Protein AF-A0A939YFJ4-F1 (afdb_monomer)

Mean predicted aligned error: 5.73 Å

Structure (mmCIF, N/CA/C/O backbone):
data_AF-A0A939YFJ4-F1
#
_entry.id   AF-A0A939YFJ4-F1
#
loop_
_atom_site.group_PDB
_atom_site.id
_atom_site.type_symbol
_atom_site.label_atom_id
_atom_site.label_alt_id
_atom_site.label_comp_id
_atom_site.label_asym_id
_atom_site.label_entity_id
_atom_site.label_seq_id
_atom_site.pdbx_PDB_ins_code
_atom_site.Cartn_x
_atom_site.Cartn_y
_atom_site.Cartn_z
_atom_site.occupancy
_atom_site.B_iso_or_equiv
_atom_site.auth_seq_id
_atom_site.auth_comp_id
_atom_site.auth_asym_id
_atom_site.auth_atom_id
_atom_site.pdbx_PDB_model_num
ATOM 1 N N . LEU A 1 1 ? 12.192 -9.936 49.118 1.00 34.69 1 LEU A N 1
ATOM 2 C CA . LEU A 1 1 ? 13.083 -9.265 48.147 1.00 34.69 1 LEU A CA 1
ATOM 3 C C . LEU A 1 1 ? 13.309 -7.845 48.646 1.00 34.69 1 LEU A C 1
ATOM 5 O O . LEU A 1 1 ? 12.352 -7.086 48.687 1.00 34.69 1 LEU A O 1
ATOM 9 N N . LYS A 1 2 ? 14.501 -7.525 49.166 1.00 36.03 2 LYS A N 1
ATOM 10 C CA . LYS A 1 2 ? 14.842 -6.138 49.521 1.00 36.03 2 LYS A CA 1
ATOM 11 C C . LYS A 1 2 ? 15.203 -5.386 48.236 1.00 36.03 2 LYS A C 1
ATOM 13 O O . LYS A 1 2 ? 15.835 -5.953 47.352 1.00 36.03 2 LYS A O 1
ATOM 18 N N . THR A 1 3 ? 14.750 -4.143 48.160 1.00 46.72 3 THR A N 1
ATOM 19 C CA . THR A 1 3 ? 14.802 -3.170 47.058 1.00 46.72 3 THR A CA 1
ATOM 20 C C . THR A 1 3 ? 16.216 -2.658 46.742 1.00 46.72 3 THR A C 1
ATOM 22 O O . THR A 1 3 ? 16.440 -1.453 46.695 1.00 46.72 3 THR A O 1
ATOM 25 N N . GLU A 1 4 ? 17.190 -3.542 46.538 1.00 52.31 4 GLU A N 1
ATOM 26 C CA . GLU A 1 4 ? 18.503 -3.152 46.009 1.00 52.31 4 GLU A CA 1
ATOM 27 C C . GLU A 1 4 ? 18.573 -3.581 44.542 1.00 52.31 4 GLU A C 1
ATOM 29 O O . GLU A 1 4 ? 18.462 -4.763 44.221 1.00 52.31 4 GLU A O 1
ATOM 34 N N . GLY A 1 5 ? 18.630 -2.597 43.640 1.00 59.34 5 GLY A N 1
ATOM 35 C CA . GLY A 1 5 ? 18.570 -2.819 42.197 1.00 59.34 5 GLY A CA 1
ATOM 36 C C . GLY A 1 5 ? 19.697 -3.722 41.690 1.00 59.34 5 GLY A C 1
ATOM 37 O O . GLY A 1 5 ? 20.832 -3.643 42.156 1.00 59.34 5 GLY A O 1
ATOM 38 N N . LEU A 1 6 ? 19.385 -4.578 40.718 1.00 60.19 6 LEU A N 1
ATOM 39 C CA . LEU A 1 6 ? 20.361 -5.462 40.083 1.00 60.19 6 LEU A CA 1
ATOM 40 C C . LEU A 1 6 ? 20.992 -4.732 38.893 1.00 60.19 6 LEU A C 1
ATOM 42 O O . LEU A 1 6 ? 20.278 -4.273 38.007 1.00 60.19 6 LEU A O 1
ATOM 46 N N . ARG A 1 7 ? 22.323 -4.620 38.861 1.00 61.88 7 ARG A N 1
ATOM 47 C CA . ARG A 1 7 ? 23.071 -4.049 37.731 1.00 61.88 7 ARG A CA 1
ATOM 48 C C . ARG A 1 7 ? 24.001 -5.106 37.145 1.00 61.88 7 ARG A C 1
ATOM 50 O O . ARG A 1 7 ? 24.851 -5.635 37.856 1.00 61.88 7 ARG A O 1
ATOM 57 N N . LEU A 1 8 ? 23.855 -5.383 35.855 1.00 56.84 8 LEU A N 1
ATOM 58 C CA . LEU A 1 8 ? 24.677 -6.316 35.090 1.00 56.84 8 LEU A CA 1
ATOM 59 C C . LEU A 1 8 ? 25.274 -5.565 33.892 1.00 56.84 8 LEU A C 1
ATOM 61 O O . LEU A 1 8 ? 24.536 -5.087 33.038 1.00 56.84 8 LEU A O 1
ATOM 65 N N . CYS A 1 9 ? 26.599 -5.470 33.808 1.00 55.09 9 CYS A N 1
ATOM 66 C CA . CYS A 1 9 ? 27.291 -4.864 32.665 1.00 55.09 9 CYS A CA 1
ATOM 67 C C . CYS A 1 9 ? 28.225 -5.890 32.022 1.00 55.09 9 CYS A C 1
ATOM 69 O O . CYS A 1 9 ? 28.854 -6.676 32.734 1.00 55.09 9 CYS A O 1
ATOM 71 N N . GLY A 1 10 ? 28.366 -5.858 30.698 1.00 59.31 10 GLY A N 1
ATOM 72 C CA . GLY A 1 10 ? 29.283 -6.753 29.999 1.00 59.31 10 GLY A CA 1
ATOM 73 C C . GLY A 1 10 ? 29.572 -6.347 28.557 1.00 59.31 10 GLY A C 1
ATOM 74 O O . GLY A 1 10 ? 28.961 -5.439 27.997 1.00 59.31 10 GLY A O 1
ATOM 75 N N . VAL A 1 11 ? 30.543 -7.035 27.960 1.00 51.94 11 VAL A N 1
ATOM 76 C CA . VAL A 1 11 ? 30.911 -6.910 26.546 1.00 51.94 11 VAL A CA 1
ATOM 77 C C . VAL A 1 11 ? 30.909 -8.316 25.954 1.00 51.94 11 VAL A C 1
ATOM 79 O O . VAL A 1 11 ? 31.611 -9.198 26.454 1.00 51.94 11 VAL A O 1
ATOM 82 N N . PHE A 1 12 ? 30.110 -8.549 24.914 1.00 58.62 12 PHE A N 1
ATOM 83 C CA . PHE A 1 12 ? 30.131 -9.817 24.184 1.00 58.62 12 PHE A CA 1
ATOM 84 C C . PHE A 1 12 ? 31.382 -9.908 23.295 1.00 58.62 12 PHE A C 1
ATOM 86 O O . PHE A 1 12 ? 31.948 -8.896 22.868 1.00 58.62 12 PHE A O 1
ATOM 93 N N . ARG A 1 13 ? 31.817 -11.133 22.962 1.00 44.66 13 ARG A N 1
ATOM 94 C CA . ARG A 1 13 ? 32.841 -11.334 21.920 1.00 44.66 13 ARG A CA 1
ATOM 95 C C . ARG A 1 13 ? 32.338 -10.716 20.611 1.00 44.66 13 ARG A C 1
ATOM 97 O O . ARG A 1 13 ? 31.317 -11.153 20.098 1.00 44.66 13 ARG A O 1
ATOM 104 N N . GLY A 1 14 ? 33.061 -9.721 20.095 1.00 56.66 14 GLY A N 1
ATOM 105 C CA . GLY A 1 14 ? 32.677 -8.966 18.895 1.00 56.66 14 GLY A CA 1
ATOM 106 C C . GLY A 1 14 ? 32.506 -7.457 19.101 1.00 56.66 14 GLY A C 1
ATOM 107 O O . GLY A 1 14 ? 32.221 -6.765 18.137 1.00 56.66 14 GLY A O 1
ATOM 108 N N . GLY A 1 15 ? 32.705 -6.930 20.318 1.00 60.72 15 GLY A N 1
ATOM 109 C CA . GLY A 1 15 ? 32.703 -5.478 20.571 1.00 60.72 15 GLY A CA 1
ATOM 110 C C . GLY A 1 15 ? 31.331 -4.878 20.898 1.00 60.72 15 GLY A C 1
ATOM 111 O O . GLY A 1 15 ? 31.233 -3.672 21.105 1.00 60.72 15 GLY A O 1
ATOM 112 N N . VAL A 1 16 ? 30.294 -5.711 21.011 1.00 63.81 16 VAL A N 1
ATOM 113 C CA . VAL A 1 16 ? 28.959 -5.292 21.454 1.00 63.81 16 VAL A CA 1
ATOM 114 C C . VAL A 1 16 ? 28.966 -5.089 22.968 1.00 63.81 16 VAL A C 1
ATOM 116 O O . VAL A 1 16 ? 29.205 -6.038 23.723 1.00 63.81 16 VAL A O 1
ATOM 119 N N . SER A 1 17 ? 28.702 -3.863 23.417 1.00 69.00 17 SER A N 1
ATOM 120 C CA . SER A 1 17 ? 28.527 -3.540 24.836 1.00 69.00 17 SER A CA 1
ATOM 121 C C . SER A 1 17 ? 27.058 -3.648 25.237 1.00 69.00 17 SER A C 1
ATOM 123 O O . SER A 1 17 ? 26.163 -3.314 24.454 1.00 69.00 17 SER A O 1
ATOM 125 N N . PHE A 1 18 ? 26.808 -4.108 26.465 1.00 68.50 18 PHE A N 1
ATOM 126 C CA . PHE A 1 18 ? 25.477 -4.083 27.061 1.00 68.50 18 PHE A CA 1
ATOM 127 C C . PHE A 1 18 ? 25.509 -3.650 28.529 1.00 68.50 18 PHE A C 1
ATOM 129 O O . PHE A 1 18 ? 26.464 -3.909 29.271 1.00 68.50 18 PHE A O 1
ATOM 136 N N . GLU A 1 19 ? 24.415 -3.034 28.960 1.00 66.31 19 GLU A N 1
ATOM 137 C CA . GLU A 1 19 ? 24.127 -2.729 30.355 1.00 66.31 19 GLU A CA 1
ATOM 138 C C . GLU A 1 19 ? 22.662 -3.068 30.643 1.00 66.31 19 GLU A C 1
ATOM 140 O O . GLU A 1 19 ? 21.772 -2.665 29.897 1.00 66.31 19 GLU A O 1
ATOM 145 N N . VAL A 1 20 ? 22.432 -3.820 31.721 1.00 67.44 20 VAL A N 1
ATOM 146 C CA . VAL A 1 20 ? 21.106 -4.141 32.248 1.00 67.44 20 VAL A CA 1
ATOM 147 C C . VAL A 1 20 ? 20.992 -3.602 33.667 1.00 67.44 20 VAL A C 1
ATOM 149 O O . VAL A 1 20 ? 21.817 -3.921 34.529 1.00 67.44 20 VAL A O 1
ATOM 152 N N . ARG A 1 21 ? 19.958 -2.807 33.937 1.00 68.62 21 ARG A N 1
ATOM 153 C CA . ARG A 1 21 ? 19.605 -2.343 35.286 1.00 68.62 21 ARG A CA 1
ATOM 154 C C . ARG A 1 21 ? 18.183 -2.777 35.602 1.00 68.62 21 ARG A C 1
ATOM 156 O O . ARG A 1 21 ? 17.294 -2.575 34.785 1.00 68.62 21 ARG A O 1
ATOM 163 N N . ALA A 1 22 ? 17.961 -3.349 36.781 1.00 68.56 22 ALA A N 1
ATOM 164 C CA . ALA A 1 22 ? 16.640 -3.758 37.231 1.00 68.56 22 ALA A CA 1
ATOM 165 C C . ALA A 1 22 ? 16.274 -3.139 38.583 1.00 68.56 22 ALA A C 1
ATOM 167 O O . ALA A 1 22 ? 17.065 -3.187 39.528 1.00 68.56 22 ALA A O 1
ATOM 168 N N . LYS A 1 23 ? 15.057 -2.600 38.695 1.00 68.75 23 LYS A N 1
ATOM 169 C CA . LYS A 1 23 ? 14.485 -2.068 39.941 1.00 68.75 23 LYS A CA 1
ATOM 170 C C . LYS A 1 23 ? 13.079 -2.621 40.139 1.00 68.75 23 LYS A C 1
ATOM 172 O O . LYS A 1 23 ? 12.326 -2.753 39.181 1.00 68.75 23 LYS A O 1
ATOM 177 N N . THR A 1 24 ? 12.735 -2.968 41.376 1.00 68.62 24 THR A N 1
ATOM 178 C CA . THR A 1 24 ? 11.431 -3.554 41.713 1.00 68.62 24 THR A CA 1
ATOM 179 C C . THR A 1 24 ? 10.568 -2.557 42.479 1.00 68.62 24 THR A C 1
ATOM 181 O O . THR A 1 24 ? 11.051 -1.882 43.388 1.00 68.62 24 THR A O 1
ATOM 184 N N . TYR A 1 25 ? 9.291 -2.487 42.109 1.00 68.75 25 TYR A N 1
ATOM 185 C CA . TYR A 1 25 ? 8.254 -1.691 42.760 1.00 68.75 25 TYR A CA 1
ATOM 186 C C . TYR A 1 25 ? 7.146 -2.662 43.190 1.00 68.75 25 TYR A C 1
ATOM 188 O O . TYR A 1 25 ? 6.324 -3.068 42.363 1.00 68.75 25 TYR A O 1
ATOM 196 N N . PRO A 1 26 ? 7.169 -3.142 44.443 1.00 67.31 26 PRO A N 1
ATOM 197 C CA . PRO A 1 26 ? 6.156 -4.070 44.928 1.00 67.31 26 PRO A CA 1
ATOM 198 C C . PRO A 1 26 ? 4.809 -3.352 45.108 1.00 67.31 26 PRO A C 1
ATOM 200 O O . PRO A 1 26 ? 4.749 -2.319 45.773 1.00 67.31 26 PRO A O 1
ATOM 203 N N . ALA A 1 27 ? 3.735 -3.921 44.559 1.00 69.31 27 ALA A N 1
ATOM 204 C CA . ALA A 1 27 ? 2.345 -3.562 44.843 1.00 69.31 27 ALA A CA 1
ATOM 205 C C . ALA A 1 27 ? 1.601 -4.771 45.449 1.00 69.31 27 ALA A C 1
ATOM 207 O O . ALA A 1 27 ? 2.171 -5.853 45.594 1.00 69.31 27 ALA A O 1
ATOM 208 N N . ALA A 1 28 ? 0.340 -4.583 45.856 1.00 67.12 28 ALA A N 1
ATOM 209 C CA . ALA A 1 28 ? -0.427 -5.605 46.578 1.00 67.12 28 ALA A CA 1
ATOM 210 C C . ALA A 1 28 ? -0.705 -6.876 45.748 1.00 67.12 28 ALA A C 1
ATOM 212 O O . ALA A 1 28 ? -0.700 -7.970 46.307 1.00 67.12 28 ALA A O 1
ATOM 213 N N . GLU A 1 29 ? -0.910 -6.740 44.434 1.00 69.19 29 GLU A N 1
ATOM 214 C CA . GLU A 1 29 ? -1.286 -7.851 43.540 1.00 69.19 29 GLU A CA 1
ATOM 215 C C . GLU A 1 29 ? -0.204 -8.207 42.509 1.00 69.19 29 GLU A C 1
ATOM 217 O O . GLU A 1 29 ? -0.162 -9.328 42.008 1.00 69.19 29 GLU A O 1
ATOM 222 N N . TYR A 1 30 ? 0.713 -7.284 42.215 1.00 63.56 30 TYR A N 1
ATOM 223 C CA . TYR A 1 30 ? 1.784 -7.469 41.238 1.00 63.56 30 TYR A CA 1
ATOM 224 C C . TYR A 1 30 ? 3.066 -6.762 41.687 1.00 63.56 30 TYR A C 1
ATOM 226 O O . TYR A 1 30 ? 3.048 -5.821 42.476 1.00 63.56 30 TYR A O 1
ATOM 234 N N . THR A 1 31 ? 4.217 -7.223 41.196 1.00 71.31 31 THR A N 1
ATOM 235 C CA . THR A 1 31 ? 5.498 -6.522 41.358 1.00 71.31 31 THR A CA 1
ATOM 236 C C . THR A 1 31 ? 5.916 -5.977 40.007 1.00 71.31 31 THR A C 1
ATOM 238 O O . THR A 1 31 ? 6.161 -6.752 39.084 1.00 71.31 31 THR A O 1
ATOM 241 N N . THR A 1 32 ? 6.043 -4.658 39.890 1.00 66.00 32 THR A N 1
ATOM 242 C CA . THR A 1 32 ? 6.585 -4.047 38.676 1.00 66.00 32 THR A CA 1
ATOM 243 C C . THR A 1 32 ? 8.101 -4.172 38.698 1.00 66.00 32 THR A C 1
ATOM 245 O O . THR A 1 32 ? 8.756 -3.736 39.647 1.00 66.00 32 THR A O 1
ATOM 248 N N . VAL A 1 33 ? 8.675 -4.762 37.651 1.00 68.19 33 VAL A N 1
ATOM 249 C CA . VAL A 1 33 ? 10.124 -4.810 37.443 1.00 68.19 33 VAL A CA 1
ATOM 250 C C . VAL A 1 33 ? 10.460 -3.863 36.301 1.00 68.19 33 VAL A C 1
ATOM 252 O O . VAL A 1 33 ? 10.109 -4.118 35.154 1.00 68.19 33 VAL A O 1
ATOM 255 N N . LEU A 1 34 ? 11.139 -2.764 36.610 1.00 66.44 34 LEU A N 1
ATOM 256 C CA . LEU A 1 34 ? 11.730 -1.911 35.590 1.00 66.44 34 LEU A CA 1
ATOM 257 C C . LEU A 1 34 ? 13.032 -2.562 35.149 1.00 66.44 34 LEU A C 1
ATOM 259 O O . LEU A 1 34 ? 13.925 -2.701 35.980 1.00 66.44 34 LEU A O 1
ATOM 263 N N . VAL A 1 35 ? 13.125 -2.961 33.881 1.00 68.31 35 VAL A N 1
ATOM 264 C CA . VAL A 1 35 ? 14.348 -3.490 33.266 1.00 68.31 35 VAL A CA 1
ATOM 265 C C . VAL A 1 35 ? 14.794 -2.514 32.183 1.00 68.31 35 VAL A C 1
ATOM 267 O O . VAL A 1 35 ? 14.115 -2.340 31.177 1.00 68.31 35 VAL A O 1
ATOM 270 N N . ASP A 1 36 ? 15.928 -1.866 32.407 1.00 67.31 36 ASP A N 1
ATOM 271 C CA . ASP A 1 36 ? 16.599 -1.009 31.436 1.00 67.31 36 ASP A CA 1
ATOM 272 C C . ASP A 1 36 ? 17.689 -1.826 30.749 1.00 67.31 36 ASP A C 1
ATOM 274 O O . ASP A 1 36 ? 18.607 -2.295 31.421 1.00 67.31 36 ASP A O 1
ATOM 278 N N . ILE A 1 37 ? 17.555 -2.038 29.439 1.00 68.88 37 ILE A N 1
ATOM 279 C CA . ILE A 1 37 ? 18.510 -2.780 28.616 1.00 68.88 37 ILE A CA 1
ATOM 280 C C . ILE A 1 37 ? 19.012 -1.834 27.536 1.00 68.88 37 ILE A C 1
ATOM 282 O O . ILE A 1 37 ? 18.265 -1.455 26.636 1.00 68.88 37 ILE A O 1
ATOM 286 N N . ALA A 1 38 ? 20.297 -1.507 27.592 1.00 66.56 38 ALA A N 1
ATOM 287 C CA . ALA A 1 38 ? 20.965 -0.755 26.547 1.00 66.56 38 ALA A CA 1
ATOM 288 C C . ALA A 1 38 ? 21.982 -1.658 25.845 1.00 66.56 38 ALA A C 1
ATOM 290 O O . ALA A 1 38 ? 22.788 -2.322 26.500 1.00 66.56 38 ALA A O 1
ATOM 291 N N . VAL A 1 39 ? 21.962 -1.659 24.510 1.00 66.69 39 VAL A N 1
ATOM 292 C CA . VAL A 1 39 ? 22.892 -2.420 23.665 1.00 66.69 39 VAL A CA 1
ATOM 293 C C . VAL A 1 39 ? 23.492 -1.486 22.620 1.00 66.69 39 VAL A C 1
ATOM 295 O O . VAL A 1 39 ? 22.771 -0.705 22.004 1.00 66.69 39 VAL A O 1
ATOM 298 N N . SER A 1 40 ? 24.805 -1.567 22.394 1.00 63.97 40 SER A N 1
ATOM 299 C CA . SER A 1 40 ? 25.463 -0.867 21.290 1.00 63.97 40 SER A CA 1
ATOM 300 C C . SER A 1 40 ? 26.277 -1.842 20.461 1.00 63.97 40 SER A C 1
ATOM 302 O O . SER A 1 40 ? 27.262 -2.407 20.938 1.00 63.97 40 SER A O 1
ATOM 304 N N . ALA A 1 41 ? 25.891 -1.993 19.194 1.00 59.75 41 ALA A N 1
ATOM 305 C CA . ALA A 1 41 ? 26.623 -2.812 18.232 1.00 59.75 41 ALA A CA 1
ATOM 306 C C . ALA A 1 41 ? 28.024 -2.251 17.920 1.00 59.75 41 ALA A C 1
ATOM 308 O O . ALA A 1 41 ? 28.936 -3.015 17.622 1.00 59.75 41 ALA A O 1
ATOM 309 N N . ASN A 1 42 ? 28.210 -0.932 18.054 1.00 62.66 42 ASN A N 1
ATOM 310 C CA . ASN A 1 42 ? 29.459 -0.233 17.731 1.00 62.66 42 ASN A CA 1
ATOM 311 C C . ASN A 1 42 ? 30.260 0.177 18.982 1.00 62.66 42 ASN A C 1
ATOM 313 O O . ASN A 1 42 ? 31.196 0.968 18.876 1.00 62.66 42 ASN A O 1
ATOM 317 N N . GLY A 1 43 ? 29.868 -0.289 20.175 1.00 58.75 43 GLY A N 1
ATOM 318 C CA . GLY A 1 43 ? 30.499 0.100 21.443 1.00 58.75 43 GLY A CA 1
ATOM 319 C C . GLY A 1 43 ? 30.301 1.574 21.831 1.00 58.75 43 GLY A C 1
ATOM 320 O O . GLY A 1 43 ? 31.052 2.097 22.652 1.00 58.75 43 GLY A O 1
ATOM 321 N N . GLY A 1 44 ? 29.316 2.253 21.235 1.00 62.25 44 GLY A N 1
ATOM 322 C CA . GLY A 1 44 ? 28.957 3.634 21.550 1.00 62.25 44 GLY A CA 1
ATOM 323 C C . GLY A 1 44 ? 28.361 3.789 22.951 1.00 62.25 44 GLY A C 1
ATOM 324 O O . GLY A 1 44 ? 28.034 2.806 23.621 1.00 62.25 44 GLY A O 1
ATOM 325 N N . THR A 1 45 ? 28.212 5.040 23.394 1.00 62.44 45 THR A N 1
ATOM 326 C CA . THR A 1 45 ? 27.601 5.371 24.686 1.00 62.44 45 THR A CA 1
ATOM 327 C C . THR A 1 45 ? 26.192 4.792 24.750 1.00 62.44 45 THR A C 1
ATOM 329 O O . THR A 1 45 ? 25.281 5.267 24.076 1.00 62.44 45 THR A O 1
ATOM 332 N N . LEU A 1 46 ? 26.024 3.761 25.574 1.00 60.44 46 LEU A N 1
ATOM 333 C CA . LEU A 1 46 ? 24.717 3.289 26.005 1.00 60.44 46 LEU A CA 1
ATOM 334 C C . LEU A 1 46 ? 24.026 4.469 26.684 1.00 60.44 46 LEU A C 1
ATOM 336 O O . LEU A 1 46 ? 24.654 5.102 27.526 1.00 60.44 46 LEU A O 1
ATOM 340 N N . LEU A 1 47 ? 22.797 4.802 26.287 1.00 60.47 47 LEU A N 1
ATOM 341 C CA . LEU A 1 47 ? 21.967 5.805 26.956 1.00 60.47 47 LEU A CA 1
ATOM 342 C C . LEU A 1 47 ? 21.168 5.073 28.038 1.00 60.47 47 LEU A C 1
ATOM 344 O O . LEU A 1 47 ? 20.055 4.634 27.749 1.00 60.47 47 LEU A O 1
ATOM 348 N N . PRO A 1 48 ? 21.708 4.854 29.251 1.00 59.06 48 PRO A N 1
ATOM 349 C CA . PRO A 1 48 ? 20.972 4.118 30.256 1.00 59.06 48 PRO A CA 1
ATOM 350 C C . PRO A 1 48 ? 19.851 5.035 30.750 1.00 59.06 48 PRO A C 1
ATOM 352 O O . PRO A 1 48 ? 20.012 6.262 30.810 1.00 59.06 48 PRO A O 1
ATOM 355 N N . PHE A 1 49 ? 18.728 4.459 31.154 1.00 60.00 49 PHE A N 1
ATOM 356 C CA . PHE A 1 49 ? 17.697 5.213 31.851 1.00 60.00 49 PHE A CA 1
ATOM 357 C C . PHE A 1 49 ? 18.292 5.941 33.075 1.00 60.00 49 PHE A C 1
ATOM 359 O O . PHE A 1 49 ? 19.245 5.451 33.704 1.00 60.00 49 PHE A O 1
ATOM 366 N N . PRO A 1 50 ? 17.732 7.105 33.461 1.00 61.25 50 PRO A N 1
ATOM 367 C CA . PRO A 1 50 ? 18.120 7.773 34.698 1.00 61.25 50 PRO A CA 1
ATOM 368 C C . PRO A 1 50 ? 17.992 6.797 35.876 1.00 61.25 50 PRO A C 1
ATOM 370 O O . PRO A 1 50 ? 16.944 6.178 36.049 1.00 61.25 50 PRO A O 1
ATOM 373 N N . ALA A 1 51 ? 19.044 6.656 36.690 1.00 58.50 51 ALA A N 1
ATOM 374 C CA . ALA A 1 51 ? 19.083 5.695 37.802 1.00 58.50 51 ALA A CA 1
ATOM 375 C C . ALA A 1 51 ? 17.976 5.926 38.857 1.00 58.50 51 ALA A C 1
ATOM 377 O O . ALA A 1 51 ? 17.578 4.991 39.553 1.00 58.50 51 ALA A O 1
ATOM 378 N N . ASP A 1 52 ? 17.435 7.146 38.912 1.00 65.50 52 ASP A N 1
ATOM 379 C CA . ASP A 1 52 ? 16.368 7.567 39.824 1.00 65.50 52 ASP A CA 1
ATOM 380 C C . ASP A 1 52 ? 14.974 7.553 39.180 1.00 65.50 52 ASP A C 1
ATOM 382 O O . ASP A 1 52 ? 14.047 8.167 39.704 1.00 65.50 52 ASP A O 1
ATOM 386 N N . ALA A 1 53 ? 14.800 6.881 38.036 1.00 67.06 53 ALA A N 1
ATOM 387 C CA . ALA A 1 53 ? 13.510 6.853 37.362 1.00 67.06 53 ALA A CA 1
ATOM 388 C C . ALA A 1 53 ? 12.403 6.277 38.269 1.00 67.06 53 ALA A C 1
ATOM 390 O O . ALA A 1 53 ? 12.576 5.267 38.961 1.00 67.06 53 ALA A O 1
ATOM 391 N N . ASP A 1 54 ? 11.259 6.950 38.264 1.00 77.06 54 ASP A N 1
ATOM 392 C CA . ASP A 1 54 ? 10.035 6.573 38.962 1.00 77.06 54 ASP A CA 1
ATOM 393 C C . ASP A 1 54 ? 9.016 6.035 37.948 1.00 77.06 54 ASP A C 1
ATOM 395 O O . ASP A 1 54 ? 8.877 6.611 36.869 1.00 77.06 54 ASP A O 1
ATOM 399 N N . TYR A 1 55 ? 8.335 4.926 38.261 1.00 78.19 55 TYR A N 1
ATOM 400 C CA . TYR A 1 55 ? 7.435 4.267 37.307 1.00 78.19 55 TYR A CA 1
ATOM 401 C C . TYR A 1 55 ? 6.315 5.206 36.854 1.00 78.19 55 TYR A C 1
ATOM 403 O O . TYR A 1 55 ? 6.083 5.326 35.650 1.00 78.19 55 TYR A O 1
ATOM 411 N N . ASP A 1 56 ? 5.686 5.920 37.790 1.00 83.69 56 ASP A N 1
ATOM 412 C CA . ASP A 1 56 ? 4.574 6.820 37.480 1.00 83.69 56 ASP A CA 1
ATOM 413 C C . ASP A 1 56 ? 5.043 7.973 36.586 1.00 83.69 56 ASP A C 1
ATOM 415 O O . ASP A 1 56 ? 4.399 8.284 35.583 1.00 83.69 56 ASP A O 1
ATOM 419 N N . ALA A 1 57 ? 6.218 8.547 36.867 1.00 83.69 57 ALA A N 1
ATOM 420 C CA . ALA A 1 57 ? 6.827 9.561 36.005 1.00 83.69 57 ALA A CA 1
ATOM 421 C C . ALA A 1 57 ? 7.146 9.036 34.590 1.00 83.69 57 ALA A C 1
ATOM 423 O O . ALA A 1 57 ? 6.956 9.747 33.598 1.00 83.69 57 ALA A O 1
ATOM 424 N N . LEU A 1 58 ? 7.626 7.795 34.470 1.00 82.75 58 LEU A N 1
ATOM 425 C CA . LEU A 1 58 ? 7.916 7.183 33.173 1.00 82.75 58 LEU A CA 1
ATOM 426 C C . LEU A 1 58 ? 6.652 6.878 32.379 1.00 82.75 58 LEU A C 1
ATOM 428 O O . LEU A 1 58 ? 6.605 7.171 31.184 1.00 82.75 58 LEU A O 1
ATOM 432 N N . PHE A 1 59 ? 5.634 6.327 33.033 1.00 86.06 59 PHE A N 1
ATOM 433 C CA . PHE A 1 59 ? 4.350 6.038 32.414 1.00 86.06 59 PHE A CA 1
ATOM 434 C C . PHE A 1 59 ? 3.646 7.327 31.973 1.00 86.06 59 PHE A C 1
ATOM 436 O O . PHE A 1 59 ? 3.196 7.421 30.830 1.00 86.06 59 PHE A O 1
ATOM 443 N N . ALA A 1 60 ? 3.654 8.364 32.819 1.00 90.25 60 ALA A N 1
ATOM 444 C CA . ALA A 1 60 ? 3.110 9.682 32.496 1.00 90.25 60 ALA A CA 1
ATOM 445 C C . ALA A 1 60 ? 3.813 10.342 31.298 1.00 90.25 60 ALA A C 1
ATOM 447 O O . ALA A 1 60 ? 3.176 11.079 30.549 1.00 90.25 60 ALA A O 1
ATOM 448 N N . ARG A 1 61 ? 5.107 10.061 31.081 1.00 88.88 61 ARG A N 1
ATOM 449 C CA . ARG A 1 61 ? 5.846 10.500 29.886 1.00 88.88 61 ARG A CA 1
ATOM 450 C C . ARG A 1 61 ? 5.565 9.627 28.662 1.00 88.88 61 ARG A C 1
ATOM 452 O O . ARG A 1 61 ? 5.477 10.148 27.557 1.00 88.88 61 ARG A O 1
ATOM 459 N N . HIS A 1 62 ? 5.458 8.312 28.840 1.00 90.94 62 HIS A N 1
ATOM 460 C CA . HIS A 1 62 ? 5.211 7.361 27.756 1.00 90.94 62 HIS A CA 1
ATOM 461 C C . HIS A 1 62 ? 3.830 7.559 27.128 1.00 90.94 62 HIS A C 1
ATOM 463 O O . HIS A 1 62 ? 3.721 7.607 25.907 1.00 90.94 62 HIS A O 1
ATOM 469 N N . LEU A 1 63 ? 2.785 7.692 27.949 1.00 93.31 63 LEU A N 1
ATOM 470 C CA . LEU A 1 63 ? 1.401 7.652 27.483 1.00 93.31 63 LEU A CA 1
ATOM 471 C C . LEU A 1 63 ? 1.068 8.735 26.430 1.00 93.31 63 LEU A C 1
ATOM 473 O O . LEU A 1 63 ? 0.484 8.375 25.408 1.00 93.31 63 LEU A O 1
ATOM 477 N N . PRO A 1 64 ? 1.440 10.024 26.594 1.00 94.12 64 PRO A N 1
ATOM 478 C CA . PRO A 1 64 ? 1.200 11.037 25.564 1.00 94.12 64 PRO A CA 1
ATOM 479 C C . PRO A 1 64 ? 1.966 10.774 24.260 1.00 94.12 64 PRO A C 1
ATOM 481 O O . PRO A 1 64 ? 1.399 10.932 23.180 1.00 94.12 64 PRO A O 1
ATOM 484 N N . GLU A 1 65 ? 3.228 10.339 24.346 1.00 92.69 65 GLU A N 1
ATOM 485 C CA . GLU A 1 65 ? 4.048 10.040 23.162 1.00 92.69 65 GLU A CA 1
ATOM 486 C C . GLU A 1 65 ? 3.531 8.808 22.415 1.00 92.69 65 GLU A C 1
ATOM 488 O O . GLU A 1 65 ? 3.438 8.816 21.188 1.00 92.69 65 GLU A O 1
ATOM 493 N N . PHE A 1 66 ? 3.123 7.769 23.145 1.00 94.50 66 PHE A N 1
ATOM 494 C CA . PHE A 1 66 ? 2.551 6.569 22.548 1.00 94.50 66 PHE A CA 1
ATOM 495 C C . PHE A 1 66 ? 1.193 6.844 21.899 1.00 94.50 66 PHE A C 1
ATOM 497 O O . PHE A 1 66 ? 0.969 6.422 20.770 1.00 94.50 66 PHE A O 1
ATOM 504 N N . ARG A 1 67 ? 0.315 7.623 22.547 1.00 93.62 67 ARG A N 1
ATOM 505 C CA . ARG A 1 67 ? -0.963 8.057 21.950 1.00 93.62 67 ARG A CA 1
ATOM 506 C C . ARG A 1 67 ? -0.755 8.837 20.657 1.00 93.62 67 ARG A C 1
ATOM 508 O O . ARG A 1 67 ? -1.439 8.591 19.675 1.00 93.62 67 ARG A O 1
ATOM 515 N N . LYS A 1 68 ? 0.233 9.733 20.630 1.00 93.06 68 LYS A N 1
ATOM 516 C CA . LYS A 1 68 ? 0.608 10.458 19.413 1.00 93.06 68 LYS A CA 1
ATOM 517 C C . LYS A 1 68 ? 1.100 9.517 18.310 1.00 93.06 68 LYS A C 1
ATOM 519 O O . LYS A 1 68 ? 0.803 9.761 17.146 1.00 93.06 68 LYS A O 1
ATOM 524 N N . ALA A 1 69 ? 1.847 8.470 18.662 1.00 94.25 69 ALA A N 1
ATOM 525 C CA . ALA A 1 69 ? 2.306 7.465 17.707 1.00 94.25 69 ALA A CA 1
ATOM 526 C C . ALA A 1 69 ? 1.173 6.564 17.192 1.00 94.25 69 ALA A C 1
ATOM 528 O O . ALA A 1 69 ? 1.210 6.172 16.034 1.00 94.25 69 ALA A O 1
ATOM 529 N N . LEU A 1 70 ? 0.171 6.266 18.025 1.00 93.69 70 LEU A N 1
ATOM 530 C CA . LEU A 1 70 ? -0.997 5.446 17.683 1.00 93.69 70 LEU A CA 1
ATOM 531 C C . LEU A 1 70 ? -1.948 6.128 16.677 1.00 93.69 70 LEU A C 1
ATOM 533 O O . LEU A 1 70 ? -2.796 5.472 16.068 1.00 93.69 70 LEU A O 1
ATOM 537 N N . GLY A 1 71 ? -1.809 7.443 16.496 1.00 92.94 71 GLY A N 1
ATOM 538 C CA . GLY A 1 71 ? -2.716 8.247 15.684 1.00 92.94 71 GLY A CA 1
ATOM 539 C C . GLY A 1 71 ? -4.092 8.407 16.335 1.00 92.94 71 GLY A C 1
ATOM 540 O O . GLY A 1 71 ? -4.342 7.914 17.433 1.00 92.94 71 GLY A O 1
ATOM 541 N N . ASN A 1 72 ? -4.993 9.096 15.635 1.00 95.44 72 ASN A N 1
ATOM 542 C CA . ASN A 1 72 ? -6.311 9.466 16.165 1.00 95.44 72 ASN A CA 1
ATOM 543 C C . ASN A 1 72 ? -7.473 8.736 15.483 1.00 95.44 72 ASN A C 1
ATOM 545 O O . ASN A 1 72 ? -8.616 9.034 15.805 1.00 95.44 72 ASN A O 1
ATOM 549 N N . ALA A 1 73 ? -7.200 7.841 14.525 1.00 97.62 73 ALA A N 1
ATOM 550 C CA . ALA A 1 73 ? -8.243 7.038 13.895 1.00 97.62 73 ALA A CA 1
ATOM 551 C C . ALA A 1 73 ? -9.033 6.276 14.970 1.00 97.62 73 ALA A C 1
ATOM 553 O O . ALA A 1 73 ? -8.449 5.846 15.958 1.00 97.62 73 ALA A O 1
ATOM 554 N N . GLU A 1 74 ? -10.338 6.113 14.815 1.00 97.44 74 GLU A N 1
ATOM 555 C CA . GLU A 1 74 ? -11.169 5.357 15.760 1.00 97.44 74 GLU A CA 1
ATOM 556 C C . GLU A 1 74 ? -12.297 4.680 14.986 1.00 97.44 74 GLU A C 1
ATOM 558 O O . GLU A 1 74 ? -12.829 5.264 14.040 1.00 97.44 74 GLU A O 1
ATOM 563 N N . ILE A 1 75 ? -12.663 3.460 15.382 1.00 98.12 75 ILE A N 1
ATOM 564 C CA . ILE A 1 75 ? -13.825 2.740 14.855 1.00 98.12 75 ILE A CA 1
ATOM 565 C C . ILE A 1 75 ? -14.639 2.234 16.041 1.00 98.12 75 ILE A C 1
ATOM 567 O O . ILE A 1 75 ? -14.120 1.559 16.926 1.00 98.12 75 ILE A O 1
ATOM 571 N N . GLU A 1 76 ? -15.930 2.532 16.030 1.00 97.62 76 GLU A N 1
ATOM 572 C CA . GLU A 1 76 ? -16.889 2.089 17.034 1.00 97.62 76 GLU A CA 1
ATOM 573 C C . GLU A 1 76 ? -18.068 1.427 16.327 1.00 97.62 76 GLU A C 1
ATOM 575 O O . GLU A 1 76 ? -18.650 1.992 15.404 1.00 97.62 76 GLU A O 1
ATOM 580 N N . LEU A 1 77 ? -18.436 0.227 16.764 1.00 97.19 77 LEU A N 1
ATOM 581 C CA . LEU A 1 77 ? -19.636 -0.465 16.301 1.00 97.19 77 LEU A CA 1
ATOM 582 C C . LEU A 1 77 ? -20.705 -0.380 17.389 1.00 97.19 77 LEU A C 1
ATOM 584 O O . LEU A 1 77 ? -20.377 -0.425 18.574 1.00 97.19 77 LEU A O 1
ATOM 588 N N . ASP A 1 78 ? -21.978 -0.323 16.999 1.00 94.62 78 ASP A N 1
ATOM 589 C CA . ASP A 1 78 ? -23.117 -0.402 17.925 1.00 94.62 78 ASP A CA 1
ATOM 590 C C . ASP A 1 78 ? -23.345 -1.854 18.385 1.00 94.62 78 ASP A C 1
ATOM 592 O O . ASP A 1 78 ? -24.353 -2.499 18.101 1.00 94.62 78 ASP A O 1
ATOM 596 N N . THR A 1 79 ? -22.331 -2.411 19.043 1.00 89.56 79 THR A N 1
ATOM 597 C CA . THR A 1 79 ? -22.326 -3.745 19.642 1.00 89.56 79 THR A CA 1
ATOM 598 C C . THR A 1 79 ? -21.728 -3.651 21.042 1.00 89.56 79 THR A C 1
ATOM 600 O O . THR A 1 79 ? -20.783 -2.886 21.248 1.00 89.56 79 THR A O 1
ATOM 603 N N . PRO A 1 80 ? -22.228 -4.420 22.026 1.00 85.19 80 PRO A N 1
ATOM 604 C CA . PRO A 1 80 ? -21.629 -4.446 23.353 1.00 85.19 80 PRO A CA 1
ATOM 605 C C . PRO A 1 80 ? -20.150 -4.836 23.295 1.00 85.19 80 PRO A C 1
ATOM 607 O O . PRO A 1 80 ? -19.779 -5.775 22.586 1.00 85.19 80 PRO A O 1
ATOM 610 N N . GLU A 1 81 ? -19.324 -4.147 24.081 1.00 83.81 81 GLU A N 1
ATOM 611 C CA . GLU A 1 81 ? -17.927 -4.526 24.268 1.00 83.81 81 GLU A CA 1
ATOM 612 C C . GLU A 1 81 ? -17.842 -5.929 24.889 1.00 83.81 81 GLU A C 1
ATOM 614 O O . GLU A 1 81 ? -18.578 -6.277 25.818 1.00 83.81 81 GLU A O 1
ATOM 619 N N . SER A 1 82 ? -16.949 -6.760 24.353 1.00 88.31 82 SER A N 1
ATOM 620 C CA . SER A 1 82 ? -16.743 -8.117 24.849 1.00 88.31 82 SER A CA 1
ATOM 621 C C . SER A 1 82 ? -15.757 -8.112 26.015 1.00 88.31 82 SER A C 1
ATOM 623 O O . SER A 1 82 ? -14.597 -7.757 25.838 1.00 88.31 82 SER A O 1
ATOM 625 N N . GLY A 1 83 ? -16.195 -8.571 27.189 1.00 90.50 83 GLY A N 1
ATOM 626 C CA . GLY A 1 83 ? -15.320 -8.831 28.341 1.00 90.50 83 GLY A CA 1
ATOM 627 C C . GLY A 1 83 ? -14.648 -10.211 28.323 1.00 90.50 83 GLY A C 1
ATOM 628 O O . GLY A 1 83 ? -14.181 -10.659 29.366 1.00 90.50 83 GLY A O 1
ATOM 629 N N . LEU A 1 84 ? -14.685 -10.920 27.189 1.00 95.12 84 LEU A N 1
ATOM 630 C CA . LEU A 1 84 ? -14.068 -12.239 27.022 1.00 95.12 84 LEU A CA 1
ATOM 631 C C . LEU A 1 84 ? -12.601 -12.118 26.599 1.00 95.12 84 LEU A C 1
ATOM 633 O O . LEU A 1 84 ? -12.238 -11.194 25.869 1.00 95.12 84 LEU A O 1
ATOM 637 N N . ASP A 1 85 ? -11.803 -13.116 26.975 1.00 96.50 85 ASP A N 1
ATOM 638 C CA . ASP A 1 85 ? -10.432 -13.280 26.495 1.00 96.50 85 ASP A CA 1
ATOM 639 C C . ASP A 1 85 ? -10.394 -13.506 24.970 1.00 96.50 85 ASP A C 1
ATOM 641 O O . ASP A 1 85 ? -11.350 -13.995 24.355 1.00 96.50 85 ASP A O 1
ATOM 645 N N . THR A 1 86 ? -9.291 -13.106 24.331 1.00 96.88 86 THR A N 1
ATOM 646 C CA . THR A 1 86 ? -9.167 -13.071 22.864 1.00 96.88 86 THR A CA 1
ATOM 647 C C . THR A 1 86 ? -9.304 -14.447 22.203 1.00 96.88 86 THR A C 1
ATOM 649 O O . THR A 1 86 ? -9.869 -14.544 21.114 1.00 96.88 86 THR A O 1
ATOM 652 N N . ASP A 1 87 ? -8.845 -15.519 22.848 1.00 96.44 87 ASP A N 1
ATOM 653 C CA . ASP A 1 87 ? -9.015 -16.905 22.392 1.00 96.44 87 ASP A CA 1
ATOM 654 C C . ASP A 1 87 ? -10.497 -17.316 22.327 1.00 96.44 87 ASP A C 1
ATOM 656 O O . ASP A 1 87 ? -10.947 -17.946 21.363 1.00 96.44 87 ASP A O 1
ATOM 660 N N . GLU A 1 88 ? -11.290 -16.869 23.295 1.00 97.00 88 GLU A N 1
ATOM 661 C CA . GLU A 1 88 ? -12.728 -17.129 23.350 1.00 97.00 88 GLU A CA 1
ATOM 662 C C . GLU A 1 88 ? -13.489 -16.264 22.348 1.00 97.00 88 GLU A C 1
ATOM 664 O O . GLU A 1 88 ? -14.426 -16.735 21.691 1.00 97.00 88 GLU A O 1
ATOM 669 N N . ARG A 1 89 ? -13.032 -15.026 22.140 1.00 97.44 89 ARG A N 1
ATOM 670 C CA . ARG A 1 89 ? -13.522 -14.164 21.060 1.00 97.44 89 ARG A CA 1
ATOM 671 C C . ARG A 1 89 ? -13.252 -14.757 19.680 1.00 97.44 89 ARG A C 1
ATOM 673 O O . ARG A 1 89 ? -14.154 -14.748 18.848 1.00 97.44 89 ARG A O 1
ATOM 680 N N . LEU A 1 90 ? -12.078 -15.348 19.441 1.00 97.38 90 LEU A N 1
ATOM 681 C CA . LEU A 1 90 ? -11.749 -16.030 18.180 1.00 97.38 90 LEU A CA 1
ATOM 682 C C . LEU A 1 90 ? -12.723 -17.176 17.875 1.00 97.38 90 LEU A C 1
ATOM 684 O O . LEU A 1 90 ? -13.184 -17.309 16.739 1.00 97.38 90 LEU A O 1
ATOM 688 N N . LYS A 1 91 ? -13.091 -17.975 18.887 1.00 96.50 91 LYS A N 1
ATOM 689 C CA . LYS A 1 91 ? -14.094 -19.047 18.746 1.00 96.50 91 LYS A CA 1
ATOM 690 C C . LYS A 1 91 ? -15.471 -18.487 18.371 1.00 96.50 91 LYS A C 1
ATOM 692 O O . LYS A 1 91 ? -16.117 -19.031 17.478 1.00 96.50 91 LYS A O 1
ATOM 697 N N . ARG A 1 92 ? -15.908 -17.398 19.019 1.00 96.56 92 ARG A N 1
ATOM 698 C CA . ARG A 1 92 ? -17.196 -16.741 18.723 1.00 96.56 92 ARG A CA 1
ATOM 699 C C . ARG A 1 92 ? -17.210 -16.076 17.355 1.00 96.56 92 ARG A C 1
ATOM 701 O O . ARG A 1 92 ? -18.179 -16.235 16.623 1.00 96.56 92 ARG A O 1
ATOM 708 N N . PHE A 1 93 ? -16.132 -15.399 16.973 1.00 96.88 93 PHE A N 1
ATOM 709 C CA . PHE A 1 93 ? -16.013 -14.791 15.653 1.00 96.88 93 PHE A CA 1
ATOM 710 C C . PHE A 1 93 ? -16.070 -15.842 14.542 1.00 96.88 93 PHE A C 1
ATOM 712 O O . PHE A 1 93 ? -16.813 -15.674 13.581 1.00 96.88 93 PHE A O 1
ATOM 719 N N . LYS A 1 94 ? -15.393 -16.985 14.721 1.00 95.88 94 LYS A N 1
ATOM 720 C CA . LYS A 1 94 ? -15.477 -18.119 13.786 1.00 95.88 94 LYS A CA 1
ATOM 721 C C . LYS A 1 94 ? -16.896 -18.690 13.652 1.00 95.88 94 LYS A C 1
ATOM 723 O O . LYS A 1 94 ? -17.223 -19.257 12.614 1.00 95.88 94 LYS A O 1
ATOM 728 N N . ALA A 1 95 ? -17.724 -18.549 14.687 1.00 95.31 95 ALA A N 1
ATOM 729 C CA . ALA A 1 95 ? -19.133 -18.937 14.678 1.00 95.31 95 ALA A CA 1
ATOM 730 C C . ALA A 1 95 ? -20.081 -17.843 14.142 1.00 95.31 95 ALA A C 1
ATOM 732 O O . ALA A 1 95 ? -21.258 -18.129 13.946 1.00 95.31 95 ALA A O 1
ATOM 733 N N . GLY A 1 96 ? -19.584 -16.625 13.882 1.00 94.25 96 GLY A N 1
ATOM 734 C CA . GLY A 1 96 ? -20.381 -15.478 13.427 1.00 94.25 96 GLY A CA 1
ATOM 735 C C . GLY A 1 96 ? -20.948 -14.591 14.546 1.00 94.25 96 GLY A C 1
ATOM 736 O O . GLY A 1 96 ? -21.759 -13.716 14.269 1.00 94.25 96 GLY A O 1
ATOM 737 N N . ASP A 1 97 ? -20.516 -14.775 15.798 1.00 93.56 97 ASP A N 1
ATOM 738 C CA . ASP A 1 97 ? -21.128 -14.156 16.988 1.00 93.56 97 ASP A CA 1
ATOM 739 C C . ASP A 1 97 ? -20.309 -13.001 17.610 1.00 93.56 97 ASP A C 1
ATOM 741 O O . ASP A 1 97 ? -20.635 -12.539 18.708 1.00 93.56 97 ASP A O 1
ATOM 745 N N . ASP A 1 98 ? -19.218 -12.561 16.971 1.00 96.31 98 ASP A N 1
ATOM 746 C CA . ASP A 1 98 ? -18.393 -11.426 17.431 1.00 96.31 98 ASP A CA 1
ATOM 747 C C . ASP A 1 98 ? -17.957 -10.525 16.258 1.00 96.31 98 ASP A C 1
ATOM 749 O O . ASP A 1 98 ? -16.805 -10.579 15.817 1.00 96.31 98 ASP A O 1
ATOM 753 N N . PRO A 1 99 ? -18.855 -9.662 15.746 1.00 95.50 99 PRO A N 1
ATOM 754 C CA . PRO A 1 99 ? -18.560 -8.789 14.609 1.00 95.50 99 PRO A CA 1
ATOM 755 C C . PRO A 1 99 ? -17.532 -7.690 14.923 1.00 95.50 99 PRO A C 1
ATOM 757 O O . PRO A 1 99 ? -17.056 -7.015 14.007 1.00 95.50 99 PRO 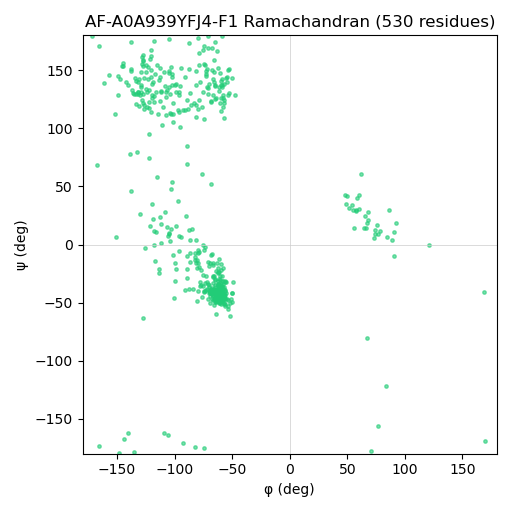A O 1
ATOM 760 N N . SER A 1 100 ? -17.167 -7.523 16.201 1.00 96.44 100 SER A N 1
ATOM 761 C CA . SER A 1 100 ? -16.195 -6.535 16.671 1.00 96.44 100 SER A CA 1
ATOM 762 C C . SER A 1 100 ? -14.749 -7.041 16.671 1.00 96.44 100 SER A C 1
ATOM 764 O O . SER A 1 100 ? -13.828 -6.244 16.853 1.00 96.44 100 SER A O 1
ATOM 766 N N . LEU A 1 101 ? -14.503 -8.340 16.451 1.00 97.50 101 LEU A N 1
ATOM 767 C CA . LEU A 1 101 ? -13.135 -8.871 16.434 1.00 97.50 101 LEU A CA 1
ATOM 768 C C . LEU A 1 101 ? -12.263 -8.289 15.300 1.00 97.50 101 LEU A C 1
ATOM 770 O O . LEU A 1 101 ? -11.108 -7.956 15.572 1.00 97.50 101 LEU A O 1
ATOM 774 N N . PRO A 1 102 ? -12.775 -8.057 14.073 1.00 97.88 102 PRO A N 1
ATOM 775 C CA . PRO A 1 102 ? -12.037 -7.315 13.048 1.00 97.88 102 PRO A CA 1
ATOM 776 C C . PRO A 1 102 ? -11.642 -5.890 13.461 1.00 97.88 102 PRO A C 1
ATOM 778 O O . PRO A 1 102 ? -10.584 -5.417 13.056 1.00 97.88 102 PRO A O 1
ATOM 781 N N . VAL A 1 103 ? -12.445 -5.219 14.297 1.00 97.69 103 VAL A N 1
ATOM 782 C CA . VAL A 1 103 ? -12.106 -3.888 14.832 1.00 97.69 103 VAL A CA 1
ATOM 783 C C . VAL A 1 103 ? -10.953 -3.991 15.829 1.00 97.69 103 VAL A C 1
ATOM 785 O O . VAL A 1 103 ? -10.006 -3.215 15.743 1.00 97.69 103 VAL A O 1
ATOM 788 N N . LEU A 1 104 ? -10.948 -5.004 16.706 1.00 97.81 104 LEU A N 1
ATOM 789 C CA . LEU A 1 104 ? -9.787 -5.274 17.565 1.00 97.81 104 LEU A CA 1
ATOM 790 C C . LEU A 1 104 ? -8.527 -5.578 16.735 1.00 97.81 104 LEU A C 1
ATOM 792 O O . LEU A 1 104 ? -7.442 -5.112 17.073 1.00 97.81 104 LEU A O 1
ATOM 796 N N . TYR A 1 105 ? -8.658 -6.332 15.641 1.00 98.56 105 TYR A N 1
ATOM 797 C CA . TYR A 1 105 ? -7.540 -6.628 14.744 1.00 98.56 105 TYR A CA 1
ATOM 798 C C . TYR A 1 105 ? -7.002 -5.365 14.047 1.00 98.56 105 TYR A C 1
ATOM 800 O O . TYR A 1 105 ? -5.789 -5.180 13.948 1.00 98.56 105 TYR A O 1
ATOM 808 N 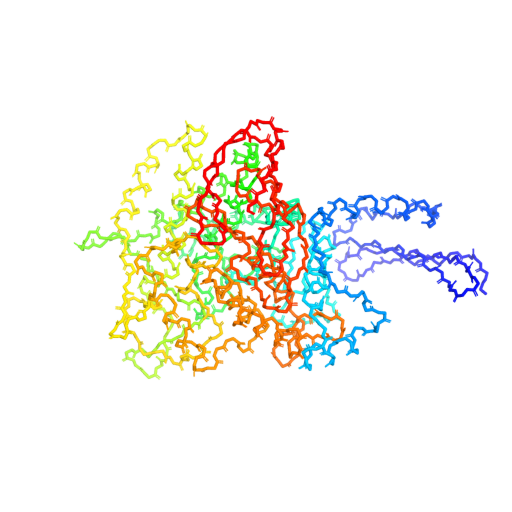N . PHE A 1 106 ? -7.891 -4.458 13.628 1.00 98.62 106 PHE A N 1
ATOM 809 C CA . PHE A 1 106 ? -7.534 -3.129 13.126 1.00 98.62 106 PHE A CA 1
ATOM 810 C C . PHE A 1 106 ? -6.754 -2.313 14.168 1.00 98.62 106 PHE A C 1
ATOM 812 O O . PHE A 1 106 ? -5.675 -1.800 13.856 1.00 98.62 106 PHE A O 1
ATOM 819 N N . GLU A 1 107 ? -7.245 -2.249 15.409 1.00 98.06 107 GLU A N 1
ATOM 820 C CA . GLU A 1 107 ? -6.561 -1.564 16.512 1.00 98.06 107 GLU A CA 1
ATOM 821 C C . GLU A 1 107 ? -5.195 -2.191 16.812 1.00 98.06 107 GLU A C 1
ATOM 823 O O . GLU A 1 107 ? -4.213 -1.489 17.071 1.00 98.06 107 GLU A O 1
ATOM 828 N N . TYR A 1 108 ? -5.090 -3.517 16.703 1.00 98.56 108 TYR A N 1
ATOM 829 C CA . TYR A 1 108 ? -3.825 -4.216 16.881 1.00 98.56 108 TYR A CA 1
ATOM 830 C C . TYR A 1 108 ? -2.820 -3.887 15.771 1.00 98.56 108 TYR A C 1
ATOM 832 O O . TYR A 1 108 ? -1.650 -3.651 16.067 1.00 98.56 108 TYR A O 1
ATOM 840 N N . GLY A 1 109 ? -3.257 -3.764 14.514 1.00 98.38 109 GLY A N 1
ATOM 841 C CA . GLY A 1 109 ? -2.411 -3.284 13.415 1.00 98.38 109 GLY A CA 1
ATOM 842 C C . GLY A 1 109 ? -1.842 -1.885 13.677 1.00 98.38 109 GLY A C 1
ATOM 843 O O . GLY A 1 109 ? -0.632 -1.670 13.557 1.00 98.38 109 GLY A O 1
ATOM 844 N N . ARG A 1 110 ? -2.679 -0.949 14.146 1.00 97.88 110 ARG A N 1
ATOM 845 C CA . ARG A 1 110 ? -2.238 0.396 14.565 1.00 97.88 110 ARG A CA 1
ATOM 846 C C . ARG A 1 110 ? -1.221 0.338 15.698 1.00 97.88 110 ARG A C 1
ATOM 848 O O . ARG A 1 110 ? -0.174 0.986 15.633 1.00 97.88 110 ARG A O 1
ATOM 855 N N . TYR A 1 111 ? -1.509 -0.460 16.725 1.00 98.12 111 TYR A N 1
ATOM 856 C CA . TYR A 1 111 ? -0.609 -0.688 17.851 1.00 98.12 111 TYR A CA 1
ATOM 857 C C . TYR A 1 111 ? 0.748 -1.234 17.390 1.00 98.12 111 TYR A C 1
ATOM 859 O O . TYR A 1 111 ? 1.792 -0.743 17.830 1.00 98.12 111 TYR A O 1
ATOM 867 N N . LEU A 1 112 ? 0.746 -2.228 16.500 1.00 98.19 112 LEU A N 1
ATOM 868 C CA . LEU A 1 112 ? 1.950 -2.859 15.972 1.00 98.19 112 LEU A CA 1
ATOM 869 C C . LEU A 1 112 ? 2.778 -1.867 15.144 1.00 98.19 112 LEU A C 1
ATOM 871 O O . LEU A 1 112 ? 3.998 -1.824 15.309 1.00 98.19 112 LEU A O 1
ATOM 875 N N . LEU A 1 113 ? 2.142 -1.024 14.326 1.00 97.81 113 LEU A N 1
ATOM 876 C CA . LEU A 1 113 ? 2.831 0.001 13.539 1.00 97.81 113 LEU A CA 1
ATOM 877 C C . LEU A 1 113 ? 3.453 1.072 14.446 1.00 97.81 113 LEU A C 1
ATOM 879 O O . LEU A 1 113 ? 4.642 1.371 14.321 1.00 97.81 113 LEU A O 1
ATOM 883 N N . ALA A 1 114 ? 2.685 1.593 15.409 1.00 96.75 114 ALA A N 1
ATOM 884 C CA . ALA A 1 114 ? 3.165 2.569 16.388 1.00 96.75 114 ALA A CA 1
ATOM 885 C C . ALA A 1 114 ? 4.330 2.015 17.220 1.00 96.75 114 ALA A C 1
ATOM 887 O O . ALA A 1 114 ? 5.349 2.678 17.420 1.00 96.75 114 ALA A O 1
ATOM 888 N N . SER A 1 115 ? 4.202 0.774 17.685 1.00 95.31 115 SER A N 1
ATOM 889 C CA . SER A 1 115 ? 5.199 0.132 18.537 1.00 95.31 115 SER A CA 1
ATOM 890 C C . SER A 1 115 ? 6.442 -0.281 17.757 1.00 95.31 115 SER A C 1
ATOM 892 O O . SER A 1 115 ? 7.554 -0.175 18.277 1.00 95.31 115 SER A O 1
ATOM 894 N N . GLY A 1 116 ? 6.276 -0.794 16.541 1.00 94.56 116 GLY A N 1
ATOM 895 C CA . GLY A 1 116 ? 7.347 -1.380 15.744 1.00 94.56 116 GLY A CA 1
ATOM 896 C C . GLY A 1 116 ? 8.156 -0.354 14.952 1.00 94.56 116 GLY A C 1
ATOM 897 O O . GLY A 1 116 ? 9.378 -0.459 14.916 1.00 94.56 116 GLY A O 1
ATOM 898 N N . SER A 1 117 ? 7.507 0.675 14.398 1.00 93.75 117 SER A N 1
ATOM 899 C CA . SER A 1 117 ? 8.128 1.656 13.494 1.00 93.75 117 SER A CA 1
ATOM 900 C C . SER A 1 117 ? 8.430 2.995 14.182 1.00 93.75 117 SER A C 1
ATOM 902 O O . SER A 1 117 ? 8.100 4.069 13.685 1.00 93.75 117 SER A O 1
ATOM 904 N N . SER A 1 118 ? 9.042 2.926 15.367 1.00 83.50 118 SER A N 1
ATOM 905 C CA . SER A 1 118 ? 9.452 4.095 16.171 1.00 83.50 118 SER A CA 1
ATOM 906 C C . SER A 1 118 ? 10.978 4.205 16.353 1.00 83.50 118 SER A C 1
ATOM 908 O O . SER A 1 118 ? 11.450 4.975 17.187 1.00 83.50 118 SER A O 1
ATOM 910 N N . GLY A 1 119 ? 11.753 3.399 15.618 1.00 83.44 119 GLY A N 1
ATOM 911 C CA . GLY A 1 119 ? 13.219 3.361 15.669 1.00 83.44 119 GLY A CA 1
ATOM 912 C C . GLY A 1 119 ? 13.894 3.925 14.414 1.00 83.44 119 GLY A C 1
ATOM 913 O O . GLY A 1 119 ? 13.278 4.626 13.621 1.00 83.44 119 GLY A O 1
ATOM 914 N N . GLU A 1 120 ? 15.175 3.598 14.223 1.00 84.62 120 GLU A N 1
ATOM 915 C CA . GLU A 1 120 ? 15.962 4.009 13.042 1.00 84.62 120 GLU A CA 1
ATOM 916 C C . GLU A 1 120 ? 15.732 3.124 11.806 1.00 84.62 120 GLU A C 1
ATOM 918 O O . GLU A 1 120 ? 16.128 3.476 10.695 1.00 84.62 120 GLU A O 1
ATOM 923 N N . LEU A 1 121 ? 15.140 1.948 12.007 1.00 93.88 121 LEU A N 1
ATOM 924 C CA . LEU A 1 121 ? 14.900 0.938 10.986 1.00 93.88 121 LEU A CA 1
ATOM 925 C C . LEU A 1 121 ? 13.391 0.723 10.803 1.00 93.88 121 LEU A C 1
ATOM 927 O O . LEU A 1 121 ? 12.653 0.828 11.788 1.00 93.88 121 LEU A O 1
ATOM 931 N N . PRO A 1 122 ? 12.929 0.415 9.579 1.00 97.00 122 PRO A N 1
ATOM 932 C CA . PRO A 1 122 ? 11.538 0.074 9.343 1.00 97.00 122 PRO A CA 1
ATOM 933 C C . PRO A 1 122 ? 11.195 -1.294 9.931 1.00 97.00 122 PRO A C 1
ATOM 935 O O . PRO A 1 122 ? 12.085 -2.067 10.309 1.00 97.00 122 PRO A O 1
ATOM 938 N N . LEU A 1 123 ? 9.895 -1.591 9.957 1.00 97.50 123 LEU A N 1
ATOM 939 C CA . LEU A 1 123 ? 9.381 -2.930 10.218 1.00 97.50 123 LEU A CA 1
ATOM 940 C C . L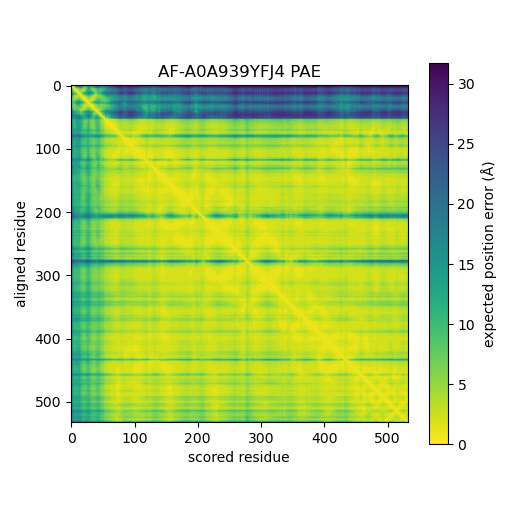EU A 1 123 ? 10.049 -3.920 9.262 1.00 97.50 123 LEU A C 1
ATOM 942 O O . LEU A 1 123 ? 10.093 -3.681 8.059 1.00 97.50 123 LEU A O 1
ATOM 946 N N . ASN A 1 124 ? 10.577 -5.018 9.787 1.00 97.12 124 ASN A N 1
ATOM 947 C CA . ASN A 1 124 ? 10.967 -6.160 8.967 1.00 97.12 124 ASN A CA 1
ATOM 948 C C . ASN A 1 124 ? 9.814 -7.173 8.880 1.00 97.12 124 ASN A C 1
ATOM 950 O O . ASN A 1 124 ? 8.703 -6.894 9.332 1.00 97.12 124 ASN A O 1
ATOM 954 N N . LEU A 1 125 ? 10.075 -8.354 8.322 1.00 97.81 125 LEU A N 1
ATOM 955 C CA . LEU A 1 125 ? 9.102 -9.446 8.203 1.00 97.81 125 LEU A CA 1
ATOM 956 C C . LEU A 1 125 ? 8.351 -9.776 9.517 1.00 97.81 125 LEU A C 1
ATOM 958 O O . LEU A 1 125 ? 7.162 -10.068 9.496 1.00 97.81 125 LEU A O 1
ATOM 962 N N . GLN A 1 126 ? 8.978 -9.612 10.686 1.00 97.25 126 GLN A N 1
ATOM 963 C CA . GLN A 1 126 ? 8.335 -9.800 12.000 1.00 97.25 126 GLN A CA 1
ATOM 964 C C . GLN A 1 126 ? 8.201 -8.483 12.786 1.00 97.25 126 GLN A C 1
ATOM 966 O O . GLN A 1 126 ? 8.135 -8.461 14.019 1.00 97.25 126 GLN A O 1
ATOM 971 N N . GLY A 1 127 ? 8.201 -7.353 12.078 1.00 95.25 127 GLY A N 1
ATOM 972 C CA . GLY A 1 127 ? 8.206 -5.996 12.613 1.00 95.25 127 GLY A CA 1
ATOM 973 C C . GLY A 1 127 ? 9.510 -5.655 13.325 1.00 95.25 127 GLY A C 1
ATOM 974 O O . GLY A 1 127 ? 10.382 -4.987 12.778 1.00 95.25 127 GLY A O 1
ATOM 975 N N . LYS A 1 128 ? 9.615 -6.106 14.573 1.00 92.25 128 LYS A N 1
ATOM 976 C CA . LYS A 1 128 ? 10.825 -6.052 15.406 1.00 92.25 128 LYS A CA 1
ATOM 977 C C . LYS A 1 128 ? 10.893 -7.196 16.428 1.00 92.25 128 LYS A C 1
ATOM 979 O O . LYS A 1 128 ? 11.742 -7.171 17.319 1.00 92.25 128 LYS A O 1
ATOM 984 N N . TRP A 1 129 ? 9.962 -8.150 16.357 1.00 94.25 129 TRP A N 1
ATOM 985 C CA . TRP A 1 129 ? 9.762 -9.197 17.356 1.00 94.25 129 TRP A CA 1
ATOM 986 C C . TRP A 1 129 ? 10.174 -10.547 16.778 1.00 94.25 129 TRP A C 1
ATOM 988 O O . TRP A 1 129 ? 9.432 -11.148 16.015 1.00 94.25 129 TRP A O 1
ATOM 998 N N . SER A 1 130 ? 11.349 -11.032 17.167 1.00 92.12 130 SER A N 1
ATOM 999 C CA . SER A 1 130 ? 11.809 -12.385 16.853 1.00 92.12 130 SER A CA 1
ATOM 1000 C C . SER A 1 130 ? 12.451 -12.991 18.093 1.00 92.12 130 SER A C 1
ATOM 1002 O O . SER A 1 130 ? 13.276 -12.350 18.746 1.00 92.12 130 SER A O 1
ATOM 1004 N N . GLU A 1 131 ? 12.085 -14.228 18.414 1.00 88.88 131 GLU A N 1
ATOM 1005 C CA . GLU A 1 131 ? 12.698 -14.994 19.506 1.00 88.88 131 GLU A CA 1
ATOM 1006 C C . GLU A 1 131 ? 13.816 -15.933 19.026 1.00 88.88 131 GLU A C 1
ATOM 1008 O O . GLU A 1 131 ? 14.502 -16.561 19.833 1.00 88.88 131 GLU A O 1
ATOM 1013 N N . VAL A 1 132 ? 14.017 -16.041 17.709 1.00 90.00 132 VAL A N 1
ATOM 1014 C CA . VAL A 1 132 ? 14.946 -16.999 17.104 1.00 90.00 132 VAL A CA 1
ATOM 1015 C C . VAL A 1 132 ? 16.138 -16.304 16.454 1.00 90.00 132 VAL A C 1
ATOM 1017 O O . VAL A 1 132 ? 16.022 -15.245 15.844 1.00 90.00 132 VAL A O 1
ATOM 1020 N N . ILE A 1 133 ? 17.305 -16.946 16.549 1.00 89.31 133 ILE A N 1
ATOM 1021 C CA . ILE A 1 133 ? 18.566 -16.445 15.971 1.00 89.31 133 ILE A CA 1
ATOM 1022 C C . ILE A 1 133 ? 18.569 -16.546 14.439 1.00 89.31 133 ILE A C 1
ATOM 1024 O O . ILE A 1 133 ? 19.198 -15.734 13.772 1.00 89.31 133 ILE A O 1
ATOM 1028 N N . ARG A 1 134 ? 17.898 -17.565 13.890 1.00 92.06 134 ARG A N 1
ATOM 1029 C CA . ARG A 1 134 ? 17.768 -17.812 12.446 1.00 92.06 134 ARG A CA 1
ATOM 1030 C C . ARG A 1 134 ? 16.287 -17.847 12.076 1.00 92.06 134 ARG A C 1
ATOM 1032 O O . ARG A 1 134 ? 15.723 -18.938 11.964 1.00 92.06 134 ARG A O 1
ATOM 1039 N N . PRO A 1 135 ? 15.628 -16.682 12.025 1.00 94.19 135 PRO A N 1
ATOM 1040 C CA . PRO A 1 135 ? 14.226 -16.607 11.647 1.00 94.19 135 PRO A CA 1
ATOM 1041 C C . PRO A 1 135 ? 14.025 -17.022 10.189 1.00 94.19 135 PRO A C 1
ATOM 1043 O O . PRO A 1 135 ? 14.951 -17.004 9.379 1.00 94.19 135 PRO A O 1
ATOM 1046 N N . ALA A 1 136 ? 12.796 -17.412 9.853 1.00 93.88 136 ALA A N 1
ATOM 1047 C CA . ALA A 1 136 ? 12.438 -17.711 8.474 1.00 93.88 136 ALA A CA 1
ATOM 1048 C C . ALA A 1 136 ? 12.685 -16.480 7.588 1.00 93.88 136 ALA A C 1
ATOM 1050 O O . ALA A 1 136 ? 12.382 -15.356 7.995 1.00 93.88 136 ALA A O 1
ATOM 1051 N N . TRP A 1 137 ? 13.264 -16.707 6.404 1.00 93.88 137 TRP A N 1
ATOM 1052 C CA . TRP A 1 137 ? 13.683 -15.646 5.474 1.00 93.88 137 TRP A CA 1
ATOM 1053 C C . TRP A 1 137 ? 14.566 -14.574 6.133 1.00 93.88 137 TRP A C 1
ATOM 1055 O O . TRP A 1 137 ? 14.487 -13.399 5.795 1.00 93.88 137 TRP A O 1
ATOM 1065 N N . GLU A 1 138 ? 15.359 -14.970 7.136 1.00 93.44 138 GLU A N 1
ATOM 1066 C CA . GLU A 1 138 ? 16.259 -14.100 7.907 1.00 93.44 138 GLU A CA 1
ATOM 1067 C C . GLU A 1 138 ? 15.575 -12.890 8.569 1.00 93.44 138 GLU A C 1
ATOM 1069 O O . GLU A 1 138 ? 16.251 -11.995 9.076 1.00 93.44 138 GLU A O 1
ATOM 1074 N N . CYS A 1 139 ? 14.235 -12.884 8.636 1.00 95.12 139 CYS A N 1
ATOM 1075 C CA . CYS A 1 139 ? 13.452 -11.726 9.060 1.00 95.12 139 CYS A CA 1
ATOM 1076 C C . CYS A 1 139 ? 13.920 -10.445 8.339 1.00 95.12 139 CYS A C 1
ATOM 1078 O O . CYS A 1 139 ? 14.138 -9.398 8.958 1.00 95.12 139 CYS A O 1
ATOM 1080 N N . ASP A 1 140 ? 14.166 -10.588 7.035 1.00 95.56 140 ASP A N 1
ATOM 1081 C CA . ASP A 1 140 ? 14.737 -9.564 6.176 1.00 95.56 140 ASP A CA 1
ATOM 1082 C C . ASP A 1 140 ? 13.733 -8.446 5.841 1.00 95.56 140 ASP A C 1
ATOM 1084 O O . ASP A 1 140 ? 12.617 -8.363 6.371 1.00 95.56 140 ASP A O 1
ATOM 1088 N N . TYR A 1 141 ? 14.167 -7.539 4.971 1.00 97.25 141 TYR A N 1
ATOM 1089 C CA . TYR A 1 141 ? 13.281 -6.618 4.280 1.00 97.25 141 TYR A CA 1
ATOM 1090 C C . TYR A 1 141 ? 12.935 -7.202 2.911 1.00 97.25 141 TYR A C 1
ATOM 1092 O O . TYR A 1 141 ? 13.721 -7.101 1.963 1.00 97.25 141 TYR A O 1
ATOM 1100 N N . HIS A 1 142 ? 11.741 -7.782 2.824 1.00 96.81 142 HIS A N 1
ATOM 1101 C CA . HIS A 1 142 ? 11.206 -8.395 1.614 1.00 96.81 142 HIS A CA 1
ATOM 1102 C C . HIS A 1 142 ? 10.396 -7.370 0.802 1.00 96.81 142 HIS A C 1
ATOM 1104 O O . HIS A 1 142 ? 9.385 -6.846 1.273 1.00 96.81 142 HIS A O 1
ATOM 1110 N N . LEU A 1 143 ? 10.859 -7.041 -0.405 1.00 97.00 143 LEU A N 1
ATOM 1111 C CA . LEU A 1 143 ? 10.459 -5.850 -1.170 1.00 97.00 143 LEU A CA 1
ATOM 1112 C C . LEU A 1 143 ? 9.545 -6.144 -2.371 1.00 97.00 143 LEU A C 1
ATOM 1114 O O . LEU A 1 143 ? 9.393 -5.281 -3.236 1.00 97.00 143 LEU A O 1
ATOM 1118 N N . ASN A 1 144 ? 8.951 -7.334 -2.467 1.00 96.56 144 ASN A N 1
ATOM 1119 C CA . ASN A 1 144 ? 7.979 -7.692 -3.514 1.00 96.56 144 ASN A CA 1
ATOM 1120 C C . ASN A 1 144 ? 6.551 -7.892 -2.983 1.00 96.56 144 ASN A C 1
ATOM 1122 O O . ASN A 1 144 ? 5.757 -8.535 -3.668 1.00 96.56 144 ASN A O 1
ATOM 1126 N N . VAL A 1 145 ? 6.262 -7.394 -1.773 1.00 98.25 145 VAL A N 1
ATOM 1127 C CA . VAL A 1 145 ? 4.926 -7.123 -1.207 1.00 98.25 145 VAL A CA 1
ATOM 1128 C C . VAL A 1 145 ? 5.032 -6.821 0.284 1.00 98.25 145 VAL A C 1
ATOM 1130 O O . VAL A 1 145 ? 4.350 -5.926 0.766 1.00 98.25 145 VAL A O 1
ATOM 1133 N N . ASN A 1 146 ? 5.864 -7.553 1.026 1.00 98.44 146 ASN A N 1
ATOM 1134 C CA . ASN A 1 146 ? 5.750 -7.652 2.484 1.00 98.44 146 ASN A CA 1
ATOM 1135 C C . ASN A 1 146 ? 6.098 -6.340 3.192 1.00 98.44 146 ASN A C 1
ATOM 1137 O O . ASN A 1 146 ? 5.311 -5.849 4.001 1.00 98.44 146 ASN A O 1
ATOM 1141 N N . LEU A 1 147 ? 7.246 -5.734 2.860 1.00 98.38 147 LEU A N 1
ATOM 1142 C CA . LEU A 1 147 ? 7.625 -4.451 3.447 1.00 98.38 147 LEU A CA 1
ATOM 1143 C C . LEU A 1 147 ? 6.637 -3.355 3.048 1.00 98.38 147 LEU A C 1
ATOM 1145 O O . LEU A 1 147 ? 6.270 -2.536 3.880 1.00 98.38 147 LEU A O 1
ATOM 1149 N N . GLN A 1 148 ? 6.175 -3.345 1.797 1.00 98.69 148 GLN A N 1
ATOM 1150 C CA . GLN A 1 148 ? 5.177 -2.374 1.352 1.00 98.69 148 GLN A CA 1
ATOM 1151 C C . GLN A 1 148 ? 3.856 -2.554 2.108 1.00 98.69 148 GLN A C 1
ATOM 1153 O O . GLN A 1 148 ? 3.293 -1.589 2.627 1.00 98.69 148 GLN A O 1
ATOM 1158 N N . MET A 1 149 ? 3.406 -3.801 2.256 1.00 98.81 149 MET A N 1
ATOM 1159 C CA . MET A 1 149 ? 2.210 -4.171 3.009 1.00 98.81 149 MET A CA 1
ATOM 1160 C C . MET A 1 149 ? 2.286 -3.740 4.466 1.00 98.81 149 MET A C 1
ATOM 1162 O O . MET A 1 149 ? 1.290 -3.253 5.001 1.00 98.81 149 MET A O 1
ATOM 1166 N N . ALA A 1 150 ? 3.473 -3.810 5.075 1.00 98.44 150 ALA A N 1
ATOM 1167 C CA . ALA A 1 150 ? 3.689 -3.367 6.446 1.00 98.44 150 ALA A CA 1
ATOM 1168 C C . ALA A 1 150 ? 3.335 -1.881 6.680 1.00 98.44 150 ALA A C 1
ATOM 1170 O O . ALA A 1 150 ? 3.079 -1.480 7.814 1.00 98.44 150 ALA A O 1
ATOM 1171 N N . TYR A 1 151 ? 3.286 -1.073 5.614 1.00 98.69 151 TYR A N 1
ATOM 1172 C CA . TYR A 1 151 ? 3.002 0.363 5.664 1.00 98.69 151 TYR A CA 1
ATOM 1173 C C . TYR A 1 151 ? 1.728 0.785 4.919 1.00 98.69 151 TYR A C 1
ATOM 1175 O O . TYR A 1 151 ? 1.369 1.961 4.959 1.00 98.69 151 TYR A O 1
ATOM 1183 N N . TRP A 1 152 ? 0.995 -0.137 4.285 1.00 98.69 152 TRP A N 1
ATOM 1184 C CA . TRP A 1 152 ? -0.262 0.177 3.591 1.00 98.69 152 TRP A CA 1
ATOM 1185 C C . TRP A 1 152 ? -1.285 0.983 4.405 1.00 98.69 152 TRP A C 1
ATOM 1187 O O . TRP A 1 152 ? -1.871 1.905 3.827 1.00 98.69 152 TRP A O 1
ATOM 1197 N N . PRO A 1 153 ? -1.520 0.707 5.706 1.00 98.06 153 PRO A N 1
ATOM 1198 C CA . PRO A 1 153 ? -2.543 1.443 6.439 1.00 98.06 153 PRO A CA 1
ATOM 1199 C C . PRO A 1 153 ? -2.068 2.835 6.899 1.00 98.06 153 PRO A C 1
ATOM 1201 O O . PRO A 1 153 ? -2.901 3.676 7.232 1.00 98.06 153 PRO A O 1
ATOM 1204 N N . ALA A 1 154 ? -0.758 3.119 6.895 1.00 97.88 154 ALA A N 1
ATOM 1205 C CA . ALA A 1 154 ? -0.173 4.279 7.574 1.00 97.88 154 ALA A CA 1
ATOM 1206 C C . ALA A 1 154 ? -0.783 5.622 7.136 1.00 97.88 154 ALA A C 1
ATOM 1208 O O . ALA A 1 154 ? -1.176 6.432 7.979 1.00 97.88 154 ALA A O 1
ATOM 1209 N N . ALA A 1 155 ? -0.920 5.836 5.824 1.00 96.12 155 ALA A N 1
ATOM 1210 C CA . ALA A 1 155 ? -1.475 7.072 5.280 1.00 96.12 155 ALA A CA 1
ATOM 1211 C C . ALA A 1 155 ? -2.952 7.263 5.666 1.00 96.12 155 ALA A C 1
ATOM 1213 O O . ALA A 1 155 ? -3.323 8.338 6.131 1.00 96.12 155 ALA A O 1
ATOM 1214 N N . ALA A 1 156 ? -3.778 6.217 5.534 1.00 97.19 156 ALA A N 1
ATOM 1215 C CA . ALA A 1 156 ? -5.209 6.256 5.860 1.00 97.19 156 ALA A CA 1
ATOM 1216 C C . ALA A 1 156 ? -5.475 6.438 7.364 1.00 97.19 156 ALA A C 1
ATOM 1218 O O . ALA A 1 156 ? -6.476 7.035 7.746 1.00 97.19 156 ALA A O 1
ATOM 1219 N N . LEU A 1 157 ? -4.557 5.982 8.216 1.00 98.19 157 LEU A N 1
ATOM 1220 C CA . LEU A 1 157 ? -4.631 6.139 9.670 1.00 98.19 157 LEU A CA 1
ATOM 1221 C C . LEU A 1 157 ? -4.129 7.503 10.174 1.00 98.19 157 LEU A C 1
ATOM 1223 O O . LEU A 1 157 ? -4.198 7.784 11.371 1.00 98.19 157 LEU A O 1
ATOM 1227 N N . GLY A 1 158 ? -3.553 8.334 9.297 1.00 96.75 158 GLY A N 1
ATOM 1228 C CA . GLY A 1 158 ? -2.845 9.548 9.713 1.00 96.75 158 GLY A CA 1
ATOM 1229 C C . GLY A 1 158 ? -1.578 9.260 10.526 1.00 96.75 158 GLY A C 1
ATOM 1230 O O . GLY A 1 158 ? -1.128 10.107 11.295 1.00 96.75 158 GLY A O 1
ATOM 1231 N N . MET A 1 159 ? -0.993 8.072 10.356 1.00 97.25 159 MET A N 1
ATOM 1232 C CA . MET A 1 159 ? 0.223 7.606 11.030 1.00 97.25 159 MET A CA 1
ATOM 1233 C C . MET A 1 159 ? 1.457 7.809 10.147 1.00 97.25 159 MET A C 1
ATOM 1235 O O . MET A 1 159 ? 2.373 6.990 10.118 1.00 97.25 159 MET A O 1
ATOM 1239 N N . GLY A 1 160 ? 1.502 8.914 9.400 1.00 94.62 160 GLY A N 1
ATOM 1240 C CA . GLY A 1 160 ? 2.584 9.160 8.457 1.00 94.62 160 GLY A CA 1
ATOM 1241 C C . GLY A 1 160 ? 3.964 9.149 9.128 1.00 94.62 160 GLY A C 1
ATOM 1242 O O . GLY A 1 160 ? 4.936 8.666 8.552 1.00 94.62 160 GLY A O 1
ATOM 1243 N N . LYS A 1 161 ? 4.102 9.658 10.356 1.00 94.25 161 LYS A N 1
ATOM 1244 C CA . LYS A 1 161 ? 5.405 9.660 11.054 1.00 94.25 161 LYS A CA 1
ATOM 1245 C C . LYS A 1 161 ? 5.990 8.258 11.233 1.00 94.25 161 LYS A C 1
ATOM 1247 O O . LYS A 1 161 ? 7.205 8.111 11.268 1.00 94.25 161 LYS A O 1
ATOM 1252 N N . GLN A 1 162 ? 5.150 7.230 11.300 1.00 96.75 162 GLN A N 1
ATOM 1253 C CA . GLN A 1 162 ? 5.599 5.847 11.390 1.00 96.75 162 GLN A CA 1
ATOM 1254 C C . GLN A 1 162 ? 6.224 5.355 10.077 1.00 96.75 162 GLN A C 1
ATOM 1256 O O . GLN A 1 162 ? 6.942 4.365 10.116 1.00 96.75 162 GLN A O 1
ATOM 1261 N N . GLU A 1 163 ? 6.043 6.035 8.940 1.00 97.06 163 GLU A N 1
ATOM 1262 C CA . GLU A 1 163 ? 6.745 5.736 7.679 1.00 97.06 163 GLU A CA 1
ATOM 1263 C C . GLU A 1 163 ? 8.156 6.355 7.606 1.00 97.06 163 GLU A C 1
ATOM 1265 O O . GLU A 1 163 ? 8.956 5.972 6.754 1.00 97.06 163 GLU A O 1
ATOM 1270 N N . ASP A 1 164 ? 8.517 7.287 8.498 1.00 97.06 164 ASP A N 1
ATOM 1271 C CA . ASP A 1 164 ? 9.832 7.944 8.458 1.00 97.06 164 ASP A CA 1
ATOM 1272 C C . ASP A 1 164 ? 11.027 6.969 8.504 1.00 97.06 164 ASP A C 1
ATOM 1274 O O . ASP A 1 164 ? 11.995 7.203 7.764 1.00 97.06 164 ASP A O 1
ATOM 1278 N N . PRO A 1 165 ? 11.001 5.871 9.290 1.00 97.31 165 PRO A N 1
ATOM 1279 C CA . PRO A 1 165 ? 12.055 4.859 9.256 1.00 97.31 165 PRO A CA 1
ATOM 1280 C C . PRO A 1 165 ? 12.180 4.161 7.894 1.00 97.31 165 PRO A C 1
ATOM 1282 O O . PRO A 1 165 ? 13.300 3.901 7.454 1.00 97.31 165 PRO A O 1
ATOM 1285 N N . LEU A 1 166 ? 11.069 3.921 7.182 1.00 98.38 166 LEU A N 1
ATOM 1286 C CA . LEU A 1 166 ? 11.077 3.347 5.829 1.00 98.38 166 LEU A CA 1
ATOM 1287 C C . LEU A 1 166 ? 11.768 4.286 4.840 1.00 98.38 166 LEU A C 1
ATOM 1289 O O . LEU A 1 166 ? 12.661 3.870 4.100 1.00 98.38 166 LEU A O 1
ATOM 1293 N N . PHE A 1 167 ? 11.388 5.563 4.848 1.00 98.44 167 PHE A N 1
ATOM 1294 C CA . PHE A 1 167 ? 11.976 6.560 3.955 1.00 98.44 167 PHE A CA 1
ATOM 1295 C C . PHE A 1 167 ? 13.467 6.757 4.237 1.00 98.44 167 PHE A C 1
ATOM 1297 O O . PHE A 1 167 ? 14.279 6.755 3.313 1.00 98.44 167 PHE A O 1
ATOM 1304 N N . THR A 1 168 ? 13.838 6.828 5.518 1.00 97.81 168 THR A N 1
ATOM 1305 C CA . THR A 1 168 ? 15.235 6.971 5.953 1.00 97.81 168 THR A CA 1
ATOM 1306 C C . THR A 1 168 ? 16.066 5.761 5.539 1.00 97.81 168 THR A C 1
ATOM 1308 O O . THR A 1 168 ? 17.199 5.904 5.076 1.00 97.81 168 THR A O 1
ATOM 1311 N N . PHE A 1 169 ? 15.500 4.559 5.653 1.00 97.81 169 PHE A N 1
ATOM 1312 C CA . PHE A 1 169 ? 16.129 3.333 5.181 1.00 97.81 169 PHE A CA 1
ATOM 1313 C C . PHE A 1 169 ? 16.367 3.356 3.668 1.00 97.81 169 PHE A C 1
ATOM 1315 O O . PHE A 1 169 ? 17.493 3.117 3.229 1.00 97.81 169 PHE A O 1
ATOM 1322 N N . CYS A 1 170 ? 15.353 3.714 2.875 1.00 98.31 170 CYS A N 1
ATOM 1323 C CA . CYS A 1 170 ? 15.480 3.828 1.421 1.00 98.31 170 CYS A CA 1
ATOM 1324 C C . CYS A 1 170 ? 16.579 4.829 1.031 1.00 98.31 170 CYS A C 1
ATOM 1326 O O . CYS A 1 170 ? 17.458 4.498 0.236 1.00 98.31 170 CYS A O 1
ATOM 1328 N N . GLU A 1 171 ? 16.576 6.018 1.641 1.00 98.19 171 GLU A N 1
ATOM 1329 C CA . GLU A 1 171 ? 17.574 7.077 1.437 1.00 98.19 171 GLU A CA 1
ATOM 1330 C C . GLU A 1 171 ? 18.991 6.605 1.793 1.00 98.19 171 GLU A C 1
ATOM 1332 O O . GLU A 1 171 ? 19.934 6.818 1.026 1.00 98.19 171 GLU A O 1
ATOM 1337 N N . ARG A 1 172 ? 19.144 5.894 2.916 1.00 97.12 172 ARG A N 1
ATOM 1338 C CA . ARG A 1 172 ? 20.418 5.297 3.339 1.00 97.12 172 ARG A CA 1
ATOM 1339 C C . ARG A 1 172 ? 20.937 4.272 2.333 1.00 97.12 172 ARG A C 1
ATOM 1341 O O . ARG A 1 172 ? 22.147 4.171 2.142 1.00 97.12 172 ARG A O 1
ATOM 1348 N N . CYS A 1 173 ? 20.047 3.531 1.677 1.00 98.00 173 CYS A N 1
ATOM 1349 C CA . CYS A 1 173 ? 20.427 2.519 0.699 1.00 98.00 173 CYS A CA 1
ATOM 1350 C C . CYS A 1 173 ? 20.764 3.095 -0.692 1.00 98.00 173 CYS A C 1
ATOM 1352 O O . CYS A 1 173 ? 21.389 2.395 -1.490 1.00 98.00 173 CYS A O 1
ATOM 1354 N N . VAL A 1 174 ? 20.437 4.366 -0.984 1.00 98.56 174 VAL A N 1
ATOM 1355 C CA . VAL A 1 174 ? 20.652 5.005 -2.303 1.00 98.56 174 VAL A CA 1
ATOM 1356 C C . VAL A 1 174 ? 22.084 4.860 -2.842 1.00 98.56 174 VAL A C 1
ATOM 1358 O O . VAL A 1 174 ? 22.221 4.499 -4.013 1.00 98.56 174 VAL A O 1
ATOM 1361 N N . PRO A 1 175 ? 23.172 5.101 -2.076 1.00 98.25 175 PRO A N 1
ATOM 1362 C CA . PRO A 1 175 ? 24.530 4.965 -2.610 1.00 98.25 175 PRO A CA 1
ATOM 1363 C C . PRO A 1 175 ? 24.832 3.552 -3.129 1.00 98.25 175 PRO A C 1
ATOM 1365 O O . PRO A 1 175 ? 25.419 3.405 -4.201 1.00 98.25 175 PRO A O 1
ATOM 1368 N N . TYR A 1 176 ? 24.376 2.525 -2.408 1.00 98.06 176 TYR A N 1
ATOM 1369 C CA . TYR A 1 176 ? 24.556 1.121 -2.779 1.00 98.06 176 TYR A CA 1
ATOM 1370 C C . TYR A 1 176 ? 23.637 0.727 -3.939 1.00 98.06 176 TYR A C 1
ATOM 1372 O O . TYR A 1 176 ? 24.072 0.077 -4.886 1.00 98.06 176 TYR A O 1
ATOM 1380 N N . ALA A 1 177 ? 22.389 1.198 -3.926 1.00 98.25 177 ALA A N 1
ATOM 1381 C CA . ALA A 1 177 ? 21.415 0.923 -4.977 1.00 98.25 177 ALA A CA 1
ATOM 1382 C C . ALA A 1 177 ? 21.810 1.564 -6.321 1.00 98.25 177 ALA A C 1
ATOM 1384 O O . ALA A 1 177 ? 21.578 0.975 -7.377 1.00 98.25 177 ALA A O 1
ATOM 1385 N N . ARG A 1 178 ? 22.471 2.733 -6.298 1.00 98.69 178 ARG A N 1
ATOM 1386 C CA . ARG A 1 178 ? 23.104 3.344 -7.483 1.00 98.69 178 ARG A CA 1
ATOM 1387 C C . ARG A 1 178 ? 24.258 2.509 -8.016 1.00 98.69 178 ARG A C 1
ATOM 1389 O O . ARG A 1 178 ? 24.424 2.351 -9.226 1.00 98.69 178 ARG A O 1
ATOM 1396 N N . GLU A 1 179 ? 25.082 1.975 -7.119 1.00 98.12 179 GLU A N 1
ATOM 1397 C CA . GLU A 1 179 ? 26.167 1.084 -7.512 1.00 98.12 179 GLU A CA 1
ATOM 1398 C C . GLU A 1 179 ? 25.634 -0.208 -8.144 1.00 98.12 179 GLU A C 1
ATOM 1400 O O . GLU A 1 179 ? 26.172 -0.626 -9.173 1.00 98.12 179 GLU A O 1
ATOM 1405 N N . ALA A 1 180 ? 24.567 -0.786 -7.585 1.00 96.88 180 ALA A N 1
ATOM 1406 C CA . ALA A 1 180 ? 23.882 -1.951 -8.133 1.00 96.88 180 ALA A CA 1
ATOM 1407 C C . ALA A 1 180 ? 23.293 -1.667 -9.523 1.00 96.88 180 ALA A C 1
ATOM 1409 O O . ALA A 1 180 ? 23.606 -2.398 -10.461 1.00 96.88 180 ALA A O 1
ATOM 1410 N N . ALA A 1 181 ? 22.541 -0.571 -9.697 1.00 97.81 181 ALA A N 1
ATOM 1411 C CA . ALA A 1 181 ? 21.988 -0.165 -10.996 1.00 97.81 181 ALA A CA 1
ATOM 1412 C C . ALA A 1 181 ? 23.074 -0.070 -12.083 1.00 97.81 181 ALA A C 1
ATOM 1414 O O . ALA A 1 181 ? 22.956 -0.666 -13.157 1.00 97.81 181 ALA A O 1
ATOM 1415 N N . ARG A 1 182 ? 24.193 0.594 -11.767 1.00 98.25 182 ARG A N 1
ATOM 1416 C CA . ARG A 1 182 ? 25.322 0.746 -12.690 1.00 98.25 182 ARG A CA 1
ATOM 1417 C C . ARG A 1 182 ? 26.027 -0.580 -12.981 1.00 98.25 182 ARG A C 1
ATOM 1419 O O . ARG A 1 182 ? 26.362 -0.843 -14.130 1.00 98.25 182 ARG A O 1
ATOM 1426 N N . LYS A 1 183 ? 26.330 -1.385 -11.957 1.00 97.06 183 LYS A N 1
ATOM 1427 C CA . LYS A 1 183 ? 27.143 -2.605 -12.117 1.00 97.06 183 LYS A CA 1
ATOM 1428 C C . LYS A 1 183 ? 26.365 -3.773 -12.718 1.00 97.06 183 LYS A C 1
ATOM 1430 O O . LYS A 1 183 ? 26.966 -4.559 -13.442 1.00 97.06 183 LYS A O 1
ATOM 1435 N N . LEU A 1 184 ? 25.078 -3.899 -12.404 1.00 94.31 184 LEU A N 1
ATOM 1436 C CA . LEU A 1 184 ? 24.238 -4.999 -12.880 1.00 94.31 184 LEU A CA 1
ATOM 1437 C C . LEU A 1 184 ? 23.607 -4.688 -14.238 1.00 94.31 184 LEU A C 1
ATOM 1439 O O . LEU A 1 184 ? 23.539 -5.574 -15.085 1.00 94.31 184 LEU A O 1
ATOM 1443 N N . TYR A 1 185 ? 23.190 -3.437 -14.457 1.00 95.56 185 TYR A N 1
ATOM 1444 C CA . TYR A 1 185 ? 22.375 -3.065 -15.617 1.00 95.56 185 TYR A CA 1
ATOM 1445 C C . TYR A 1 185 ? 22.954 -1.920 -16.453 1.00 95.56 185 TYR A C 1
ATOM 1447 O O . TYR A 1 185 ? 22.370 -1.552 -17.466 1.00 95.56 185 TYR A O 1
ATOM 1455 N N . GLY A 1 186 ? 24.082 -1.321 -16.055 1.00 97.81 186 GLY A N 1
ATOM 1456 C CA . GLY A 1 186 ? 24.639 -0.159 -16.757 1.00 97.81 186 GLY A CA 1
ATOM 1457 C C . GLY A 1 186 ? 23.769 1.101 -16.668 1.00 97.81 186 GLY A C 1
ATOM 1458 O O . GLY A 1 186 ? 24.004 2.044 -17.417 1.00 97.81 186 GLY A O 1
ATOM 1459 N N . CYS A 1 187 ? 22.785 1.126 -15.767 1.00 98.56 187 CYS A N 1
ATOM 1460 C CA . CYS A 1 187 ? 21.786 2.188 -15.662 1.00 98.56 187 CYS A CA 1
ATOM 1461 C C . CYS A 1 187 ? 22.183 3.253 -14.630 1.00 98.56 187 CYS A C 1
ATOM 1463 O O . CYS A 1 187 ? 22.872 2.964 -13.644 1.00 98.56 187 CYS A O 1
ATOM 1465 N N . ARG A 1 188 ? 21.712 4.489 -14.833 1.00 98.69 188 ARG A N 1
ATOM 1466 C CA . ARG A 1 188 ? 21.623 5.512 -13.779 1.00 98.69 188 ARG A CA 1
ATOM 1467 C C . ARG A 1 188 ? 20.520 5.143 -12.777 1.00 98.69 188 ARG A C 1
ATOM 1469 O O . ARG A 1 188 ? 19.830 4.138 -12.924 1.00 98.69 188 ARG A O 1
ATOM 1476 N N . GLY A 1 189 ? 20.346 5.986 -11.761 1.00 98.62 189 GLY A N 1
ATOM 1477 C CA . GLY A 1 189 ? 19.281 5.811 -10.782 1.00 98.62 189 GLY A CA 1
ATOM 1478 C C . GLY A 1 189 ? 19.578 4.725 -9.758 1.00 98.62 189 GLY A C 1
ATOM 1479 O O . GLY A 1 189 ? 20.738 4.402 -9.510 1.00 98.62 189 GLY A O 1
ATOM 1480 N N . VAL A 1 190 ? 18.527 4.170 -9.154 1.00 98.62 190 VAL A N 1
ATOM 1481 C CA . VAL A 1 190 ? 18.624 3.153 -8.096 1.00 98.62 190 VAL A CA 1
ATOM 1482 C C . VAL A 1 190 ? 17.968 1.843 -8.512 1.00 98.62 190 VAL A C 1
ATOM 1484 O O . VAL A 1 190 ? 16.879 1.839 -9.075 1.00 98.62 190 VAL A O 1
ATOM 1487 N N . CYS A 1 191 ? 18.607 0.727 -8.167 1.00 96.75 191 CYS A N 1
ATOM 1488 C CA . CYS A 1 191 ? 18.025 -0.606 -8.263 1.00 96.75 191 CYS A CA 1
ATOM 1489 C C . CYS A 1 191 ? 18.051 -1.258 -6.880 1.00 96.75 191 CYS A C 1
ATOM 1491 O O . CYS A 1 191 ? 19.118 -1.405 -6.280 1.00 96.75 191 CYS A O 1
ATOM 1493 N N . PHE A 1 192 ? 16.879 -1.650 -6.387 1.00 96.56 192 PHE A N 1
ATOM 1494 C CA . PHE A 1 192 ? 16.738 -2.421 -5.155 1.00 96.56 192 PHE A CA 1
ATOM 1495 C C . PHE A 1 192 ? 16.472 -3.888 -5.515 1.00 96.56 192 PHE A C 1
ATOM 1497 O O . PHE A 1 192 ? 15.703 -4.141 -6.441 1.00 96.56 192 PHE A O 1
ATOM 1504 N N . PRO A 1 193 ? 17.105 -4.853 -4.831 1.00 94.25 193 PRO A N 1
ATOM 1505 C CA . PRO A 1 193 ? 16.804 -6.266 -5.008 1.00 94.25 193 PRO A CA 1
ATOM 1506 C C . PRO A 1 193 ? 15.483 -6.613 -4.317 1.00 94.25 193 PRO A C 1
ATOM 1508 O O . PRO A 1 193 ? 15.009 -5.869 -3.466 1.00 94.25 193 PRO A O 1
ATOM 1511 N N . LEU A 1 194 ? 14.941 -7.795 -4.605 1.00 92.88 194 LEU A N 1
ATOM 1512 C CA . LEU A 1 194 ? 13.768 -8.330 -3.907 1.00 92.88 194 LEU A CA 1
ATOM 1513 C C . LEU A 1 194 ? 13.977 -8.418 -2.383 1.00 92.88 194 LEU A C 1
ATOM 1515 O O . LEU A 1 194 ? 13.031 -8.231 -1.631 1.00 92.88 194 LEU A O 1
ATOM 1519 N N . GLN A 1 195 ? 15.211 -8.657 -1.927 1.00 93.50 195 GLN A N 1
ATOM 1520 C CA . GLN A 1 195 ? 15.547 -8.867 -0.514 1.00 93.50 195 GLN A CA 1
ATOM 1521 C C . GLN A 1 195 ? 16.741 -8.031 -0.089 1.00 93.50 195 GLN A C 1
ATOM 1523 O O . GLN A 1 195 ? 17.821 -8.110 -0.690 1.00 93.50 195 GLN A O 1
ATOM 1528 N N . THR A 1 196 ? 16.590 -7.300 1.006 1.00 95.12 196 THR A N 1
ATOM 1529 C CA . THR A 1 196 ? 17.663 -6.510 1.608 1.00 95.12 196 THR A CA 1
ATOM 1530 C C . THR A 1 196 ? 17.659 -6.649 3.127 1.00 95.12 196 THR A C 1
ATOM 1532 O O . THR A 1 196 ? 16.786 -7.277 3.713 1.00 95.12 196 THR A O 1
ATOM 1535 N N . ASP A 1 197 ? 18.661 -6.078 3.778 1.00 94.12 197 ASP A N 1
ATOM 1536 C CA . ASP A 1 197 ? 18.875 -6.183 5.216 1.00 94.12 197 ASP A CA 1
ATOM 1537 C C . ASP A 1 197 ? 19.218 -4.810 5.811 1.00 94.12 197 ASP A C 1
ATOM 1539 O O . ASP A 1 197 ? 19.282 -3.784 5.125 1.00 94.12 197 ASP A O 1
ATOM 1543 N N . SER A 1 198 ? 19.463 -4.774 7.119 1.00 92.88 198 SER A N 1
ATOM 1544 C CA . SER A 1 198 ? 19.835 -3.549 7.831 1.00 92.88 198 SER A CA 1
ATOM 1545 C C . SER A 1 198 ? 21.150 -2.920 7.350 1.00 92.88 198 SER A C 1
ATOM 1547 O O . SER A 1 198 ? 21.396 -1.758 7.673 1.00 92.88 198 SER A O 1
ATOM 1549 N N . SER A 1 199 ? 21.955 -3.631 6.555 1.00 92.38 199 SER A N 1
ATOM 1550 C CA . SER A 1 199 ? 23.197 -3.146 5.943 1.00 92.38 199 SER A CA 1
ATOM 1551 C C . SER A 1 199 ? 23.006 -2.641 4.507 1.00 92.38 199 SER A C 1
ATOM 1553 O O . SER A 1 199 ? 23.993 -2.300 3.856 1.00 92.38 199 SER A O 1
ATOM 1555 N N . CYS A 1 200 ? 21.766 -2.549 4.009 1.00 94.19 200 CYS A N 1
ATOM 1556 C CA . CYS A 1 200 ? 21.459 -2.101 2.647 1.00 94.19 200 CYS A CA 1
ATOM 1557 C C . CYS A 1 200 ? 22.098 -2.976 1.554 1.00 94.19 200 CYS A C 1
ATOM 1559 O O . CYS A 1 200 ? 22.609 -2.469 0.548 1.00 94.19 200 CYS A O 1
ATOM 1561 N N . ARG A 1 201 ? 22.064 -4.306 1.713 1.00 93.62 201 ARG A N 1
ATOM 1562 C CA . ARG A 1 201 ? 22.446 -5.222 0.630 1.00 93.62 201 ARG A CA 1
ATOM 1563 C C . ARG A 1 201 ? 21.587 -4.961 -0.614 1.00 93.62 201 ARG A C 1
ATOM 1565 O O . ARG A 1 201 ? 20.367 -5.067 -0.558 1.00 93.62 201 ARG A O 1
ATOM 1572 N N . THR A 1 202 ? 22.220 -4.639 -1.741 1.00 90.88 202 THR A N 1
ATOM 1573 C CA . THR A 1 202 ? 21.536 -4.233 -2.991 1.00 90.88 202 THR A CA 1
ATOM 1574 C C . THR A 1 202 ? 21.791 -5.172 -4.173 1.00 90.88 202 THR A C 1
ATOM 1576 O O . THR A 1 202 ? 21.448 -4.871 -5.313 1.00 90.88 202 THR A O 1
ATOM 1579 N N . THR A 1 203 ? 22.370 -6.342 -3.908 1.00 89.06 203 THR A N 1
ATOM 1580 C CA . THR A 1 203 ? 22.570 -7.412 -4.891 1.00 89.06 203 THR A CA 1
ATOM 1581 C C . THR A 1 203 ? 21.533 -8.521 -4.696 1.00 89.06 203 THR A C 1
ATOM 1583 O O . THR A 1 203 ? 21.227 -8.835 -3.543 1.00 89.06 203 THR A O 1
ATOM 1586 N N . PRO A 1 204 ? 21.043 -9.162 -5.774 1.00 86.56 204 PRO A N 1
ATOM 1587 C CA . PRO A 1 204 ? 20.213 -10.361 -5.670 1.00 86.56 204 PRO A CA 1
ATOM 1588 C C . PRO A 1 204 ? 20.900 -11.459 -4.854 1.00 86.56 204 PRO A C 1
ATOM 1590 O O . PRO A 1 204 ? 22.105 -11.676 -4.992 1.00 86.56 204 PRO A O 1
ATOM 1593 N N . GLU A 1 205 ? 20.140 -12.164 -4.020 1.00 82.38 205 GLU A N 1
ATOM 1594 C CA . GLU A 1 205 ? 20.683 -13.237 -3.177 1.00 82.38 205 GLU A CA 1
ATOM 1595 C C . GLU A 1 205 ? 20.672 -14.617 -3.825 1.00 82.38 205 GLU A C 1
ATOM 1597 O O . GLU A 1 205 ? 21.411 -15.507 -3.409 1.00 82.38 205 GLU A O 1
ATOM 1602 N N . SER A 1 206 ? 19.826 -14.796 -4.837 1.00 80.06 206 SER A N 1
ATOM 1603 C CA . SER A 1 206 ? 19.616 -16.071 -5.505 1.00 80.06 206 SER A CA 1
ATOM 1604 C C . SER A 1 206 ? 19.261 -15.868 -6.979 1.00 80.06 206 SER A C 1
ATOM 1606 O O . SER A 1 206 ? 19.222 -14.752 -7.500 1.00 80.06 206 SER A O 1
ATOM 1608 N N . THR A 1 207 ? 19.038 -16.981 -7.667 1.00 77.88 207 THR A N 1
ATOM 1609 C CA . THR A 1 207 ? 18.543 -17.029 -9.048 1.00 77.88 207 THR A CA 1
ATOM 1610 C C . THR A 1 207 ? 17.009 -17.019 -9.075 1.00 77.88 207 THR A C 1
ATOM 1612 O O . THR A 1 207 ? 16.358 -17.123 -8.038 1.00 77.88 207 THR A O 1
ATOM 1615 N N . GLY A 1 208 ? 16.399 -16.920 -10.259 1.00 81.69 208 GLY A N 1
ATOM 1616 C CA . GLY A 1 208 ? 14.941 -16.982 -10.392 1.00 81.69 208 GLY A CA 1
ATOM 1617 C C . GLY A 1 208 ? 14.283 -15.631 -10.131 1.00 81.69 208 GLY A C 1
ATOM 1618 O O . GLY A 1 208 ? 14.579 -14.683 -10.848 1.00 81.69 208 GLY A O 1
ATOM 1619 N N . TRP A 1 209 ? 13.378 -15.543 -9.156 1.00 78.69 209 TRP A N 1
ATOM 1620 C CA . TRP A 1 209 ? 12.585 -14.337 -8.854 1.00 78.69 209 TRP A CA 1
ATOM 1621 C C . TRP A 1 209 ? 13.393 -13.180 -8.242 1.00 78.69 209 TRP A C 1
ATOM 1623 O O . TRP A 1 209 ? 12.960 -12.033 -8.280 1.00 78.69 209 TRP A O 1
ATOM 1633 N N . CYS A 1 210 ? 14.585 -13.444 -7.697 1.00 82.94 210 CYS A N 1
ATOM 1634 C CA . CYS A 1 210 ? 15.391 -12.424 -7.014 1.00 82.94 210 CYS A CA 1
ATOM 1635 C C . CYS A 1 210 ? 15.944 -11.324 -7.940 1.00 82.94 210 CYS A C 1
ATOM 1637 O O . CYS A 1 210 ? 16.520 -10.359 -7.439 1.00 82.94 210 CYS A O 1
ATOM 1639 N N . VAL A 1 211 ? 15.810 -11.464 -9.265 1.00 86.88 211 VAL A N 1
ATOM 1640 C CA . VAL A 1 211 ? 16.276 -10.464 -10.246 1.00 86.88 211 VAL A CA 1
ATOM 1641 C C . VAL A 1 211 ? 15.182 -9.486 -10.679 1.00 86.88 211 VAL A C 1
ATOM 1643 O O . VAL A 1 211 ? 15.411 -8.683 -11.580 1.00 86.88 211 VAL A O 1
ATOM 1646 N N . TRP A 1 212 ? 14.006 -9.540 -10.052 1.00 94.81 212 TRP A N 1
ATOM 1647 C CA . TRP A 1 212 ? 12.923 -8.597 -10.300 1.00 94.81 212 TRP A CA 1
ATOM 1648 C C . TRP A 1 212 ? 13.340 -7.149 -9.992 1.00 94.81 212 TRP A C 1
ATOM 1650 O O . TRP A 1 212 ? 13.993 -6.882 -8.982 1.00 94.81 212 TRP A O 1
ATOM 1660 N N . ILE A 1 213 ? 12.962 -6.213 -10.869 1.00 94.44 213 ILE A N 1
ATOM 1661 C CA . ILE A 1 213 ? 13.464 -4.827 -10.873 1.00 94.44 213 ILE A CA 1
ATOM 1662 C C . ILE A 1 213 ? 12.497 -3.803 -10.264 1.00 94.44 213 ILE A C 1
ATOM 1664 O O . ILE A 1 213 ? 12.878 -2.655 -10.040 1.00 94.44 213 ILE A O 1
ATOM 1668 N N . GLY A 1 214 ? 11.256 -4.199 -9.966 1.00 96.94 214 GLY A N 1
ATOM 1669 C CA . GLY A 1 214 ? 10.199 -3.276 -9.544 1.00 96.94 214 GLY A CA 1
ATOM 1670 C C . GLY A 1 214 ? 10.245 -2.839 -8.074 1.00 96.94 214 GLY A C 1
ATOM 1671 O O . GLY A 1 214 ? 9.477 -1.964 -7.676 1.00 96.94 214 GLY A O 1
ATOM 1672 N N . ALA A 1 215 ? 11.154 -3.379 -7.252 1.00 97.75 215 ALA A N 1
ATOM 1673 C CA . ALA A 1 215 ? 11.191 -3.107 -5.810 1.00 97.75 215 ALA A CA 1
ATOM 1674 C C . ALA A 1 215 ? 11.328 -1.607 -5.479 1.00 97.75 215 ALA A C 1
ATOM 1676 O O . ALA A 1 215 ? 10.609 -1.084 -4.627 1.00 97.75 215 ALA A O 1
ATOM 1677 N N . ALA A 1 216 ? 12.213 -0.890 -6.185 1.00 98.38 216 ALA A N 1
ATOM 1678 C CA . ALA A 1 216 ? 12.431 0.543 -5.966 1.00 98.38 216 ALA A CA 1
ATOM 1679 C C . ALA A 1 216 ? 11.198 1.385 -6.336 1.00 98.38 216 ALA A C 1
ATOM 1681 O O . ALA A 1 216 ? 10.860 2.336 -5.631 1.00 98.38 216 ALA A O 1
ATOM 1682 N N . ALA A 1 217 ? 10.514 1.010 -7.419 1.00 98.69 217 ALA A N 1
ATOM 1683 C CA . ALA A 1 217 ? 9.295 1.661 -7.884 1.00 98.69 217 ALA A CA 1
ATOM 1684 C C . ALA A 1 217 ? 8.135 1.458 -6.909 1.00 98.69 217 ALA A C 1
ATOM 1686 O O . ALA A 1 217 ? 7.458 2.416 -6.539 1.00 98.69 217 ALA A O 1
ATOM 1687 N N . TRP A 1 218 ? 7.966 0.240 -6.393 1.00 98.75 218 TRP A N 1
ATOM 1688 C CA . TRP A 1 218 ? 6.930 -0.012 -5.399 1.00 98.75 218 TRP A CA 1
ATOM 1689 C C . TRP A 1 218 ? 7.227 0.718 -4.079 1.00 98.75 218 TRP A C 1
ATOM 1691 O O . TRP A 1 218 ? 6.335 1.330 -3.498 1.00 98.75 218 TRP A O 1
ATOM 1701 N N . LEU A 1 219 ? 8.484 0.778 -3.627 1.00 98.75 219 LEU A N 1
ATOM 1702 C CA . LEU A 1 219 ? 8.849 1.616 -2.473 1.00 98.75 219 LEU A CA 1
ATOM 1703 C C . LEU A 1 219 ? 8.568 3.108 -2.720 1.00 98.75 219 LEU A C 1
ATOM 1705 O O . LEU A 1 219 ? 8.079 3.799 -1.826 1.00 98.75 219 LEU A O 1
ATOM 1709 N N . ALA A 1 220 ? 8.810 3.609 -3.935 1.00 98.81 220 ALA A N 1
ATOM 1710 C CA . ALA A 1 220 ? 8.494 4.987 -4.315 1.00 98.81 220 ALA A CA 1
ATOM 1711 C C . ALA A 1 220 ? 6.988 5.316 -4.251 1.00 98.81 220 ALA A C 1
ATOM 1713 O O . ALA A 1 220 ? 6.628 6.480 -4.032 1.00 98.81 220 ALA A O 1
ATOM 1714 N N . SER A 1 221 ? 6.103 4.318 -4.361 1.00 98.56 221 SER A N 1
ATOM 1715 C CA . SER A 1 221 ? 4.660 4.521 -4.166 1.00 98.56 221 SER A CA 1
ATOM 1716 C C . SER A 1 221 ? 4.337 5.050 -2.759 1.00 98.56 221 SER A C 1
ATOM 1718 O O . SER A 1 221 ? 3.481 5.923 -2.625 1.00 98.56 221 SER A O 1
ATOM 1720 N N . HIS A 1 222 ? 5.083 4.648 -1.719 1.00 98.75 222 HIS A N 1
ATOM 1721 C CA . HIS A 1 222 ? 4.888 5.145 -0.349 1.00 98.75 222 HIS A CA 1
ATOM 1722 C C . HIS A 1 222 ? 5.282 6.618 -0.205 1.00 98.75 222 HIS A C 1
ATOM 1724 O O . HIS A 1 222 ? 4.540 7.402 0.384 1.00 98.75 222 HIS A O 1
ATOM 1730 N N . PHE A 1 223 ? 6.397 7.036 -0.815 1.00 98.81 223 PHE A N 1
ATOM 1731 C CA . PHE A 1 223 ? 6.779 8.454 -0.861 1.00 98.81 223 PHE A CA 1
ATOM 1732 C C . PHE A 1 223 ? 5.702 9.294 -1.561 1.00 98.81 223 PHE A C 1
ATOM 1734 O O . PHE A 1 223 ? 5.352 10.386 -1.107 1.00 98.81 223 PHE A O 1
ATOM 1741 N N . THR A 1 224 ? 5.142 8.766 -2.649 1.00 98.56 224 THR A N 1
ATOM 1742 C CA . THR A 1 224 ? 4.054 9.415 -3.387 1.00 98.56 224 THR A CA 1
ATOM 1743 C C . THR A 1 224 ? 2.792 9.515 -2.547 1.00 98.56 224 THR A C 1
ATOM 1745 O O . THR A 1 224 ? 2.224 10.602 -2.424 1.00 98.56 224 THR A O 1
ATOM 1748 N N . ARG A 1 225 ? 2.371 8.409 -1.927 1.00 98.00 225 ARG A N 1
ATOM 1749 C CA . ARG A 1 225 ? 1.167 8.341 -1.098 1.00 98.00 225 ARG A CA 1
ATOM 1750 C C . ARG A 1 225 ? 1.268 9.279 0.095 1.00 98.00 225 ARG A C 1
ATOM 1752 O O . ARG A 1 225 ? 0.350 10.070 0.304 1.00 98.00 225 ARG A O 1
ATOM 1759 N N . ARG A 1 226 ? 2.403 9.282 0.802 1.00 98.12 226 ARG A N 1
ATOM 1760 C CA . ARG A 1 226 ? 2.658 10.217 1.901 1.00 98.12 226 ARG A CA 1
ATOM 1761 C C . ARG A 1 226 ? 2.466 11.664 1.457 1.00 98.12 226 ARG A C 1
ATOM 1763 O O . ARG A 1 226 ? 1.679 12.400 2.054 1.00 98.12 226 ARG A O 1
ATOM 1770 N N . TRP A 1 227 ? 3.128 12.074 0.379 1.00 98.50 227 TRP A N 1
ATOM 1771 C CA . TRP A 1 227 ? 2.970 13.439 -0.112 1.00 98.50 227 TRP A CA 1
ATOM 1772 C C . TR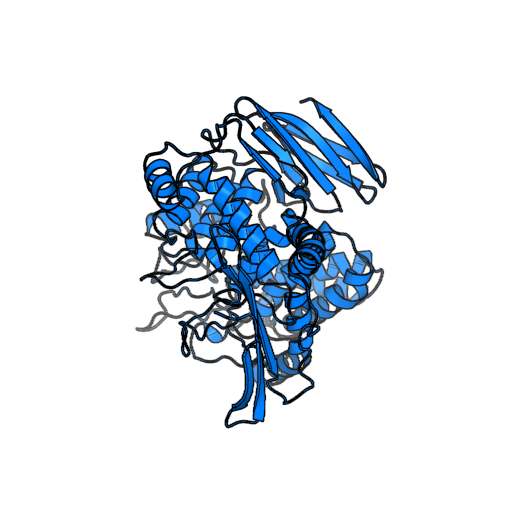P A 1 227 ? 1.531 13.741 -0.565 1.00 98.50 227 TRP A C 1
ATOM 1774 O O . TRP A 1 227 ? 1.011 14.811 -0.257 1.00 98.50 227 TRP A O 1
ATOM 1784 N N . ARG A 1 228 ? 0.848 12.821 -1.256 1.00 97.56 228 ARG A N 1
ATOM 1785 C CA . ARG A 1 228 ? -0.543 13.032 -1.693 1.00 97.56 228 ARG A CA 1
ATOM 1786 C C . ARG A 1 228 ? -1.500 13.226 -0.518 1.00 97.56 228 ARG A C 1
ATOM 1788 O O . ARG A 1 228 ? -2.411 14.043 -0.635 1.00 97.56 228 ARG A O 1
ATOM 1795 N N . TYR A 1 229 ? -1.293 12.514 0.588 1.00 97.94 229 TYR A N 1
ATOM 1796 C CA . TYR A 1 229 ? -2.137 12.600 1.779 1.00 97.94 229 TYR A CA 1
ATOM 1797 C C . TYR A 1 229 ? -1.870 13.854 2.605 1.00 97.94 229 TYR A C 1
ATOM 1799 O O . TYR A 1 229 ? -2.821 14.527 2.983 1.00 97.94 229 TYR A O 1
ATOM 1807 N N . GLU A 1 230 ? -0.610 14.211 2.844 1.00 97.31 230 GLU A N 1
ATOM 1808 C CA . GLU A 1 230 ? -0.283 15.320 3.753 1.00 97.31 230 GLU A CA 1
ATOM 1809 C C . GLU A 1 230 ? 0.041 16.640 3.054 1.00 97.31 230 GLU A C 1
ATOM 1811 O O . GLU A 1 230 ? 0.058 17.688 3.694 1.00 97.31 230 GLU A O 1
ATOM 1816 N N . LYS A 1 231 ? 0.315 16.604 1.745 1.00 96.94 231 LYS A N 1
ATOM 1817 C CA . LYS A 1 231 ? 0.708 17.769 0.938 1.00 96.94 231 LYS A CA 1
ATOM 1818 C C . LYS A 1 231 ? 1.840 18.590 1.580 1.00 96.94 231 LYS A C 1
ATOM 1820 O O . LYS A 1 231 ? 1.893 19.808 1.432 1.00 96.94 231 LYS A O 1
ATOM 1825 N N . ASP A 1 232 ? 2.767 17.912 2.261 1.00 97.88 232 ASP A N 1
ATOM 1826 C CA . ASP A 1 232 ? 3.964 18.516 2.853 1.00 97.88 232 ASP A CA 1
ATOM 1827 C C . ASP A 1 232 ? 4.989 18.844 1.753 1.00 97.88 232 ASP A C 1
ATOM 1829 O O . ASP A 1 232 ? 5.634 17.961 1.177 1.00 97.88 232 ASP A O 1
ATOM 1833 N N . GLU A 1 233 ? 5.145 20.137 1.461 1.00 97.88 233 GLU A N 1
ATOM 1834 C CA . GLU A 1 233 ? 6.095 20.647 0.468 1.00 97.88 233 GLU A CA 1
ATOM 1835 C C . GLU A 1 233 ? 7.563 20.400 0.849 1.00 97.88 233 GLU A C 1
ATOM 1837 O O . GLU A 1 233 ? 8.416 20.221 -0.026 1.00 97.88 233 GLU A O 1
ATOM 1842 N N . THR A 1 234 ? 7.879 20.366 2.146 1.00 98.38 234 THR A N 1
ATOM 1843 C CA . THR A 1 234 ? 9.237 20.094 2.633 1.00 98.38 234 THR A CA 1
ATOM 1844 C C . THR A 1 234 ? 9.590 18.634 2.389 1.00 98.38 234 THR A C 1
ATOM 1846 O O . THR A 1 234 ? 10.660 18.344 1.846 1.00 98.38 234 THR A O 1
ATOM 1849 N N . PHE A 1 235 ? 8.681 17.717 2.730 1.00 98.62 235 PHE A N 1
ATOM 1850 C CA . PHE A 1 235 ? 8.828 16.293 2.429 1.00 98.62 235 PHE A CA 1
ATOM 1851 C C . PHE A 1 235 ? 8.933 16.048 0.917 1.00 98.62 235 PHE A C 1
ATOM 1853 O O . PHE A 1 235 ? 9.845 15.348 0.466 1.00 98.62 235 PHE A O 1
ATOM 1860 N N . LEU A 1 236 ? 8.060 16.689 0.129 1.00 98.81 236 LEU A N 1
ATOM 1861 C CA . LEU A 1 236 ? 8.078 16.622 -1.332 1.00 98.81 236 LEU A CA 1
ATOM 1862 C C . LEU A 1 236 ? 9.452 16.987 -1.896 1.00 98.81 236 LEU A C 1
ATOM 1864 O O . LEU A 1 236 ? 10.051 16.212 -2.642 1.00 98.81 236 LEU A O 1
ATOM 1868 N N . LYS A 1 237 ? 9.944 18.175 -1.536 1.00 98.81 237 LYS A N 1
ATOM 1869 C CA . LYS A 1 237 ? 11.163 18.755 -2.099 1.00 98.81 237 LYS A CA 1
ATOM 1870 C C . LYS A 1 237 ? 12.421 18.008 -1.669 1.00 98.81 237 LYS A C 1
ATOM 1872 O O . LYS A 1 237 ? 13.331 17.846 -2.480 1.00 98.81 237 LYS A O 1
ATOM 1877 N N . ASN A 1 238 ? 12.492 17.597 -0.405 1.00 98.62 238 ASN A N 1
ATOM 1878 C CA . ASN A 1 238 ? 13.741 17.124 0.190 1.00 98.62 238 ASN A CA 1
ATOM 1879 C C . ASN A 1 238 ? 13.872 15.598 0.216 1.00 98.62 238 ASN A C 1
ATOM 1881 O O . ASN A 1 238 ? 14.995 15.113 0.329 1.00 98.62 238 ASN A O 1
ATOM 1885 N N . ARG A 1 239 ? 12.762 14.853 0.126 1.00 98.56 239 ARG A N 1
ATOM 1886 C CA . ARG A 1 239 ? 12.752 13.390 0.293 1.00 98.56 239 ARG A CA 1
ATOM 1887 C C . ARG A 1 239 ? 12.084 12.675 -0.875 1.00 98.56 239 ARG A C 1
ATOM 1889 O O . ARG A 1 239 ? 12.755 11.961 -1.617 1.00 98.56 239 ARG A O 1
ATOM 1896 N N . ALA A 1 240 ? 10.790 12.924 -1.089 1.00 98.81 240 ALA A N 1
ATOM 1897 C CA . ALA A 1 240 ? 9.998 12.186 -2.073 1.00 98.81 240 ALA A CA 1
ATOM 1898 C C . ALA A 1 240 ? 10.485 12.401 -3.507 1.00 98.81 240 ALA A C 1
ATOM 1900 O O . ALA A 1 240 ? 10.895 11.450 -4.169 1.00 98.81 240 ALA A O 1
ATOM 1901 N N . TYR A 1 241 ? 10.492 13.648 -3.984 1.00 98.88 241 TYR A N 1
ATOM 1902 C CA . TYR A 1 241 ? 10.848 13.930 -5.371 1.00 98.88 241 TYR A CA 1
ATOM 1903 C C . TYR A 1 241 ? 12.292 13.524 -5.723 1.00 98.88 241 TYR A C 1
ATOM 1905 O O . TYR A 1 241 ? 12.485 12.912 -6.777 1.00 98.88 241 TYR A O 1
ATOM 1913 N N . PRO A 1 242 ? 13.310 13.769 -4.868 1.00 98.88 242 PRO A N 1
ATOM 1914 C CA . PRO A 1 242 ? 14.658 13.255 -5.100 1.00 98.88 242 PRO A CA 1
ATOM 1915 C C . PRO A 1 242 ? 14.726 11.730 -5.243 1.00 98.88 242 PRO A C 1
ATOM 1917 O O . PRO A 1 242 ? 15.366 11.255 -6.178 1.00 98.88 242 PRO A O 1
ATOM 1920 N N . PHE A 1 243 ? 14.055 10.964 -4.372 1.00 98.94 243 PHE A N 1
ATOM 1921 C CA . PHE A 1 243 ? 14.047 9.501 -4.468 1.00 98.94 243 PHE A CA 1
ATOM 1922 C C . PHE A 1 243 ? 13.346 9.025 -5.747 1.00 98.94 243 PHE A C 1
ATOM 1924 O O . PHE A 1 243 ? 13.905 8.228 -6.497 1.00 98.94 243 PHE A O 1
ATOM 1931 N N . LEU A 1 244 ? 12.170 9.579 -6.059 1.00 98.88 244 LEU A N 1
ATOM 1932 C CA . LEU A 1 244 ? 11.437 9.251 -7.283 1.00 98.88 244 LEU A CA 1
ATOM 1933 C C . LEU A 1 244 ? 12.243 9.552 -8.554 1.00 98.88 244 LEU A C 1
ATOM 1935 O O . LEU A 1 244 ? 12.209 8.765 -9.497 1.00 98.88 244 LEU A O 1
ATOM 1939 N N . LYS A 1 245 ? 13.014 10.647 -8.585 1.00 98.81 245 LYS A N 1
ATOM 1940 C CA . LYS A 1 245 ? 13.911 10.950 -9.713 1.00 98.81 245 LYS A CA 1
ATOM 1941 C C . LYS A 1 245 ? 14.993 9.893 -9.913 1.00 98.81 245 LYS A C 1
ATOM 1943 O O . LYS A 1 245 ? 15.364 9.641 -11.055 1.00 98.81 245 LYS A O 1
ATOM 1948 N N . GLU A 1 246 ? 15.495 9.276 -8.845 1.00 98.88 246 GLU A N 1
ATOM 1949 C CA . GLU A 1 246 ? 16.436 8.159 -8.970 1.00 98.88 246 GLU A CA 1
ATOM 1950 C C . GLU A 1 246 ? 15.765 6.928 -9.582 1.00 98.88 246 GLU A C 1
ATOM 1952 O O . GLU A 1 246 ? 16.356 6.277 -10.439 1.00 98.88 246 GLU A O 1
ATOM 1957 N N . VAL A 1 247 ? 14.526 6.621 -9.195 1.00 98.88 247 VAL A N 1
ATOM 1958 C CA . VAL A 1 247 ? 13.780 5.499 -9.786 1.00 98.88 247 VAL A CA 1
ATOM 1959 C C . VAL A 1 247 ? 13.451 5.776 -11.257 1.00 98.88 247 VAL A C 1
ATOM 1961 O O . VAL A 1 247 ? 13.675 4.925 -12.116 1.00 98.88 247 VAL A O 1
ATOM 1964 N N . ALA A 1 248 ? 13.000 6.988 -11.588 1.00 98.88 248 ALA A N 1
ATOM 1965 C CA . ALA A 1 248 ? 12.747 7.384 -12.972 1.00 98.88 248 ALA A CA 1
ATOM 1966 C C . ALA A 1 248 ? 14.021 7.340 -13.827 1.00 98.88 248 ALA A C 1
ATOM 1968 O O . ALA A 1 248 ? 13.976 6.862 -14.956 1.00 98.88 248 ALA A O 1
ATOM 1969 N N . ALA A 1 249 ? 15.168 7.769 -13.291 1.00 98.88 249 ALA A N 1
ATOM 1970 C CA . ALA A 1 249 ? 16.447 7.686 -13.994 1.00 98.88 249 ALA A CA 1
ATOM 1971 C C . ALA A 1 249 ? 16.865 6.240 -14.306 1.00 98.88 249 ALA A C 1
ATOM 1973 O O . ALA A 1 249 ? 17.497 6.018 -15.338 1.00 98.88 249 ALA A O 1
ATOM 1974 N N . PHE A 1 250 ? 16.498 5.272 -13.457 1.00 98.88 250 PHE A N 1
ATOM 1975 C CA . PHE A 1 250 ? 16.683 3.853 -13.758 1.00 98.88 250 PHE A CA 1
ATOM 1976 C C . PHE A 1 250 ? 15.809 3.429 -14.940 1.00 98.88 250 PHE A C 1
ATOM 1978 O O . PHE A 1 250 ? 16.340 2.925 -15.925 1.00 98.88 250 PHE A O 1
ATOM 1985 N N . TYR A 1 251 ? 14.501 3.708 -14.909 1.00 98.75 251 TYR A N 1
ATOM 1986 C CA . TYR A 1 251 ? 13.603 3.370 -16.021 1.00 98.75 251 TYR A CA 1
ATOM 1987 C C . TYR A 1 251 ? 13.990 4.049 -17.339 1.00 98.75 251 TYR A C 1
ATOM 1989 O O . TYR A 1 251 ? 13.916 3.421 -18.389 1.00 98.75 251 TYR A O 1
ATOM 1997 N N . GLU A 1 252 ? 14.448 5.302 -17.301 1.00 98.50 252 GLU A N 1
ATOM 1998 C CA . GLU A 1 252 ? 14.929 6.019 -18.486 1.00 98.50 252 GLU A CA 1
ATOM 1999 C C . GLU A 1 252 ? 16.056 5.297 -19.236 1.00 98.50 252 GLU A C 1
ATOM 2001 O O . GLU A 1 252 ? 16.166 5.479 -20.449 1.00 98.50 252 GLU A O 1
ATOM 2006 N N . ASP A 1 253 ? 16.905 4.558 -18.519 1.00 98.56 253 ASP A N 1
ATOM 2007 C CA . ASP A 1 253 ? 18.048 3.835 -19.085 1.00 98.56 253 ASP A CA 1
ATOM 2008 C C . ASP A 1 253 ? 17.745 2.343 -19.293 1.00 98.56 253 ASP A C 1
ATOM 2010 O O . ASP A 1 253 ? 18.288 1.730 -20.211 1.00 98.56 253 ASP A O 1
ATOM 2014 N N . TYR A 1 254 ? 16.890 1.763 -18.446 1.00 98.50 254 TYR A N 1
ATOM 2015 C CA . TYR A 1 254 ? 16.548 0.342 -18.461 1.00 98.50 254 TYR A CA 1
ATOM 2016 C C . TYR A 1 254 ? 15.555 -0.018 -19.569 1.00 98.50 254 TYR A C 1
ATOM 2018 O O . TYR A 1 254 ? 15.628 -1.102 -20.148 1.00 98.50 254 TYR A O 1
ATOM 2026 N N . LEU A 1 255 ? 14.618 0.887 -19.867 1.00 98.31 255 LEU A N 1
ATOM 2027 C CA . LEU A 1 255 ? 13.623 0.689 -20.914 1.00 98.31 255 LEU A CA 1
ATOM 2028 C C . LEU A 1 255 ? 14.279 0.668 -22.297 1.00 98.31 255 LEU A C 1
ATOM 2030 O O . LEU A 1 255 ? 14.981 1.598 -22.695 1.00 98.31 255 LEU A O 1
ATOM 2034 N N . VAL A 1 256 ? 13.982 -0.371 -23.075 1.00 97.44 256 VAL A N 1
ATOM 2035 C CA . VAL A 1 256 ? 14.539 -0.561 -24.417 1.00 97.44 256 VAL A CA 1
ATOM 2036 C C . VAL A 1 256 ? 13.496 -0.194 -25.463 1.00 97.44 256 VAL A C 1
ATOM 2038 O O . VAL A 1 256 ? 12.505 -0.902 -25.624 1.00 97.44 256 VAL A O 1
ATOM 2041 N N . LEU A 1 257 ? 13.737 0.885 -26.211 1.00 97.69 257 LEU A N 1
ATOM 2042 C CA . LEU A 1 257 ? 12.925 1.227 -27.382 1.00 97.69 257 LEU A CA 1
ATOM 2043 C C . LEU A 1 257 ? 13.159 0.196 -28.496 1.00 97.69 257 LEU A C 1
ATOM 2045 O O . LEU A 1 257 ? 14.299 0.016 -28.932 1.00 97.69 257 LEU A O 1
ATOM 2049 N N . ARG A 1 258 ? 12.098 -0.468 -28.961 1.00 96.94 258 ARG A N 1
ATOM 2050 C CA . ARG A 1 258 ? 12.158 -1.462 -30.046 1.00 96.94 258 ARG A CA 1
ATOM 2051 C C . ARG A 1 258 ? 11.601 -0.918 -31.364 1.00 96.94 258 ARG A C 1
ATOM 2053 O O . ARG A 1 258 ? 11.160 0.225 -31.457 1.00 96.94 258 ARG A O 1
ATOM 2060 N N . GLU A 1 259 ? 11.684 -1.737 -32.413 1.00 96.69 259 GLU A N 1
ATOM 2061 C CA . GLU A 1 259 ? 11.281 -1.391 -33.787 1.00 96.69 259 GLU A CA 1
ATOM 2062 C C . GLU A 1 259 ? 9.780 -1.098 -33.939 1.00 96.69 259 GLU A C 1
ATOM 2064 O O . GLU A 1 259 ? 9.389 -0.381 -34.857 1.00 96.69 259 GLU A O 1
ATOM 2069 N N . ASP A 1 260 ? 8.946 -1.611 -33.033 1.00 96.56 260 ASP A N 1
ATOM 2070 C CA . ASP A 1 260 ? 7.512 -1.306 -32.958 1.00 96.56 260 ASP A CA 1
ATOM 2071 C C . ASP A 1 260 ? 7.215 0.094 -32.388 1.00 96.56 260 ASP A C 1
ATOM 2073 O O . ASP A 1 260 ? 6.065 0.535 -32.384 1.00 96.56 260 ASP A O 1
ATOM 2077 N N . GLY A 1 261 ? 8.251 0.816 -31.953 1.00 97.75 261 GLY A N 1
ATOM 2078 C CA . GLY A 1 261 ? 8.152 2.162 -31.405 1.00 97.75 261 GLY A CA 1
ATOM 2079 C C . GLY A 1 261 ? 7.809 2.213 -29.917 1.00 97.75 261 GLY A C 1
ATOM 2080 O O . GLY A 1 261 ? 7.629 3.321 -29.405 1.00 97.75 261 GLY A O 1
ATOM 2081 N N . LEU A 1 262 ? 7.754 1.069 -29.225 1.00 98.56 262 LEU A N 1
ATOM 2082 C CA . LEU A 1 262 ? 7.431 0.970 -27.802 1.00 98.56 262 LEU A CA 1
ATOM 2083 C C . LEU A 1 262 ? 8.679 0.742 -26.936 1.00 98.56 262 LEU A C 1
ATOM 2085 O O . LEU A 1 262 ? 9.696 0.201 -27.378 1.00 98.56 262 LEU A O 1
ATOM 2089 N N . TYR A 1 263 ? 8.604 1.185 -25.684 1.00 98.50 263 TYR A N 1
ATOM 2090 C CA . TYR A 1 263 ? 9.603 0.954 -24.646 1.00 98.50 263 TYR A CA 1
ATOM 2091 C C . TYR A 1 263 ? 9.307 -0.349 -23.911 1.00 98.50 263 TYR A C 1
ATOM 2093 O O . TYR A 1 263 ? 8.304 -0.443 -23.220 1.00 98.50 263 TYR A O 1
ATOM 2101 N N . HIS A 1 264 ? 10.205 -1.324 -23.999 1.00 98.25 264 HIS A N 1
ATOM 2102 C CA . HIS A 1 264 ? 10.041 -2.626 -23.355 1.00 98.25 264 HIS A CA 1
ATOM 2103 C C . HIS A 1 264 ? 10.925 -2.784 -22.117 1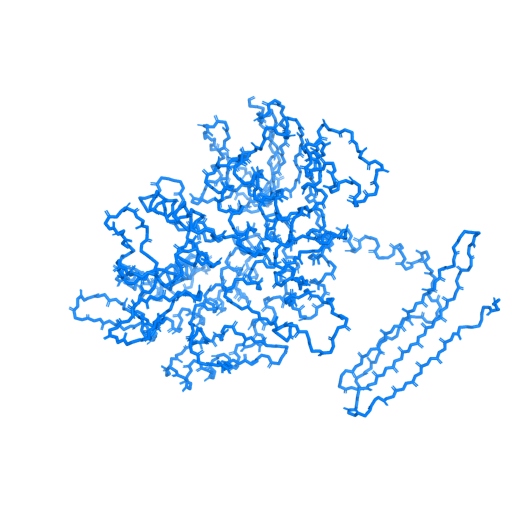.00 98.25 264 HIS A C 1
ATOM 2105 O O . HIS A 1 264 ? 12.046 -2.270 -22.067 1.00 98.25 264 HIS A O 1
ATOM 2111 N N . ILE A 1 265 ? 10.447 -3.567 -21.154 1.00 97.69 265 ILE A N 1
ATOM 2112 C CA . ILE A 1 265 ? 11.136 -3.927 -19.913 1.00 97.69 265 ILE A CA 1
ATOM 2113 C C . ILE A 1 265 ? 11.699 -5.339 -20.081 1.00 97.69 265 ILE A C 1
ATOM 2115 O O . ILE A 1 265 ? 10.947 -6.310 -20.185 1.00 97.69 265 ILE A O 1
ATOM 2119 N N . ALA A 1 266 ? 13.028 -5.470 -20.130 1.00 93.56 266 ALA A N 1
ATOM 2120 C CA . ALA A 1 266 ? 13.687 -6.764 -20.288 1.00 93.56 266 ALA A CA 1
ATOM 2121 C C . ALA A 1 266 ? 15.062 -6.817 -19.588 1.00 93.56 266 ALA A C 1
ATOM 2123 O O . ALA A 1 266 ? 15.923 -5.996 -19.907 1.00 93.56 266 ALA A O 1
ATOM 2124 N N . PRO A 1 267 ? 15.331 -7.835 -18.746 1.00 92.56 267 PRO A N 1
ATOM 2125 C CA . PRO A 1 267 ? 14.382 -8.844 -18.263 1.00 92.56 267 PRO A CA 1
ATOM 2126 C C . PRO A 1 267 ? 13.277 -8.256 -17.365 1.00 92.56 267 PRO A C 1
ATOM 2128 O O . PRO A 1 267 ? 13.487 -7.304 -16.633 1.00 92.56 267 PRO A O 1
ATOM 2131 N N . SER A 1 268 ? 12.095 -8.859 -17.400 1.00 95.38 268 SER A N 1
ATOM 2132 C CA . SER A 1 268 ? 10.954 -8.536 -16.537 1.00 95.38 268 SER A CA 1
ATOM 2133 C C . SER A 1 268 ? 10.444 -9.807 -15.856 1.00 95.38 268 SER A C 1
ATOM 2135 O O . SER A 1 268 ? 10.729 -10.916 -16.325 1.00 95.38 268 SER A O 1
ATOM 2137 N N . GLN A 1 269 ? 9.728 -9.670 -14.737 1.00 94.75 269 GLN A N 1
ATOM 2138 C CA . GLN A 1 269 ? 9.147 -10.797 -13.997 1.00 94.75 269 GLN A CA 1
ATOM 2139 C C . GLN A 1 269 ? 7.803 -10.422 -13.370 1.00 94.75 269 GLN A C 1
ATOM 2141 O O . GLN A 1 269 ? 7.578 -9.260 -13.042 1.00 94.75 269 GLN A O 1
ATOM 2146 N N . SER A 1 270 ? 6.933 -11.414 -13.160 1.00 95.94 270 SER A N 1
ATOM 2147 C CA . SER A 1 270 ? 5.818 -11.305 -12.210 1.00 95.94 270 SER A CA 1
ATOM 2148 C C . SER A 1 270 ? 6.209 -12.045 -10.927 1.00 95.94 270 SER A C 1
ATOM 2150 O O . SER A 1 270 ? 6.266 -13.278 -10.944 1.00 95.94 270 SER A O 1
ATOM 2152 N N . PRO A 1 271 ? 6.552 -11.349 -9.830 1.00 93.62 271 PRO A N 1
ATOM 2153 C CA . PRO A 1 271 ? 6.898 -12.005 -8.574 1.00 93.62 271 PRO A CA 1
ATOM 2154 C C . PRO A 1 271 ? 5.721 -12.832 -8.044 1.00 93.62 271 PRO A C 1
ATOM 2156 O O . PRO A 1 271 ? 4.608 -12.323 -7.994 1.00 93.62 271 PRO A O 1
ATOM 2159 N N . GLU A 1 272 ? 5.874 -14.086 -7.633 1.00 93.38 272 GLU A N 1
ATOM 2160 C CA . GLU A 1 272 ? 6.956 -15.034 -7.949 1.00 93.38 272 GLU A CA 1
ATOM 2161 C C . GLU A 1 272 ? 6.444 -16.135 -8.888 1.00 93.38 272 GLU A C 1
ATOM 2163 O O . GLU A 1 272 ? 6.916 -17.279 -8.870 1.00 93.38 272 GLU A O 1
ATOM 2168 N N . ASN A 1 273 ? 5.436 -15.790 -9.689 1.00 94.94 273 ASN A N 1
ATOM 2169 C CA . ASN A 1 273 ? 4.713 -16.725 -10.522 1.00 94.94 273 ASN A CA 1
ATOM 2170 C C . ASN A 1 273 ? 5.552 -17.159 -11.731 1.00 94.94 273 ASN A C 1
ATOM 2172 O O . ASN A 1 273 ? 6.457 -16.465 -12.209 1.00 94.94 273 ASN A O 1
ATOM 2176 N N . LYS A 1 274 ? 5.241 -18.350 -12.233 1.00 94.75 274 LYS A N 1
ATOM 2177 C CA . LYS A 1 274 ? 5.917 -18.975 -13.366 1.00 94.75 274 LYS A CA 1
ATOM 2178 C C . LYS A 1 274 ? 4.903 -19.417 -14.402 1.00 94.75 274 LYS A C 1
ATOM 2180 O O . LYS A 1 274 ? 3.746 -19.714 -14.102 1.00 94.75 274 LYS A O 1
ATOM 2185 N N . PHE A 1 275 ? 5.379 -19.514 -15.630 1.00 94.56 275 PHE A N 1
ATOM 2186 C CA . PHE A 1 275 ? 4.620 -20.043 -16.748 1.00 94.56 275 PHE A CA 1
ATOM 2187 C C . PHE A 1 275 ? 5.409 -21.131 -17.472 1.00 94.56 275 PHE A C 1
ATOM 2189 O O . PHE A 1 275 ? 6.629 -21.254 -17.316 1.00 94.56 275 PHE A O 1
ATOM 2196 N N . GLU A 1 276 ? 4.706 -21.945 -18.252 1.00 93.75 276 GLU A N 1
ATOM 2197 C CA . GLU A 1 276 ? 5.334 -22.950 -19.104 1.00 93.75 276 GLU A CA 1
ATOM 2198 C C . GLU A 1 276 ? 6.270 -22.273 -20.120 1.00 93.75 276 GLU A C 1
ATOM 2200 O O . GLU A 1 276 ? 5.869 -21.394 -20.892 1.00 93.75 276 GLU A O 1
ATOM 2205 N N . GLY A 1 277 ? 7.549 -22.653 -20.081 1.00 84.62 277 GLY A N 1
ATOM 2206 C CA . GLY A 1 277 ? 8.574 -22.157 -20.993 1.00 84.62 277 GLY A CA 1
ATOM 2207 C C . GLY A 1 277 ? 8.579 -22.884 -22.339 1.00 84.62 277 GLY A C 1
ATOM 2208 O O . GLY A 1 277 ? 7.750 -23.739 -22.625 1.00 84.62 277 GLY A O 1
ATOM 2209 N N . THR A 1 278 ? 9.563 -22.567 -23.182 1.00 75.56 278 THR A N 1
ATOM 2210 C CA . THR A 1 278 ? 9.785 -23.247 -24.474 1.00 75.56 278 THR A CA 1
ATOM 2211 C C . THR A 1 278 ? 10.550 -24.572 -24.355 1.00 75.56 278 THR A C 1
ATOM 2213 O O . THR A 1 278 ? 10.881 -25.178 -25.372 1.00 75.56 278 THR A O 1
ATOM 2216 N N . GLY A 1 279 ? 10.860 -25.014 -23.136 1.00 79.00 279 GLY A N 1
ATOM 2217 C CA . GLY A 1 279 ? 11.543 -26.274 -22.845 1.00 79.00 279 GLY A CA 1
ATOM 2218 C C . GLY A 1 279 ? 10.943 -26.948 -21.613 1.00 79.00 279 GLY A C 1
ATOM 2219 O O . GLY A 1 279 ? 9.858 -26.585 -21.173 1.00 79.00 279 GLY A O 1
ATOM 2220 N N . ASP A 1 280 ? 11.673 -27.891 -21.021 1.00 83.81 280 ASP A N 1
ATOM 2221 C CA . ASP A 1 280 ? 11.147 -28.768 -19.960 1.00 83.81 280 ASP A CA 1
ATOM 2222 C C . ASP A 1 280 ? 10.955 -28.089 -18.590 1.00 83.81 280 ASP A C 1
ATOM 2224 O O . ASP A 1 280 ? 10.509 -28.723 -17.634 1.00 83.81 280 ASP A O 1
ATOM 2228 N N . TYR A 1 281 ? 11.312 -26.807 -18.465 1.00 85.75 281 TYR A N 1
ATOM 2229 C CA . TYR A 1 281 ? 11.276 -26.072 -17.204 1.00 85.75 281 TYR A CA 1
ATOM 2230 C C . TYR A 1 281 ? 10.333 -24.875 -17.273 1.00 85.75 281 TYR A C 1
ATOM 2232 O O . TYR A 1 281 ? 10.332 -24.105 -18.236 1.00 85.75 281 TYR A O 1
ATOM 2240 N N . ALA A 1 282 ? 9.581 -24.686 -16.190 1.00 90.38 282 ALA A N 1
ATOM 2241 C CA . ALA A 1 282 ? 8.841 -23.460 -15.935 1.00 90.38 282 ALA A CA 1
ATOM 2242 C C . ALA A 1 282 ? 9.798 -22.260 -15.861 1.00 90.38 282 ALA A C 1
ATOM 2244 O O . ALA A 1 282 ? 10.879 -22.353 -15.268 1.00 90.38 282 ALA A O 1
ATOM 2245 N N . VAL A 1 283 ? 9.387 -21.124 -16.417 1.00 91.25 283 VAL A N 1
ATOM 2246 C CA . VAL A 1 283 ? 10.186 -19.893 -16.470 1.00 91.25 283 VAL A CA 1
ATOM 2247 C C . VAL A 1 283 ? 9.463 -18.744 -15.769 1.00 91.25 283 VAL A C 1
ATOM 2249 O O . VAL A 1 283 ? 8.236 -18.701 -15.731 1.00 91.25 283 VAL A O 1
ATOM 2252 N N . SER A 1 284 ? 10.233 -17.814 -15.201 1.00 91.31 284 SER A N 1
ATOM 2253 C CA . SER A 1 284 ? 9.720 -16.578 -14.581 1.00 91.31 284 SER A CA 1
ATOM 2254 C C . SER A 1 284 ? 10.200 -15.303 -15.275 1.00 91.31 284 SER A C 1
ATOM 2256 O O . SER A 1 284 ? 9.682 -14.231 -14.993 1.00 91.31 284 SER A O 1
ATOM 2258 N N . ILE A 1 285 ? 11.216 -15.395 -16.141 1.00 92.38 285 ILE A N 1
ATOM 2259 C CA . ILE A 1 285 ? 11.765 -14.257 -16.887 1.00 92.38 285 ILE A CA 1
ATOM 2260 C C . ILE A 1 285 ? 10.963 -14.075 -18.170 1.00 92.38 285 ILE A C 1
ATOM 2262 O O . ILE A 1 285 ? 10.790 -15.021 -18.940 1.00 92.38 285 ILE A O 1
ATOM 2266 N N . LEU A 1 286 ? 10.528 -12.846 -18.415 1.00 93.62 286 LEU A N 1
ATOM 2267 C CA . LEU A 1 286 ? 9.825 -12.435 -19.620 1.00 93.62 286 LEU A CA 1
ATOM 2268 C C . LEU A 1 286 ? 10.227 -11.015 -20.039 1.00 93.62 286 LEU A C 1
ATOM 2270 O O . LEU A 1 286 ? 11.223 -10.463 -19.569 1.00 93.62 286 LEU A O 1
ATOM 2274 N N . VAL A 1 287 ? 9.453 -10.453 -20.960 1.00 95.50 287 VAL A N 1
ATOM 2275 C CA . VAL A 1 287 ? 9.503 -9.056 -21.383 1.00 95.50 287 VAL A CA 1
ATOM 2276 C C . VAL A 1 287 ? 8.146 -8.458 -21.033 1.00 95.50 287 VAL A C 1
ATOM 2278 O O . VAL A 1 287 ? 7.157 -9.045 -21.433 1.00 95.50 287 VAL A O 1
ATOM 2281 N N . ASP A 1 288 ? 8.087 -7.335 -20.325 1.00 97.19 288 ASP A N 1
ATOM 2282 C CA . ASP A 1 288 ? 6.829 -6.629 -20.019 1.00 97.19 288 ASP A CA 1
ATOM 2283 C C . ASP A 1 288 ? 5.805 -7.415 -19.172 1.00 97.19 288 ASP A C 1
ATOM 2285 O O . ASP A 1 288 ? 4.673 -7.656 -19.594 1.00 97.19 288 ASP A O 1
ATOM 2289 N N . SER A 1 289 ? 6.164 -7.815 -17.948 1.00 97.69 289 SER A N 1
ATOM 2290 C CA . SER A 1 289 ? 5.138 -8.231 -16.984 1.00 97.69 289 SER A CA 1
ATOM 2291 C C . SER A 1 289 ? 4.173 -7.079 -16.710 1.00 97.69 289 SER A C 1
ATOM 2293 O O . SER A 1 289 ? 4.569 -5.908 -16.712 1.00 97.69 289 SER A O 1
ATOM 2295 N N . ALA A 1 290 ? 2.905 -7.407 -16.444 1.00 98.44 290 ALA A N 1
ATOM 2296 C CA . ALA A 1 290 ? 1.901 -6.387 -16.155 1.00 98.44 290 ALA A CA 1
ATOM 2297 C C . ALA A 1 290 ? 2.318 -5.508 -14.969 1.00 98.44 290 ALA A C 1
ATOM 2299 O O . ALA A 1 290 ? 2.271 -4.284 -15.058 1.00 98.44 290 ALA A O 1
ATOM 2300 N N . MET A 1 291 ? 2.839 -6.128 -13.907 1.00 98.38 291 MET A N 1
ATOM 2301 C CA . MET A 1 291 ? 3.309 -5.414 -12.722 1.00 98.38 291 MET A CA 1
ATOM 2302 C C . MET A 1 291 ? 4.439 -4.421 -13.032 1.00 98.38 291 MET A C 1
ATOM 2304 O O . MET A 1 291 ? 4.422 -3.304 -12.522 1.00 98.38 291 MET A O 1
ATOM 2308 N N . ASP A 1 292 ? 5.417 -4.790 -13.866 1.00 98.38 292 ASP A N 1
ATOM 2309 C CA . ASP A 1 292 ? 6.528 -3.888 -14.187 1.00 98.38 292 ASP A CA 1
ATOM 2310 C C . ASP A 1 292 ? 6.068 -2.703 -15.052 1.00 98.38 292 ASP A C 1
ATOM 2312 O O . ASP A 1 292 ? 6.535 -1.579 -14.840 1.00 98.38 292 ASP A O 1
ATOM 2316 N N . ILE A 1 293 ? 5.123 -2.921 -15.980 1.00 98.62 293 ILE A N 1
ATOM 2317 C CA . ILE A 1 293 ? 4.479 -1.833 -16.737 1.00 98.62 293 ILE A CA 1
ATOM 2318 C C . ILE A 1 293 ? 3.728 -0.902 -15.781 1.00 98.62 293 ILE A C 1
ATOM 2320 O O . ILE A 1 293 ? 3.883 0.317 -15.861 1.00 98.62 293 ILE A O 1
ATOM 2324 N N . GLU A 1 294 ? 2.925 -1.464 -14.877 1.00 98.69 294 GLU A N 1
ATOM 2325 C CA . GLU A 1 294 ? 2.137 -0.712 -13.900 1.00 98.69 294 GLU A CA 1
ATOM 2326 C C . GLU A 1 294 ? 3.028 0.148 -12.995 1.00 98.69 294 GLU A C 1
ATOM 2328 O O . GLU A 1 294 ? 2.796 1.349 -12.855 1.00 98.69 294 GLU A O 1
ATOM 2333 N N . LEU A 1 295 ? 4.101 -0.424 -12.447 1.00 98.81 295 LEU A N 1
ATOM 2334 C CA . LEU A 1 295 ? 5.046 0.289 -11.586 1.00 98.81 295 LEU A CA 1
ATOM 2335 C C . LEU A 1 295 ? 5.813 1.391 -12.326 1.00 98.81 295 LEU A C 1
ATOM 2337 O O . LEU A 1 295 ? 6.000 2.485 -11.779 1.00 98.81 295 LEU A O 1
ATOM 2341 N N . ALA A 1 296 ? 6.233 1.139 -13.570 1.00 98.62 296 ALA A N 1
ATOM 2342 C CA . ALA A 1 296 ? 6.861 2.158 -14.405 1.00 98.62 296 ALA A CA 1
ATOM 2343 C C . ALA A 1 296 ? 5.880 3.304 -14.697 1.00 98.62 296 ALA A C 1
ATOM 2345 O O . ALA A 1 296 ? 6.227 4.479 -14.540 1.00 98.62 296 ALA A O 1
ATOM 2346 N N . ALA A 1 297 ? 4.640 2.970 -15.065 1.00 98.62 297 ALA A N 1
ATOM 2347 C CA . ALA A 1 297 ? 3.604 3.948 -15.358 1.00 98.62 297 ALA A CA 1
ATOM 2348 C C . ALA A 1 297 ? 3.258 4.804 -14.132 1.00 98.62 297 ALA A C 1
ATOM 2350 O O . ALA A 1 297 ? 3.196 6.032 -14.230 1.00 98.62 297 ALA A O 1
ATOM 2351 N N . GLU A 1 298 ? 3.068 4.190 -12.965 1.00 98.38 298 GLU A N 1
ATOM 2352 C CA . GLU A 1 298 ? 2.756 4.911 -11.732 1.00 98.38 298 GLU A CA 1
ATOM 2353 C C . GLU A 1 298 ? 3.913 5.823 -11.301 1.00 98.38 298 GLU A C 1
ATOM 2355 O O . GLU A 1 298 ? 3.691 7.003 -11.016 1.00 98.38 298 GLU A O 1
ATOM 2360 N N . THR A 1 299 ? 5.153 5.322 -11.336 1.00 98.69 299 THR A N 1
ATOM 2361 C CA . THR A 1 299 ? 6.344 6.095 -10.949 1.00 98.69 299 THR A CA 1
ATOM 2362 C C . THR A 1 299 ? 6.527 7.325 -11.835 1.00 98.69 299 THR A C 1
ATOM 2364 O O . THR A 1 299 ? 6.709 8.433 -11.329 1.00 98.69 299 THR A O 1
ATOM 2367 N N . LEU A 1 300 ? 6.461 7.163 -13.161 1.00 98.88 300 LEU A N 1
ATOM 2368 C CA . LEU A 1 300 ? 6.666 8.272 -14.094 1.00 98.88 300 LEU A CA 1
ATOM 2369 C C . LEU A 1 300 ? 5.540 9.311 -14.004 1.00 98.88 300 LEU A C 1
ATOM 2371 O O . LEU A 1 300 ? 5.817 10.512 -14.042 1.00 98.88 300 LEU A O 1
ATOM 2375 N N . ASN A 1 301 ? 4.289 8.879 -13.808 1.00 98.69 301 ASN A N 1
ATOM 2376 C CA . ASN A 1 301 ? 3.178 9.796 -13.542 1.00 98.69 301 ASN A CA 1
ATOM 2377 C C . ASN A 1 301 ? 3.389 10.578 -12.237 1.00 98.69 301 ASN A C 1
ATOM 2379 O O . ASN A 1 301 ? 3.212 11.797 -12.222 1.00 98.69 301 ASN A O 1
ATOM 2383 N N . ALA A 1 302 ? 3.829 9.916 -11.163 1.00 98.75 302 ALA A N 1
ATOM 2384 C CA . ALA A 1 302 ? 4.138 10.574 -9.896 1.00 98.75 302 ALA A CA 1
ATOM 2385 C C . ALA A 1 302 ? 5.293 11.582 -10.035 1.00 98.75 302 ALA A C 1
ATOM 2387 O O . ALA A 1 302 ? 5.204 12.702 -9.530 1.00 98.75 302 ALA A O 1
ATOM 2388 N N . CYS A 1 303 ? 6.346 11.248 -10.790 1.00 98.88 303 CYS A N 1
ATOM 2389 C CA . CYS A 1 303 ? 7.428 12.181 -11.106 1.00 98.88 303 CYS A CA 1
ATOM 2390 C C . CYS A 1 303 ? 6.923 13.435 -11.832 1.00 98.88 303 CYS A C 1
ATOM 2392 O O . CYS A 1 303 ? 7.352 14.545 -11.503 1.00 98.88 303 CYS A O 1
ATOM 2394 N N . ILE A 1 304 ? 6.014 13.282 -12.800 1.00 98.94 304 ILE A N 1
ATOM 2395 C CA . ILE A 1 304 ? 5.395 14.408 -13.511 1.00 98.94 304 ILE A CA 1
ATOM 2396 C C . ILE A 1 304 ? 4.562 15.255 -12.543 1.00 98.94 304 ILE A C 1
ATOM 2398 O O . ILE A 1 304 ? 4.743 16.473 -12.510 1.00 98.94 304 ILE A O 1
ATOM 2402 N N . GLU A 1 305 ? 3.701 14.631 -11.737 1.00 98.62 305 GLU A N 1
ATOM 2403 C CA . GLU A 1 305 ? 2.836 15.308 -10.761 1.00 98.62 305 GLU A CA 1
ATOM 2404 C C . GLU A 1 305 ? 3.660 16.145 -9.768 1.00 98.62 305 GLU A C 1
ATOM 2406 O O . GLU A 1 305 ? 3.443 17.350 -9.616 1.00 98.62 305 GLU A O 1
ATOM 2411 N N . MET A 1 306 ? 4.672 15.532 -9.150 1.00 98.81 306 MET A N 1
ATOM 2412 C CA . MET A 1 306 ? 5.565 16.191 -8.195 1.00 98.81 306 MET A CA 1
ATOM 2413 C C . MET A 1 306 ? 6.384 17.312 -8.845 1.00 98.81 306 MET A C 1
ATOM 2415 O O . MET A 1 306 ? 6.542 18.391 -8.274 1.00 98.81 306 MET A O 1
ATOM 2419 N N . SER A 1 307 ? 6.871 17.086 -10.067 1.00 98.81 307 SER A N 1
ATOM 2420 C CA . SER A 1 307 ? 7.603 18.082 -10.853 1.00 98.81 307 SER A CA 1
ATOM 2421 C C . SER A 1 307 ? 6.750 19.313 -11.173 1.00 98.81 307 SER A C 1
ATOM 2423 O O . SER A 1 307 ? 7.251 20.438 -11.097 1.00 98.81 307 SER A O 1
ATOM 2425 N N . VAL A 1 308 ? 5.469 19.117 -11.511 1.00 98.69 308 VAL A N 1
ATOM 2426 C CA . VAL A 1 308 ? 4.505 20.210 -11.708 1.00 98.69 308 VAL A CA 1
ATOM 2427 C C . VAL A 1 308 ? 4.286 20.960 -10.400 1.00 98.69 308 VAL A C 1
ATOM 2429 O O . VAL A 1 308 ? 4.394 22.184 -10.397 1.00 98.69 308 VAL A O 1
ATOM 2432 N N . SER A 1 309 ? 4.059 20.243 -9.295 1.00 98.31 309 SER A N 1
ATOM 2433 C CA . SER A 1 309 ? 3.849 20.854 -7.977 1.00 98.31 309 SER A CA 1
ATOM 2434 C C . SER A 1 309 ? 5.038 21.706 -7.520 1.00 98.31 309 SER A C 1
ATOM 2436 O O . SER A 1 309 ? 4.840 22.731 -6.879 1.00 98.31 309 SER A O 1
ATOM 2438 N N . LEU A 1 310 ? 6.268 21.303 -7.850 1.00 98.56 310 LEU A N 1
ATOM 2439 C CA . LEU A 1 310 ? 7.491 22.033 -7.500 1.00 98.56 310 LEU A CA 1
ATOM 2440 C C . LEU A 1 310 ? 7.880 23.118 -8.518 1.00 98.56 310 LEU A C 1
ATOM 2442 O O . LEU A 1 310 ? 8.749 23.939 -8.229 1.00 98.56 310 LEU A O 1
ATOM 2446 N N . GLY A 1 311 ? 7.301 23.111 -9.723 1.00 98.44 311 GLY A N 1
ATOM 2447 C CA . GLY A 1 311 ? 7.681 24.027 -10.801 1.00 98.44 311 GLY A CA 1
ATOM 2448 C C . GLY A 1 311 ? 9.090 23.793 -11.372 1.00 98.44 311 GLY A C 1
ATOM 2449 O O . GLY A 1 311 ? 9.709 24.731 -11.870 1.00 98.44 311 GLY A O 1
ATOM 2450 N N . VAL A 1 312 ? 9.613 22.561 -11.321 1.00 98.62 312 VAL A N 1
ATOM 2451 C CA . VAL A 1 312 ? 10.999 22.207 -11.726 1.00 98.62 312 VAL A CA 1
ATOM 2452 C C . VAL A 1 312 ? 11.029 21.178 -12.857 1.00 98.62 312 VAL A C 1
ATOM 2454 O O . VAL A 1 312 ? 10.009 20.580 -13.141 1.00 98.62 312 VAL A O 1
ATOM 2457 N N . ASP A 1 313 ? 12.174 20.932 -13.505 1.00 98.56 313 ASP A N 1
ATOM 2458 C CA . ASP A 1 313 ? 12.395 19.768 -14.393 1.00 98.56 313 ASP A CA 1
ATOM 2459 C C . ASP A 1 313 ? 11.432 19.623 -15.599 1.00 98.56 313 ASP A C 1
ATOM 2461 O O . ASP A 1 313 ? 11.030 18.526 -15.991 1.00 98.56 313 ASP A O 1
ATOM 2465 N N . GLY A 1 314 ? 11.084 20.742 -16.246 1.00 98.44 314 GLY A N 1
ATOM 2466 C CA . GLY A 1 314 ? 10.139 20.760 -17.372 1.00 98.44 314 GLY A CA 1
ATOM 2467 C C . GLY A 1 314 ? 10.512 19.888 -18.576 1.00 98.44 314 GLY A C 1
ATOM 2468 O O . GLY A 1 314 ? 9.617 19.354 -19.229 1.00 98.44 314 GLY A O 1
ATOM 2469 N N . ASP A 1 315 ? 11.801 19.698 -18.857 1.00 98.44 315 ASP A N 1
ATOM 2470 C CA . ASP A 1 315 ? 12.241 18.813 -19.941 1.00 98.44 315 ASP A CA 1
ATOM 2471 C C . ASP A 1 315 ? 12.182 17.330 -19.552 1.00 98.44 315 ASP A C 1
ATOM 2473 O O . ASP A 1 315 ? 11.828 16.501 -20.392 1.00 98.44 315 ASP A O 1
ATOM 2477 N N . LEU A 1 316 ? 12.416 16.992 -18.277 1.00 98.62 316 LEU A N 1
ATOM 2478 C CA . LEU A 1 316 ? 12.199 15.626 -17.793 1.00 98.62 316 LEU A CA 1
ATOM 2479 C C . LEU A 1 316 ? 10.718 15.255 -17.865 1.00 98.62 316 LEU A C 1
ATOM 2481 O O . LEU A 1 316 ? 10.402 14.164 -18.324 1.00 98.62 316 LEU A O 1
ATOM 2485 N N . ARG A 1 317 ? 9.796 16.181 -17.551 1.00 98.75 317 ARG A N 1
ATOM 2486 C CA . ARG A 1 317 ? 8.354 15.931 -17.735 1.00 98.75 317 ARG A CA 1
ATOM 2487 C C . ARG A 1 317 ? 8.002 15.536 -19.165 1.00 98.75 317 ARG A C 1
ATOM 2489 O O . ARG A 1 317 ? 7.204 14.622 -19.353 1.00 98.75 317 ARG A O 1
ATOM 2496 N N . LYS A 1 318 ? 8.591 16.199 -20.168 1.00 98.69 318 LYS A N 1
ATOM 2497 C CA . LYS A 1 318 ? 8.374 15.849 -21.583 1.00 98.69 318 LYS A CA 1
ATOM 2498 C C . LYS A 1 318 ? 8.890 14.443 -21.878 1.00 98.69 318 LYS A C 1
ATOM 2500 O O . LYS A 1 318 ? 8.166 13.663 -22.483 1.00 98.69 318 LYS A O 1
ATOM 2505 N N . LYS A 1 319 ? 10.101 14.114 -21.410 1.00 98.69 319 LYS A N 1
ATOM 2506 C CA . LYS A 1 319 ? 10.697 12.780 -21.571 1.00 98.69 319 LYS A CA 1
ATOM 2507 C C . LYS A 1 319 ? 9.842 11.691 -20.916 1.00 98.69 319 LYS A C 1
ATOM 2509 O O . LYS A 1 319 ? 9.542 10.693 -21.554 1.00 98.69 319 LYS A O 1
ATOM 2514 N N . TRP A 1 320 ? 9.413 11.889 -19.672 1.00 98.81 320 TRP A N 1
ATOM 2515 C CA . TRP A 1 320 ? 8.575 10.925 -18.953 1.00 98.81 320 TRP A CA 1
ATOM 2516 C C . TRP A 1 320 ? 7.200 10.759 -19.603 1.00 98.81 320 TRP A C 1
ATOM 2518 O O . TRP A 1 320 ? 6.729 9.635 -19.728 1.00 98.81 320 TRP A O 1
ATOM 2528 N N . SER A 1 321 ? 6.589 11.848 -20.081 1.00 98.81 321 SER A N 1
ATOM 2529 C CA . SER A 1 321 ? 5.311 11.789 -20.811 1.00 98.81 321 SER A CA 1
ATOM 2530 C C . SER A 1 321 ? 5.435 10.998 -22.116 1.00 98.81 321 SER A C 1
ATOM 2532 O O . SER A 1 321 ? 4.539 10.241 -22.474 1.00 98.81 321 SER A O 1
ATOM 2534 N N . ASP A 1 322 ? 6.552 11.163 -22.820 1.00 98.56 322 ASP A N 1
ATOM 2535 C CA . ASP A 1 322 ? 6.857 10.439 -24.051 1.00 98.56 322 ASP A CA 1
ATOM 2536 C C . ASP A 1 322 ? 7.131 8.944 -23.804 1.00 98.56 322 ASP A C 1
ATOM 2538 O O . ASP A 1 322 ? 6.634 8.107 -24.554 1.00 98.56 322 ASP A O 1
ATOM 2542 N N . ILE A 1 323 ? 7.837 8.597 -22.721 1.00 98.69 323 ILE A N 1
ATOM 2543 C CA . ILE A 1 323 ? 7.983 7.201 -22.286 1.00 98.69 323 ILE A CA 1
ATOM 2544 C C . ILE A 1 323 ? 6.611 6.596 -21.976 1.00 98.69 323 ILE A C 1
ATOM 2546 O O . ILE A 1 323 ? 6.284 5.548 -22.520 1.00 98.69 323 ILE A O 1
ATOM 2550 N N . LEU A 1 324 ? 5.791 7.270 -21.161 1.00 98.69 324 LEU A N 1
ATOM 2551 C CA . LEU A 1 324 ? 4.446 6.814 -20.787 1.00 98.69 324 LEU A CA 1
ATOM 2552 C C . LEU A 1 324 ? 3.554 6.555 -22.005 1.00 98.69 324 LEU A C 1
ATOM 2554 O O . LEU A 1 324 ? 2.877 5.533 -22.064 1.00 98.69 324 LEU A O 1
ATOM 2558 N N . ALA A 1 325 ? 3.578 7.453 -22.994 1.00 98.50 325 ALA A N 1
ATOM 2559 C CA . ALA A 1 325 ? 2.804 7.311 -24.228 1.00 98.50 325 ALA A CA 1
ATOM 2560 C C . ALA A 1 325 ? 3.258 6.131 -25.105 1.00 98.50 325 ALA A C 1
ATOM 2562 O O . ALA A 1 325 ? 2.542 5.741 -26.027 1.00 98.50 325 ALA A O 1
ATOM 2563 N N . ARG A 1 326 ? 4.452 5.592 -24.841 1.00 98.50 326 ARG A N 1
ATOM 2564 C CA . ARG A 1 326 ? 5.087 4.512 -25.599 1.00 98.50 326 ARG A CA 1
ATOM 2565 C C . ARG A 1 326 ? 5.390 3.289 -24.728 1.00 98.50 326 ARG A C 1
ATOM 2567 O O . ARG A 1 326 ? 6.161 2.436 -25.154 1.00 98.50 326 ARG A O 1
ATOM 2574 N N . LEU A 1 327 ? 4.796 3.179 -23.536 1.00 98.31 327 LEU A N 1
ATOM 2575 C CA . LEU A 1 327 ? 4.794 1.925 -22.781 1.00 98.31 327 LEU A CA 1
ATOM 2576 C C . LEU A 1 327 ? 3.862 0.902 -23.457 1.00 98.31 327 LEU A C 1
ATOM 2578 O O . LEU A 1 327 ? 2.875 1.300 -24.087 1.00 98.31 327 LEU A O 1
ATOM 2582 N N . PRO A 1 328 ? 4.128 -0.409 -23.331 1.00 97.50 328 PRO A N 1
ATOM 2583 C CA . PRO A 1 328 ? 3.261 -1.435 -23.878 1.00 97.50 328 PRO A CA 1
ATOM 2584 C C . PRO A 1 328 ? 1.915 -1.402 -23.155 1.00 97.50 328 PRO A C 1
ATOM 2586 O O . PRO A 1 328 ? 1.842 -1.221 -21.938 1.00 97.50 328 PRO A O 1
ATOM 2589 N N . ALA A 1 329 ? 0.831 -1.572 -23.909 1.00 96.06 329 ALA A N 1
ATOM 2590 C CA . ALA A 1 329 ? -0.494 -1.650 -23.317 1.00 96.06 329 ALA A CA 1
ATOM 2591 C C . ALA A 1 329 ? -0.650 -2.965 -22.546 1.00 96.06 329 ALA A C 1
ATOM 2593 O O . ALA A 1 329 ? -0.291 -4.034 -23.041 1.00 96.06 329 ALA A O 1
ATOM 2594 N N . LEU A 1 330 ? -1.265 -2.892 -21.369 1.00 97.94 330 LEU A N 1
ATOM 2595 C CA . LEU A 1 330 ? -1.750 -4.079 -20.678 1.00 97.94 330 LEU A CA 1
ATOM 2596 C C . LEU A 1 330 ? -2.868 -4.728 -21.500 1.00 97.94 330 LEU A C 1
ATOM 2598 O O . LEU A 1 330 ? -3.740 -4.045 -22.046 1.00 97.94 330 LEU A O 1
ATOM 2602 N N . THR A 1 331 ? -2.839 -6.054 -21.594 1.00 96.12 331 THR A N 1
ATOM 2603 C CA . THR A 1 331 ? -3.731 -6.825 -22.467 1.00 96.12 331 THR A CA 1
ATOM 2604 C C . THR A 1 331 ? -4.570 -7.815 -21.677 1.00 96.12 331 THR A C 1
ATOM 2606 O O . THR A 1 331 ? -4.255 -8.166 -20.541 1.00 96.12 331 THR A O 1
ATOM 2609 N N . THR A 1 332 ? -5.644 -8.291 -22.297 1.00 98.00 332 THR A N 1
ATOM 2610 C CA . THR A 1 332 ? -6.497 -9.342 -21.747 1.00 98.00 332 THR A CA 1
ATOM 2611 C C . THR A 1 332 ? -6.328 -10.647 -22.515 1.00 98.00 332 THR A C 1
ATOM 2613 O O . THR A 1 332 ? -6.089 -10.625 -23.724 1.00 98.00 332 THR A O 1
ATOM 2616 N N . ASP A 1 333 ? -6.486 -11.777 -21.837 1.00 96.69 333 ASP A N 1
ATOM 2617 C CA . ASP A 1 333 ? -6.450 -13.107 -22.444 1.00 96.69 333 ASP A CA 1
ATOM 2618 C C . ASP A 1 333 ? -7.772 -13.493 -23.134 1.00 96.69 333 ASP A C 1
ATOM 2620 O O . ASP A 1 333 ? -8.765 -12.757 -23.103 1.00 96.69 333 ASP A O 1
ATOM 2624 N N . SER A 1 334 ? -7.800 -14.680 -23.747 1.00 96.75 334 SER A N 1
ATOM 2625 C CA . SER A 1 334 ? -8.978 -15.239 -24.424 1.00 96.75 334 SER A CA 1
ATOM 2626 C C . SER A 1 334 ? -10.216 -15.430 -23.530 1.00 96.75 334 SER A C 1
ATOM 2628 O O . SER A 1 334 ? -11.328 -15.578 -24.043 1.00 96.75 334 SER A O 1
ATOM 2630 N N . LYS A 1 335 ? -10.050 -15.408 -22.203 1.00 96.44 335 LYS A N 1
ATOM 2631 C CA . LYS A 1 335 ? -11.107 -15.541 -21.187 1.00 96.44 335 LYS A CA 1
ATOM 2632 C C . LYS A 1 335 ? -11.468 -14.200 -20.539 1.00 96.44 335 LYS A C 1
ATOM 2634 O O . LYS A 1 335 ? -12.303 -14.170 -19.636 1.00 96.44 335 LYS A O 1
ATOM 2639 N N . GLY A 1 336 ? -10.867 -13.100 -20.993 1.00 97.44 336 GLY A N 1
ATOM 2640 C CA . GLY A 1 336 ? -11.080 -11.762 -20.451 1.00 97.44 336 GLY A CA 1
ATOM 2641 C C . GLY A 1 336 ? -10.334 -11.480 -19.146 1.00 97.44 336 GLY A C 1
ATOM 2642 O O . GLY A 1 336 ? -10.625 -10.467 -18.516 1.00 97.44 336 GLY A O 1
ATOM 2643 N N . ARG A 1 337 ? -9.387 -12.333 -18.731 1.00 98.00 337 ARG A N 1
ATOM 2644 C CA . ARG A 1 337 ? -8.479 -12.053 -17.607 1.00 98.00 337 ARG A CA 1
ATOM 2645 C C . ARG A 1 337 ? -7.456 -11.007 -18.025 1.00 98.00 337 ARG A C 1
ATOM 2647 O O . ARG A 1 337 ? -7.030 -10.996 -19.177 1.00 98.00 337 ARG A O 1
ATOM 2654 N N . LEU A 1 338 ? -7.024 -10.162 -17.097 1.00 98.50 338 LEU A N 1
ATOM 2655 C CA . LEU A 1 338 ? -5.821 -9.352 -17.283 1.00 98.50 338 LEU A CA 1
ATOM 2656 C C . LEU A 1 338 ? -4.610 -10.291 -17.382 1.00 98.50 338 LEU A C 1
ATOM 2658 O O . LEU A 1 338 ? -4.414 -11.130 -16.500 1.00 98.50 338 LEU A O 1
ATOM 2662 N N . ASN A 1 339 ? -3.822 -10.170 -18.452 1.00 98.19 339 ASN A N 1
ATOM 2663 C CA . ASN A 1 339 ? -2.608 -10.967 -18.611 1.00 98.19 339 ASN A CA 1
ATOM 2664 C C . ASN A 1 339 ? -1.602 -10.599 -17.519 1.00 98.19 339 ASN A C 1
ATOM 2666 O O . ASN A 1 339 ? -1.240 -9.438 -17.381 1.00 98.19 339 ASN A O 1
ATOM 2670 N N . GLU A 1 340 ? -1.137 -11.592 -16.759 1.00 98.00 340 GLU A N 1
ATOM 2671 C CA . GLU A 1 340 ? -0.097 -11.384 -15.742 1.00 98.00 340 GLU A CA 1
ATOM 2672 C C . GLU A 1 340 ? 1.294 -11.178 -16.362 1.00 98.00 340 GLU A C 1
ATOM 2674 O O . GLU A 1 340 ? 2.132 -10.431 -15.849 1.00 98.00 340 GLU A O 1
ATOM 2679 N N . PHE A 1 341 ? 1.524 -11.847 -17.487 1.00 96.56 341 PHE A N 1
ATOM 2680 C CA . PHE A 1 341 ? 2.768 -11.830 -18.245 1.00 96.56 341 PHE A CA 1
ATOM 2681 C C . PHE A 1 341 ? 2.607 -10.996 -19.528 1.00 96.56 341 PHE A C 1
ATOM 2683 O O . PHE A 1 341 ? 1.639 -10.261 -19.694 1.00 96.56 341 PHE A O 1
ATOM 2690 N N . ASP A 1 342 ? 3.530 -11.163 -20.473 1.00 93.75 342 ASP A N 1
ATOM 2691 C CA . ASP A 1 342 ? 3.589 -10.437 -21.748 1.00 93.75 342 ASP A CA 1
ATOM 2692 C C . ASP A 1 342 ? 2.376 -10.676 -22.664 1.00 93.75 342 ASP A C 1
ATOM 2694 O O . ASP A 1 342 ? 2.076 -9.891 -23.561 1.00 93.75 342 ASP A O 1
ATOM 2698 N N . LYS A 1 343 ? 1.698 -11.807 -22.465 1.00 94.19 343 LYS A N 1
ATOM 2699 C CA . LYS A 1 343 ? 0.513 -12.261 -23.197 1.00 94.19 343 LYS A CA 1
ATOM 2700 C C . LYS A 1 343 ? -0.145 -13.406 -22.434 1.00 94.19 343 LYS A C 1
ATOM 2702 O O . LYS A 1 343 ? 0.301 -13.776 -21.349 1.00 94.19 343 LYS A O 1
ATOM 2707 N N . GLU A 1 344 ? -1.154 -14.022 -23.040 1.00 95.62 344 GLU A N 1
ATOM 2708 C CA . GLU A 1 344 ? -1.747 -15.251 -22.519 1.00 95.62 344 GLU A CA 1
ATOM 2709 C C . GLU A 1 344 ? -0.684 -16.359 -22.436 1.00 95.62 344 GLU A C 1
ATOM 2711 O O . GLU A 1 344 ? -0.119 -16.795 -23.446 1.00 95.62 344 GLU A O 1
ATOM 2716 N N . ARG A 1 345 ? -0.386 -16.792 -21.207 1.00 94.12 345 ARG A N 1
ATOM 2717 C CA . ARG A 1 345 ? 0.545 -17.881 -20.891 1.00 94.12 345 ARG A CA 1
ATOM 2718 C C . ARG A 1 345 ? -0.150 -18.935 -20.038 1.00 94.12 345 ARG A C 1
ATOM 2720 O O . ARG A 1 345 ? -1.075 -18.632 -19.286 1.00 94.12 345 ARG A O 1
ATOM 2727 N N . VAL A 1 346 ? 0.345 -20.167 -20.118 1.00 94.12 346 VAL A N 1
ATOM 2728 C CA . VAL A 1 346 ? -0.064 -21.245 -19.214 1.00 94.12 346 VAL A CA 1
ATOM 2729 C C . VAL A 1 346 ? 0.712 -21.100 -17.908 1.00 94.12 346 VAL A C 1
ATOM 2731 O O . VAL A 1 346 ? 1.924 -21.294 -17.875 1.00 94.12 346 VAL A O 1
ATOM 2734 N N . GLU A 1 347 ? 0.016 -20.714 -16.844 1.00 94.56 347 GLU A N 1
ATOM 2735 C CA . GLU A 1 347 ? 0.571 -20.599 -15.494 1.00 94.56 347 GLU A CA 1
ATOM 2736 C C . GLU A 1 347 ? 0.846 -21.981 -14.902 1.00 94.56 347 GLU A C 1
ATOM 2738 O O . GLU A 1 347 ? -0.019 -22.857 -14.940 1.00 94.56 347 GLU A O 1
ATOM 2743 N N . THR A 1 348 ? 2.016 -22.171 -14.290 1.00 94.56 348 THR A N 1
ATOM 2744 C CA . THR A 1 348 ? 2.316 -23.440 -13.603 1.00 94.56 348 THR A CA 1
ATOM 2745 C C . THR A 1 348 ? 1.663 -23.533 -12.228 1.00 94.56 348 THR A C 1
ATOM 2747 O O . THR A 1 348 ? 1.506 -24.626 -11.694 1.00 94.56 348 THR A O 1
ATOM 2750 N N . GLU A 1 349 ? 1.273 -22.393 -11.655 1.00 95.50 349 GLU A N 1
ATOM 2751 C CA . GLU A 1 349 ? 0.517 -22.306 -10.405 1.00 95.50 349 GLU A CA 1
ATOM 2752 C C . GLU A 1 349 ? -0.662 -21.326 -10.574 1.00 95.50 349 GLU A C 1
ATOM 2754 O O . GLU A 1 349 ? -0.593 -20.175 -10.150 1.00 95.50 349 GLU A O 1
ATOM 2759 N N . PRO A 1 350 ? -1.782 -21.744 -11.192 1.00 96.44 350 PRO A N 1
ATOM 2760 C CA . PRO A 1 350 ? -2.948 -20.873 -11.383 1.00 96.44 350 PRO A CA 1
ATOM 2761 C C . PRO A 1 350 ? -3.486 -20.255 -10.081 1.00 96.44 350 PRO A C 1
ATOM 2763 O O . PRO A 1 350 ? -3.960 -19.123 -10.077 1.00 96.44 350 PRO A O 1
ATOM 2766 N N . GLY A 1 351 ? -3.370 -20.975 -8.961 1.00 97.25 351 GLY A N 1
ATOM 2767 C CA . GLY A 1 351 ? -3.734 -20.521 -7.617 1.00 97.25 351 GLY A CA 1
ATOM 2768 C C . GLY A 1 351 ? -2.604 -19.841 -6.844 1.00 97.25 351 GLY A C 1
ATOM 2769 O O . GLY A 1 351 ? -2.619 -19.898 -5.621 1.00 97.25 351 GLY A O 1
ATOM 2770 N N . HIS A 1 352 ? -1.602 -19.262 -7.519 1.00 97.75 352 HIS A N 1
ATOM 2771 C CA . HIS A 1 352 ? -0.433 -18.659 -6.868 1.00 97.75 352 HIS A CA 1
ATOM 2772 C C . HIS A 1 352 ? -0.794 -17.636 -5.774 1.00 97.75 352 HIS A C 1
ATOM 2774 O O . HIS A 1 352 ? -1.826 -16.970 -5.816 1.00 97.75 352 HIS A O 1
ATOM 2780 N N . ARG A 1 353 ? 0.072 -17.490 -4.769 1.00 96.94 353 ARG A N 1
ATOM 2781 C CA . ARG A 1 353 ? -0.155 -16.562 -3.645 1.00 96.94 353 ARG A CA 1
ATOM 2782 C C . ARG A 1 353 ? 0.012 -15.080 -4.007 1.00 96.94 353 ARG A C 1
ATOM 2784 O O . ARG A 1 353 ? -0.595 -14.239 -3.353 1.00 96.94 353 ARG A O 1
ATOM 2791 N N . HIS A 1 354 ? 0.821 -14.732 -5.008 1.00 97.81 354 HIS A N 1
ATOM 2792 C CA . HIS A 1 354 ? 0.971 -13.333 -5.428 1.00 97.81 354 HIS A CA 1
ATOM 2793 C C . HIS A 1 354 ? -0.163 -12.884 -6.356 1.00 97.81 354 HIS A C 1
ATOM 2795 O O . HIS A 1 354 ? -0.688 -13.659 -7.155 1.00 97.81 354 HIS A O 1
ATOM 2801 N N . LEU A 1 355 ? -0.483 -11.593 -6.269 1.00 98.00 355 LEU A N 1
ATOM 2802 C CA . LEU A 1 355 ? -1.472 -10.891 -7.087 1.00 98.00 355 LEU A CA 1
ATOM 2803 C C . LEU A 1 355 ? -0.802 -9.756 -7.879 1.00 98.00 355 LEU A C 1
ATOM 2805 O O . LEU A 1 355 ? -1.380 -8.694 -8.058 1.00 98.00 355 LEU A O 1
ATOM 2809 N N . SER A 1 356 ? 0.441 -9.957 -8.321 1.00 98.19 356 SER A N 1
ATOM 2810 C CA . SER A 1 356 ? 1.328 -8.895 -8.823 1.00 98.19 356 SER A CA 1
ATOM 2811 C C . SER A 1 356 ? 0.748 -8.068 -9.978 1.00 98.19 356 SER A C 1
ATOM 2813 O O . SER A 1 356 ? 0.857 -6.849 -9.974 1.00 98.19 356 SER A O 1
ATOM 2815 N N . HIS A 1 357 ? 0.057 -8.701 -10.926 1.00 98.19 357 HIS A N 1
ATOM 2816 C CA . HIS A 1 357 ? -0.641 -8.024 -12.031 1.00 98.19 357 HIS A CA 1
ATOM 2817 C C . HIS A 1 357 ? -1.948 -7.325 -11.624 1.00 98.19 357 HIS A C 1
ATOM 2819 O O . HIS A 1 357 ? -2.644 -6.771 -12.463 1.00 98.19 357 HIS A O 1
ATOM 2825 N N . LEU A 1 358 ? -2.330 -7.402 -10.350 1.00 98.56 358 LEU A N 1
ATOM 2826 C CA . LEU A 1 358 ? -3.465 -6.683 -9.775 1.00 98.56 358 LEU A CA 1
ATOM 2827 C C . LEU A 1 358 ? -3.001 -5.498 -8.921 1.00 98.56 358 LEU A C 1
ATOM 2829 O O . LEU A 1 358 ? -3.826 -4.885 -8.241 1.00 98.56 358 LEU A O 1
ATOM 2833 N N . TYR A 1 359 ? -1.709 -5.154 -8.969 1.00 98.62 359 TYR A N 1
ATOM 2834 C CA . TYR A 1 359 ? -1.142 -3.996 -8.283 1.00 98.62 359 TYR A CA 1
ATOM 2835 C C . TYR A 1 359 ? -1.947 -2.717 -8.555 1.00 98.62 359 TYR A C 1
ATOM 2837 O O . TYR A 1 359 ? -2.247 -1.964 -7.630 1.00 98.62 359 TYR A O 1
ATOM 2845 N N . GLY A 1 360 ? -2.376 -2.511 -9.800 1.00 97.00 360 GLY A N 1
ATOM 2846 C CA . GLY A 1 360 ? -3.163 -1.367 -10.241 1.00 97.00 360 GLY A CA 1
ATOM 2847 C C . GLY A 1 360 ? -4.579 -1.294 -9.664 1.00 97.00 360 GLY A C 1
ATOM 2848 O O . GLY A 1 360 ? -5.172 -0.216 -9.710 1.00 97.00 360 GLY A O 1
ATOM 2849 N N . LEU A 1 361 ? -5.121 -2.394 -9.115 1.00 96.56 361 LEU A N 1
ATOM 2850 C CA . LEU A 1 361 ? -6.318 -2.357 -8.261 1.00 96.56 361 LEU A CA 1
ATOM 2851 C C . LEU A 1 361 ? -5.951 -1.938 -6.835 1.00 96.56 361 LEU A C 1
ATOM 2853 O O . LEU A 1 361 ? -6.632 -1.100 -6.247 1.00 96.56 361 LEU A O 1
ATOM 2857 N N . TYR A 1 362 ? -4.918 -2.564 -6.270 1.00 98.06 362 TYR A N 1
ATOM 2858 C CA . TYR A 1 362 ? -4.419 -2.287 -4.929 1.00 98.06 362 TYR A CA 1
ATOM 2859 C C . TYR A 1 362 ? -2.986 -2.826 -4.771 1.00 98.06 362 TYR A C 1
ATOM 2861 O O . TYR A 1 362 ? -2.734 -3.964 -5.170 1.00 98.06 362 TYR A O 1
ATOM 2869 N N . PRO A 1 363 ? -2.059 -2.108 -4.112 1.00 97.44 363 PRO A N 1
ATOM 2870 C CA . PRO A 1 363 ? -2.238 -0.802 -3.472 1.00 97.44 363 PRO A CA 1
ATOM 2871 C C . PRO A 1 363 ? -2.202 0.382 -4.447 1.00 97.44 363 PRO A C 1
ATOM 2873 O O . PRO A 1 363 ? -2.492 1.498 -4.019 1.00 97.44 363 PRO A O 1
ATOM 2876 N N . GLY A 1 364 ? -1.865 0.151 -5.718 1.00 95.81 364 GLY A N 1
ATOM 2877 C CA . GLY A 1 364 ? -1.908 1.170 -6.759 1.00 95.81 364 GLY A CA 1
ATOM 2878 C C . GLY A 1 364 ? -3.328 1.665 -7.039 1.00 95.81 364 GLY A C 1
ATOM 2879 O O . GLY A 1 364 ? -4.322 1.166 -6.506 1.00 95.81 364 GLY A O 1
ATOM 2880 N N . GLU A 1 365 ? -3.418 2.683 -7.892 1.00 93.56 365 GLU A N 1
ATOM 2881 C CA . GLU A 1 365 ? -4.681 3.350 -8.249 1.00 93.56 365 GLU A CA 1
ATOM 2882 C C . GLU A 1 365 ? -4.858 3.472 -9.776 1.00 93.56 365 GLU A C 1
ATOM 2884 O O . GLU A 1 365 ? -5.522 4.383 -10.270 1.00 93.56 365 GLU A O 1
ATOM 2889 N N . LEU A 1 366 ? -4.231 2.576 -10.546 1.00 95.44 366 LEU A N 1
ATOM 2890 C CA . LEU A 1 366 ? -4.230 2.623 -12.014 1.00 95.44 366 LEU A CA 1
ATOM 2891 C C . LEU A 1 366 ? -5.556 2.165 -12.627 1.00 95.44 366 LEU A C 1
ATOM 2893 O O . LEU A 1 366 ? -5.895 2.589 -13.732 1.00 95.44 366 LEU A O 1
ATOM 2897 N N . PHE A 1 367 ? -6.317 1.320 -11.924 1.00 96.25 367 PHE A N 1
ATOM 2898 C CA . PHE A 1 367 ? -7.598 0.781 -12.392 1.00 96.25 367 PHE A CA 1
ATOM 2899 C C . PHE A 1 367 ? -8.776 1.254 -11.522 1.00 96.25 367 PHE A C 1
ATOM 2901 O O . PHE A 1 367 ? -9.510 0.416 -10.979 1.00 96.25 367 PHE A O 1
ATOM 2908 N N . PRO A 1 368 ? -9.002 2.579 -11.393 1.00 94.75 368 PRO A N 1
ATOM 2909 C CA . PRO A 1 368 ? -10.104 3.097 -10.592 1.00 94.75 368 PRO A CA 1
ATOM 2910 C C . PRO A 1 368 ? -11.457 2.660 -11.171 1.00 94.75 368 PRO A C 1
ATOM 2912 O O . PRO A 1 368 ? -11.548 2.190 -12.313 1.00 94.75 368 PRO A O 1
ATOM 2915 N N . GLN A 1 369 ? -12.536 2.819 -10.405 1.00 91.31 369 GLN A N 1
ATOM 2916 C CA . GLN A 1 369 ? -13.890 2.544 -10.879 1.00 91.31 369 GLN A CA 1
ATOM 2917 C C . GLN A 1 369 ? -14.163 3.186 -12.254 1.00 91.31 369 GLN A C 1
ATOM 2919 O O . GLN A 1 369 ? -13.946 4.376 -12.466 1.00 91.31 369 GLN A O 1
ATOM 2924 N N . GLY A 1 370 ? -14.653 2.374 -13.197 1.00 91.38 370 GLY A N 1
ATOM 2925 C CA . GLY A 1 370 ? -14.907 2.780 -14.585 1.00 91.38 370 GLY A CA 1
ATOM 2926 C C . GLY A 1 370 ? -13.730 2.576 -15.548 1.00 91.38 370 GLY A C 1
ATOM 2927 O O . GLY A 1 370 ? -13.934 2.658 -16.759 1.00 91.38 370 GLY A O 1
ATOM 2928 N N . HIS A 1 371 ? -12.526 2.257 -15.060 1.00 95.62 371 HIS A N 1
ATOM 2929 C CA . HIS A 1 371 ? -11.388 1.952 -15.927 1.00 95.62 371 HIS A CA 1
ATOM 2930 C C . HIS A 1 371 ? -11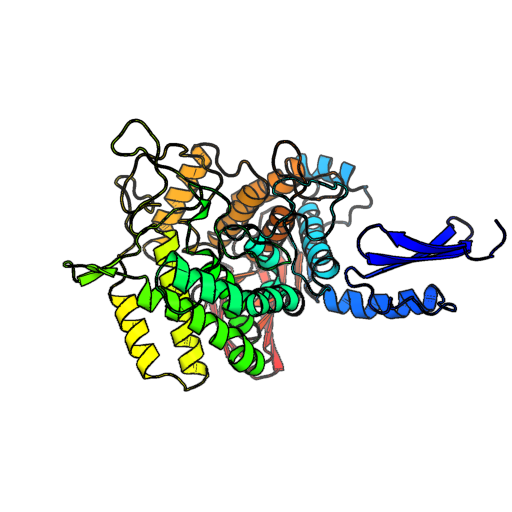.634 0.670 -16.757 1.00 95.62 371 HIS A C 1
ATOM 2932 O O . HIS A 1 371 ? -12.073 -0.337 -16.189 1.00 95.62 371 HIS A O 1
ATOM 2938 N N . PRO A 1 372 ? -11.304 0.637 -18.067 1.00 94.62 372 PRO A N 1
ATOM 2939 C CA . PRO A 1 372 ? -11.599 -0.510 -18.935 1.00 94.62 372 PRO A CA 1
ATOM 2940 C C . PRO A 1 372 ? -10.990 -1.842 -18.474 1.00 94.62 372 PRO A C 1
ATOM 2942 O O . PRO A 1 372 ? -11.608 -2.891 -18.635 1.00 94.62 372 PRO A O 1
ATOM 2945 N N . LEU A 1 373 ? -9.799 -1.810 -17.866 1.00 96.62 373 LEU A N 1
ATOM 2946 C CA . LEU A 1 373 ? -9.113 -3.018 -17.383 1.00 96.62 373 LEU A CA 1
ATOM 2947 C C . LEU A 1 373 ? -9.597 -3.503 -16.015 1.00 96.62 373 LEU A C 1
ATOM 2949 O O . LEU A 1 373 ? -9.271 -4.620 -15.623 1.00 96.62 373 LEU A O 1
ATOM 2953 N N . ARG A 1 374 ? -10.403 -2.714 -15.292 1.00 97.38 374 ARG A N 1
ATOM 2954 C CA . ARG A 1 374 ? -10.842 -3.074 -13.937 1.00 97.38 374 ARG A CA 1
ATOM 2955 C C . ARG A 1 374 ? -11.603 -4.398 -13.920 1.00 97.38 374 ARG A C 1
ATOM 2957 O O . ARG A 1 374 ? -11.352 -5.241 -13.066 1.00 97.38 374 ARG A O 1
ATOM 2964 N N . ARG A 1 375 ? -12.487 -4.611 -14.902 1.00 98.00 375 ARG A N 1
ATOM 2965 C CA . ARG A 1 375 ? -13.234 -5.869 -15.019 1.00 98.00 375 ARG A CA 1
ATOM 2966 C C . ARG A 1 375 ? -12.319 -7.054 -15.329 1.00 98.00 375 ARG A C 1
ATOM 2968 O O . ARG A 1 375 ? -12.539 -8.134 -14.798 1.00 98.00 375 ARG A O 1
ATOM 2975 N N . ALA A 1 376 ? -11.295 -6.862 -16.158 1.00 98.44 376 ALA A N 1
ATOM 2976 C CA . ALA A 1 376 ? -10.341 -7.922 -16.472 1.00 98.44 376 ALA A CA 1
ATOM 2977 C C . ALA A 1 376 ? -9.506 -8.319 -15.244 1.00 98.44 376 ALA A C 1
ATOM 2979 O O . ALA A 1 376 ? -9.294 -9.504 -15.000 1.00 98.44 376 ALA A O 1
ATOM 2980 N N . ALA A 1 377 ? -9.099 -7.333 -14.441 1.00 98.38 377 ALA A N 1
ATOM 2981 C CA . ALA A 1 377 ? -8.403 -7.547 -13.177 1.00 98.38 377 ALA A CA 1
ATOM 2982 C C . ALA A 1 377 ? -9.285 -8.290 -12.147 1.00 98.38 377 ALA A C 1
ATOM 2984 O O . ALA A 1 377 ? -8.814 -9.200 -11.470 1.00 98.38 377 ALA A O 1
ATOM 2985 N N . GLU A 1 378 ? -10.584 -7.979 -12.083 1.00 98.44 378 GLU A N 1
ATOM 2986 C CA . GLU A 1 378 ? -11.551 -8.721 -11.260 1.00 98.44 378 GLU A CA 1
ATOM 2987 C C . GLU A 1 378 ? -11.702 -10.186 -11.713 1.00 98.44 378 GLU A C 1
ATOM 2989 O O . GLU A 1 378 ? -11.645 -11.093 -10.885 1.00 98.44 378 GLU A O 1
ATOM 2994 N N . ILE A 1 379 ? -11.816 -10.442 -13.024 1.00 98.56 379 ILE A N 1
ATOM 2995 C CA . ILE A 1 379 ? -11.884 -11.815 -13.560 1.00 98.56 379 ILE A CA 1
ATOM 2996 C C . ILE A 1 379 ? -10.587 -12.583 -13.243 1.00 98.56 379 ILE A C 1
ATOM 2998 O O . ILE A 1 379 ? -10.637 -13.769 -12.911 1.00 98.56 379 ILE A O 1
ATOM 3002 N N . SER A 1 380 ? -9.425 -11.924 -13.308 1.00 98.44 380 SER A N 1
ATOM 3003 C CA . SER A 1 380 ? -8.147 -12.523 -12.901 1.00 98.44 380 SER A CA 1
ATOM 3004 C C . SER A 1 380 ? -8.109 -12.886 -11.416 1.00 98.44 380 SER A C 1
ATOM 3006 O O . SER A 1 380 ? -7.640 -13.975 -11.075 1.00 98.44 380 SER A O 1
ATOM 3008 N N . LEU A 1 381 ? -8.627 -12.019 -10.538 1.00 98.62 381 LEU A N 1
ATOM 3009 C CA . LEU A 1 381 ? -8.746 -12.305 -9.106 1.00 98.62 381 LEU A CA 1
ATOM 3010 C C . LEU A 1 381 ? -9.624 -13.536 -8.860 1.00 98.62 381 LEU A C 1
ATOM 3012 O O . LEU A 1 381 ? -9.194 -14.473 -8.188 1.00 98.62 381 LEU A O 1
ATOM 3016 N N . ASP A 1 382 ? -10.822 -13.575 -9.445 1.00 98.62 382 ASP A N 1
ATOM 3017 C CA . ASP A 1 382 ? -11.743 -14.707 -9.293 1.00 98.62 382 ASP A CA 1
ATOM 3018 C C . ASP A 1 382 ? -11.115 -16.014 -9.799 1.00 98.62 382 ASP A C 1
ATOM 3020 O O . ASP A 1 382 ? -11.226 -17.065 -9.159 1.00 98.62 382 ASP A O 1
ATOM 3024 N N . TYR A 1 383 ? -10.386 -15.955 -10.919 1.00 98.38 383 TYR A N 1
ATOM 3025 C CA . TYR A 1 383 ? -9.646 -17.101 -11.437 1.00 98.38 383 TYR A CA 1
ATOM 3026 C C . TYR A 1 383 ? -8.594 -17.597 -10.438 1.00 98.38 383 TYR A C 1
ATOM 3028 O O . TYR A 1 383 ? -8.584 -18.787 -10.119 1.00 98.38 383 TYR A O 1
ATOM 3036 N N . ARG A 1 384 ? -7.759 -16.700 -9.899 1.00 98.12 384 ARG A N 1
ATOM 3037 C CA . ARG A 1 384 ? -6.733 -17.014 -8.891 1.00 98.12 384 ARG A CA 1
ATOM 3038 C C . ARG A 1 384 ? -7.337 -17.723 -7.676 1.00 98.12 384 ARG A C 1
ATOM 3040 O O . ARG A 1 384 ? -6.839 -18.760 -7.239 1.00 98.12 384 ARG A O 1
ATOM 3047 N N . LEU A 1 385 ? -8.444 -17.190 -7.158 1.00 98.31 385 LEU A N 1
ATOM 3048 C CA . LEU A 1 385 ? -9.126 -17.724 -5.977 1.00 98.31 385 LEU A CA 1
ATOM 3049 C C . LEU A 1 385 ? -9.797 -19.072 -6.255 1.00 98.31 385 LEU A C 1
ATOM 3051 O O . LEU A 1 385 ? -9.683 -19.988 -5.442 1.00 98.31 385 LEU A O 1
ATOM 3055 N N . SER A 1 386 ? -10.409 -19.249 -7.431 1.00 98.06 386 SER A N 1
ATOM 3056 C CA . SER A 1 386 ? -11.011 -20.533 -7.829 1.00 98.06 386 SER A CA 1
ATOM 3057 C C . SER A 1 386 ? -10.000 -21.684 -7.961 1.00 98.06 386 SER A C 1
ATOM 3059 O O . SER A 1 386 ? -10.396 -22.847 -7.940 1.00 98.06 386 SER A O 1
ATOM 3061 N N . HIS A 1 387 ? -8.700 -21.375 -8.042 1.00 98.06 387 HIS A N 1
ATOM 3062 C CA . HIS A 1 387 ? -7.605 -22.350 -8.090 1.00 98.06 387 HIS A CA 1
ATOM 3063 C C . HIS A 1 387 ? -6.850 -22.487 -6.757 1.00 98.06 387 HIS A C 1
ATOM 3065 O O . HIS A 1 387 ? -5.778 -23.089 -6.721 1.00 98.06 387 HIS A O 1
ATOM 3071 N N . GLY A 1 388 ? -7.403 -21.962 -5.659 1.00 96.69 388 GLY A N 1
ATOM 3072 C CA . GLY A 1 388 ? -6.843 -22.123 -4.316 1.00 96.69 388 GLY A CA 1
ATOM 3073 C C . GLY A 1 388 ? -5.890 -21.015 -3.870 1.00 96.69 388 GLY A C 1
ATOM 3074 O O . GLY A 1 388 ? -5.146 -21.239 -2.920 1.00 96.69 388 GLY A O 1
ATOM 3075 N N . GLY A 1 389 ? -5.914 -19.842 -4.518 1.00 96.69 389 GLY A N 1
ATOM 3076 C CA . GLY A 1 389 ? -5.169 -18.653 -4.085 1.00 96.69 389 GLY A CA 1
ATOM 3077 C C . GLY A 1 389 ? -5.526 -18.158 -2.677 1.00 96.69 389 GLY A C 1
ATOM 3078 O O . GLY A 1 389 ? -6.383 -18.716 -1.991 1.00 96.69 389 GLY A O 1
ATOM 3079 N N . ALA A 1 390 ? -4.859 -17.086 -2.232 1.00 95.25 390 ALA A N 1
ATOM 3080 C CA . ALA A 1 390 ? -5.017 -16.522 -0.883 1.00 95.25 390 ALA A CA 1
ATOM 3081 C C . ALA A 1 390 ? -4.654 -17.496 0.260 1.00 95.25 390 ALA A C 1
ATOM 3083 O O . ALA A 1 390 ? -5.219 -17.434 1.354 1.00 95.25 390 ALA A O 1
ATOM 3084 N N . TYR A 1 391 ? -3.718 -18.422 0.029 1.00 94.00 391 TYR A N 1
ATOM 3085 C CA . TYR A 1 391 ? -3.368 -19.481 0.985 1.00 94.00 391 TYR A CA 1
ATOM 3086 C C . TYR A 1 391 ? -2.309 -19.088 2.035 1.00 94.00 391 TYR A C 1
ATOM 3088 O O . TYR A 1 391 ? -1.914 -19.933 2.836 1.00 94.00 391 TYR A O 1
ATOM 3096 N N . THR A 1 392 ? -1.851 -17.833 2.060 1.00 96.62 392 THR A N 1
ATOM 3097 C CA . THR A 1 392 ? -0.975 -17.267 3.109 1.00 96.62 392 THR A CA 1
ATOM 3098 C C . THR A 1 392 ? -1.648 -16.061 3.772 1.00 96.62 392 THR A C 1
ATOM 3100 O O . THR A 1 392 ? -2.527 -15.455 3.153 1.00 96.62 392 THR A O 1
ATOM 3103 N N . GLY A 1 393 ? -1.223 -15.688 4.988 1.00 97.38 393 GLY A N 1
ATOM 3104 C CA . GLY A 1 393 ? -1.733 -14.516 5.718 1.00 97.38 393 GLY A CA 1
ATOM 3105 C C . GLY A 1 393 ? -1.702 -13.233 4.881 1.00 97.38 393 GLY A C 1
ATOM 3106 O O . GLY A 1 393 ? -2.749 -12.709 4.496 1.00 97.38 393 GLY A O 1
ATOM 3107 N N . TRP A 1 394 ? -0.514 -12.802 4.449 1.00 98.19 394 TRP A N 1
ATOM 3108 C CA . TRP A 1 394 ? -0.356 -11.629 3.575 1.00 98.19 394 TRP A CA 1
ATOM 3109 C C . TRP A 1 394 ? -1.140 -11.705 2.253 1.00 98.19 394 TRP A C 1
ATOM 3111 O O . TRP A 1 394 ? -1.700 -10.705 1.807 1.00 98.19 394 TRP A O 1
ATOM 3121 N N . SER A 1 395 ? -1.226 -12.875 1.610 1.00 98.25 395 SER A N 1
ATOM 3122 C CA . SER A 1 395 ? -1.940 -13.028 0.329 1.00 98.25 395 SER A CA 1
ATOM 3123 C C . SER A 1 395 ? -3.446 -12.854 0.523 1.00 98.25 395 SER A C 1
ATOM 3125 O O . SER A 1 395 ? -4.135 -12.209 -0.274 1.00 98.25 395 SER A O 1
ATOM 3127 N N . ARG A 1 396 ? -3.958 -13.376 1.639 1.00 97.88 396 ARG A N 1
ATOM 3128 C CA . ARG A 1 396 ? -5.347 -13.215 2.059 1.00 97.88 396 ARG A CA 1
ATOM 3129 C C . ARG A 1 396 ? -5.664 -11.780 2.451 1.00 97.88 396 ARG A C 1
ATOM 3131 O O . ARG A 1 396 ? -6.713 -11.278 2.061 1.00 97.88 396 ARG A O 1
ATOM 3138 N N . ALA A 1 397 ? -4.748 -11.111 3.143 1.00 98.69 397 ALA A N 1
ATOM 3139 C CA . ALA A 1 397 ? -4.873 -9.701 3.480 1.00 98.69 397 ALA A CA 1
ATOM 3140 C C . ALA A 1 397 ? -4.897 -8.809 2.222 1.00 98.69 397 ALA A C 1
ATOM 3142 O O . ALA A 1 397 ? -5.779 -7.964 2.088 1.00 98.69 397 ALA A O 1
ATOM 3143 N N . TRP A 1 398 ? -4.014 -9.055 1.244 1.00 98.81 398 TRP A N 1
ATOM 3144 C CA . TRP A 1 398 ? -4.048 -8.357 -0.050 1.00 98.81 398 TRP A CA 1
ATOM 3145 C C . TRP A 1 398 ? -5.368 -8.599 -0.792 1.00 98.81 398 TRP A C 1
ATOM 3147 O O . TRP A 1 398 ? -5.983 -7.662 -1.300 1.00 98.81 398 TRP A O 1
ATOM 3157 N N . THR A 1 399 ? -5.845 -9.846 -0.797 1.00 98.81 399 THR A N 1
ATOM 3158 C CA . THR A 1 399 ? -7.148 -10.195 -1.377 1.00 98.81 399 THR A CA 1
ATOM 3159 C C . THR A 1 399 ? -8.277 -9.407 -0.713 1.00 98.81 399 THR A C 1
ATOM 3161 O O . THR A 1 399 ? -9.104 -8.841 -1.421 1.00 98.81 399 THR A O 1
ATOM 3164 N N . ALA A 1 400 ? -8.294 -9.307 0.621 1.00 98.81 400 ALA A N 1
ATOM 3165 C CA . ALA A 1 400 ? -9.288 -8.519 1.350 1.00 98.81 400 ALA A CA 1
ATOM 3166 C C . ALA A 1 400 ? -9.251 -7.034 0.942 1.00 98.81 400 ALA A C 1
ATOM 3168 O O . ALA A 1 400 ? -10.294 -6.475 0.612 1.00 98.81 400 ALA A O 1
ATOM 3169 N N . CYS A 1 401 ? -8.066 -6.417 0.843 1.00 98.75 401 CYS A N 1
ATOM 3170 C CA . CYS A 1 401 ? -7.935 -5.041 0.348 1.00 98.75 401 CYS A CA 1
ATOM 3171 C C . CYS A 1 401 ? -8.516 -4.863 -1.065 1.00 98.75 401 CYS A C 1
ATOM 3173 O O . CYS A 1 401 ? -9.222 -3.890 -1.324 1.00 98.75 401 CYS A O 1
ATOM 3175 N N . ILE A 1 402 ? -8.256 -5.804 -1.981 1.00 98.62 402 ILE A N 1
ATOM 3176 C CA . ILE A 1 402 ? -8.806 -5.744 -3.343 1.00 98.62 402 ILE A CA 1
ATOM 3177 C C . ILE A 1 402 ? -10.329 -5.934 -3.325 1.00 98.62 402 ILE A C 1
ATOM 3179 O O . ILE A 1 402 ? -11.033 -5.197 -4.012 1.00 98.62 402 ILE A O 1
ATOM 3183 N N . MET A 1 403 ? -10.864 -6.864 -2.526 1.00 98.50 403 MET A N 1
ATOM 3184 C CA . MET A 1 403 ? -12.316 -7.045 -2.381 1.00 98.50 403 MET A CA 1
ATOM 3185 C C . MET A 1 403 ? -12.990 -5.779 -1.849 1.00 98.50 403 MET A C 1
ATOM 3187 O O . MET A 1 403 ? -14.023 -5.369 -2.384 1.00 98.50 403 MET A O 1
ATOM 3191 N N . ALA A 1 404 ? -12.379 -5.120 -0.860 1.00 98.12 404 ALA A N 1
ATOM 3192 C CA . ALA A 1 404 ? -12.841 -3.832 -0.357 1.00 98.12 404 ALA A CA 1
ATOM 3193 C C . ALA A 1 404 ? -12.844 -2.769 -1.466 1.00 98.12 404 ALA A C 1
ATOM 3195 O O . ALA A 1 404 ? -13.867 -2.127 -1.706 1.00 98.12 404 ALA A O 1
ATOM 3196 N N . ARG A 1 405 ? -11.743 -2.653 -2.222 1.00 95.25 405 ARG A N 1
ATOM 3197 C CA . ARG A 1 405 ? -11.623 -1.724 -3.357 1.00 95.25 405 ARG A CA 1
ATOM 3198 C C . ARG A 1 405 ? -12.677 -1.990 -4.436 1.00 95.25 405 ARG A C 1
ATOM 3200 O O . ARG A 1 405 ? -13.177 -1.047 -5.042 1.00 95.25 405 ARG A O 1
ATOM 3207 N N . LEU A 1 406 ? -13.038 -3.253 -4.671 1.00 96.88 406 LEU A N 1
ATOM 3208 C CA . LEU A 1 406 ? -14.074 -3.679 -5.621 1.00 96.88 406 LEU A CA 1
ATOM 3209 C C . LEU A 1 406 ? -15.513 -3.508 -5.098 1.00 96.88 406 LEU A C 1
ATOM 3211 O O . LEU A 1 406 ? -16.451 -3.717 -5.866 1.00 96.88 406 LEU A O 1
ATOM 3215 N N . GLY A 1 407 ? -15.708 -3.125 -3.833 1.00 96.50 407 GLY A N 1
ATOM 3216 C CA . GLY A 1 407 ? -17.032 -3.009 -3.212 1.00 96.50 407 GLY A CA 1
ATOM 3217 C C . GLY A 1 407 ? -17.670 -4.354 -2.842 1.00 96.50 407 GLY A C 1
ATOM 3218 O O . GLY A 1 407 ? -18.875 -4.431 -2.613 1.00 96.50 407 GLY A O 1
ATOM 3219 N N . ARG A 1 408 ? -16.884 -5.437 -2.789 1.00 98.00 408 ARG A N 1
ATOM 3220 C CA . ARG A 1 408 ? -17.346 -6.797 -2.465 1.00 98.00 408 ARG A CA 1
ATOM 3221 C C . ARG A 1 408 ? -17.286 -7.031 -0.955 1.00 98.00 408 ARG A C 1
ATOM 3223 O O . ARG A 1 408 ? -16.448 -7.786 -0.468 1.00 98.00 408 ARG A O 1
ATOM 3230 N N . ALA A 1 409 ? -18.168 -6.350 -0.224 1.00 98.06 409 ALA A N 1
ATOM 3231 C CA . ALA A 1 409 ? -18.195 -6.329 1.243 1.00 98.06 409 ALA A CA 1
ATOM 3232 C C . ALA A 1 409 ? -18.202 -7.727 1.883 1.00 98.06 409 ALA A C 1
ATOM 3234 O O . ALA A 1 409 ? -17.360 -8.022 2.728 1.00 98.06 409 ALA A O 1
ATOM 3235 N N . GLU A 1 410 ? -19.107 -8.602 1.436 1.00 98.31 410 GLU A N 1
ATOM 3236 C CA . GLU A 1 410 ? -19.256 -9.959 1.976 1.00 98.31 410 GLU A CA 1
ATOM 3237 C C . GLU A 1 410 ? -17.988 -10.804 1.760 1.00 98.31 410 GLU A C 1
ATOM 3239 O O . GLU A 1 410 ? -17.524 -11.496 2.666 1.00 98.31 410 GLU A O 1
ATOM 3244 N N . ASP A 1 411 ? -17.379 -10.719 0.575 1.00 98.38 411 ASP A N 1
ATOM 3245 C CA . ASP A 1 411 ? -16.149 -11.455 0.270 1.00 98.38 411 ASP A CA 1
ATOM 3246 C C . ASP A 1 411 ? -14.959 -10.906 1.061 1.00 98.38 411 ASP A C 1
ATOM 3248 O O . ASP A 1 411 ? -14.165 -11.679 1.600 1.00 98.38 411 ASP A O 1
ATOM 3252 N N . CYS A 1 412 ? -14.857 -9.580 1.191 1.00 98.62 412 CYS A N 1
ATOM 3253 C CA . CYS A 1 412 ? -13.849 -8.947 2.035 1.00 98.62 412 CYS A CA 1
ATOM 3254 C C . CYS A 1 412 ? -13.959 -9.436 3.485 1.00 98.62 412 CYS A C 1
ATOM 3256 O O . CYS A 1 412 ? -12.960 -9.859 4.071 1.00 98.62 412 CYS A O 1
ATOM 3258 N N . TYR A 1 413 ? -15.177 -9.457 4.034 1.00 98.50 413 TYR A N 1
ATOM 3259 C CA . TYR A 1 413 ? -15.433 -9.937 5.387 1.00 98.50 413 TYR A CA 1
ATOM 3260 C C . TYR A 1 413 ? -15.048 -11.410 5.552 1.00 98.50 413 TYR A C 1
ATOM 3262 O O . TYR A 1 413 ? -14.308 -11.737 6.474 1.00 98.50 413 TYR A O 1
ATOM 3270 N N . LYS A 1 414 ? -15.412 -12.289 4.606 1.00 98.25 414 LYS A N 1
ATOM 3271 C CA . LYS A 1 414 ? -14.985 -13.704 4.608 1.00 98.25 414 LYS A CA 1
ATOM 3272 C C . LYS A 1 414 ? -13.462 -13.860 4.617 1.00 98.25 414 LYS A C 1
ATOM 3274 O O . LYS A 1 414 ? -12.931 -14.712 5.336 1.00 98.25 414 LYS A O 1
ATOM 3279 N N . HIS A 1 415 ? -12.745 -13.059 3.828 1.00 98.44 415 HIS A N 1
ATOM 3280 C CA . HIS A 1 415 ? -11.283 -13.095 3.800 1.00 98.44 415 HIS A CA 1
ATOM 3281 C C . HIS A 1 415 ? -10.666 -12.591 5.111 1.00 98.44 415 HIS A C 1
ATOM 3283 O O . HIS A 1 415 ? -9.717 -13.218 5.586 1.00 98.44 415 HIS A O 1
ATOM 3289 N N . LEU A 1 416 ? -11.225 -11.545 5.730 1.00 98.25 416 LEU A N 1
ATOM 3290 C CA . LEU A 1 416 ? -10.832 -11.091 7.069 1.00 98.25 416 LEU A CA 1
ATOM 3291 C C . LEU A 1 416 ? -11.118 -12.146 8.141 1.00 98.25 416 LEU A C 1
ATOM 3293 O O . LEU A 1 416 ? -10.254 -12.415 8.972 1.00 98.25 416 LEU A O 1
ATOM 3297 N N . THR A 1 417 ? -12.285 -12.795 8.098 1.00 98.44 417 THR A N 1
ATOM 3298 C CA . THR A 1 417 ? -12.624 -13.878 9.025 1.00 98.44 417 THR A CA 1
ATOM 3299 C C . THR A 1 417 ? -11.592 -14.984 8.961 1.00 98.44 417 THR A C 1
ATOM 3301 O O . THR A 1 417 ? -11.039 -15.376 9.984 1.00 98.44 417 THR A O 1
ATOM 3304 N N . ALA A 1 418 ? -11.265 -15.452 7.761 1.00 97.69 418 ALA A N 1
ATOM 3305 C CA . ALA A 1 418 ? -10.287 -16.514 7.619 1.00 97.69 418 ALA A CA 1
ATOM 3306 C C . ALA A 1 418 ? -8.853 -16.059 7.951 1.00 97.69 418 ALA A C 1
ATOM 3308 O O . ALA A 1 418 ? -8.103 -16.837 8.531 1.00 97.69 418 ALA A O 1
ATOM 3309 N N . LEU A 1 419 ? -8.468 -14.811 7.653 1.00 98.38 419 LEU A N 1
ATOM 3310 C CA . LEU A 1 419 ? -7.184 -14.243 8.086 1.00 98.38 419 LEU A CA 1
ATOM 3311 C C . LEU A 1 419 ? -7.038 -14.326 9.614 1.00 98.38 419 LEU A C 1
ATOM 3313 O O . LEU A 1 419 ? -6.068 -14.878 10.120 1.00 98.38 419 LEU A O 1
ATOM 3317 N N . ILE A 1 420 ? -8.046 -13.848 10.343 1.00 98.25 420 ILE A N 1
ATOM 3318 C CA . ILE A 1 420 ? -8.030 -13.775 11.807 1.00 98.25 420 ILE A CA 1
ATOM 3319 C C . ILE A 1 420 ? -8.189 -15.165 12.447 1.00 98.25 420 ILE A C 1
ATOM 3321 O O . ILE A 1 420 ? -7.547 -15.460 13.449 1.00 98.25 420 ILE A O 1
ATOM 3325 N N . CYS A 1 421 ? -9.037 -16.035 11.895 1.00 96.88 421 CYS A N 1
ATOM 3326 C CA . CYS A 1 421 ? -9.358 -17.323 12.517 1.00 96.88 421 CYS A CA 1
ATOM 3327 C C . CYS A 1 421 ? -8.423 -18.471 12.122 1.00 96.88 421 CYS A C 1
ATOM 3329 O O . CYS A 1 421 ? -8.279 -19.416 12.900 1.00 96.88 421 CYS A O 1
ATOM 3331 N N . ASP A 1 422 ? -7.839 -18.435 10.923 1.00 95.31 422 ASP A N 1
ATOM 3332 C CA . ASP A 1 422 ? -7.043 -19.546 10.389 1.00 95.31 422 ASP A CA 1
ATOM 3333 C C . ASP A 1 422 ? -5.557 -19.179 10.231 1.00 95.31 422 ASP A C 1
ATOM 3335 O O . ASP A 1 422 ? -4.702 -20.066 10.287 1.00 95.31 422 ASP A O 1
ATOM 3339 N N . PHE A 1 423 ? -5.240 -17.886 10.093 1.00 95.94 423 PHE A N 1
ATOM 3340 C CA . PHE A 1 423 ? -3.881 -17.370 9.902 1.00 95.94 423 PHE A CA 1
ATOM 3341 C C . PHE A 1 423 ? -3.437 -16.421 11.019 1.00 95.94 423 PHE A C 1
ATOM 3343 O O . PHE A 1 423 ? -2.507 -15.664 10.809 1.00 95.94 423 PHE A O 1
ATOM 3350 N N . ALA A 1 424 ? -4.025 -16.467 12.217 1.00 96.50 424 ALA A N 1
ATOM 3351 C CA . ALA A 1 424 ? -3.509 -15.708 13.356 1.00 96.50 424 ALA A CA 1
ATOM 3352 C C . ALA A 1 424 ? -3.288 -16.578 14.600 1.00 96.50 424 ALA A C 1
ATOM 3354 O O . ALA A 1 424 ? -3.850 -17.667 14.753 1.00 96.50 424 ALA A O 1
ATOM 3355 N N . THR A 1 425 ? -2.422 -16.110 15.496 1.00 96.50 425 THR A N 1
ATOM 3356 C CA . THR A 1 425 ? -2.280 -16.660 16.848 1.00 96.50 425 THR A CA 1
ATOM 3357 C C . THR A 1 425 ? -3.451 -16.231 17.740 1.00 96.50 425 THR A C 1
ATOM 3359 O O . THR A 1 425 ? -4.219 -15.333 17.404 1.00 96.50 425 THR A O 1
ATOM 3362 N N . GLU A 1 426 ? -3.549 -16.811 18.939 1.00 95.44 426 GLU A N 1
ATOM 3363 C CA . GLU A 1 426 ? -4.473 -16.334 19.985 1.00 95.44 426 GLU A CA 1
ATOM 3364 C C . GLU A 1 426 ? -4.168 -14.889 20.423 1.00 95.44 426 GLU A C 1
ATOM 3366 O O . GLU A 1 426 ? -5.054 -14.166 20.867 1.00 95.44 426 GLU A O 1
ATOM 3371 N N . SER A 1 427 ? -2.923 -14.438 20.232 1.00 95.75 427 SER A N 1
ATOM 3372 C CA . SER A 1 427 ? -2.508 -13.044 20.413 1.00 95.75 427 SER A CA 1
ATOM 3373 C C . SER A 1 427 ? -2.703 -12.181 19.159 1.00 95.75 427 SER A C 1
ATOM 3375 O O . SER A 1 427 ? -2.152 -11.086 19.097 1.00 95.75 427 SER A O 1
ATOM 3377 N N . LEU A 1 428 ? -3.437 -12.677 18.157 1.00 98.00 428 LEU A N 1
ATOM 3378 C CA . LEU A 1 428 ? -3.763 -12.017 16.888 1.00 98.00 428 LEU A CA 1
ATOM 3379 C C . LEU A 1 428 ? -2.575 -11.709 15.963 1.00 98.00 428 LEU A C 1
ATOM 3381 O O . LEU A 1 428 ? -2.738 -10.953 15.011 1.00 98.00 428 LEU A O 1
ATOM 3385 N N . LEU A 1 429 ? -1.392 -12.283 16.187 1.00 97.94 429 LEU A N 1
ATOM 3386 C CA . LEU A 1 429 ? -0.259 -12.131 15.265 1.00 97.94 429 LEU A CA 1
ATOM 3387 C C . LEU A 1 429 ? -0.480 -12.997 14.021 1.00 97.94 429 LEU A C 1
ATOM 3389 O O . LEU A 1 429 ? -0.806 -14.174 14.164 1.00 97.94 429 LEU A O 1
ATOM 3393 N N . ASP A 1 430 ? -0.302 -12.429 12.828 1.00 98.06 430 ASP A N 1
ATOM 3394 C CA . ASP A 1 430 ? -0.506 -13.123 11.552 1.00 98.06 430 ASP A CA 1
ATOM 3395 C C . ASP A 1 430 ? 0.524 -14.239 11.314 1.00 98.06 430 ASP A C 1
ATOM 3397 O O . ASP A 1 430 ? 1.650 -14.215 11.806 1.00 98.06 430 ASP A O 1
ATOM 3401 N N . LEU A 1 431 ? 0.115 -15.269 10.585 1.00 96.56 431 LEU A N 1
ATOM 3402 C CA . LEU A 1 431 ? 0.858 -16.491 10.362 1.00 96.56 431 LEU A CA 1
ATOM 3403 C 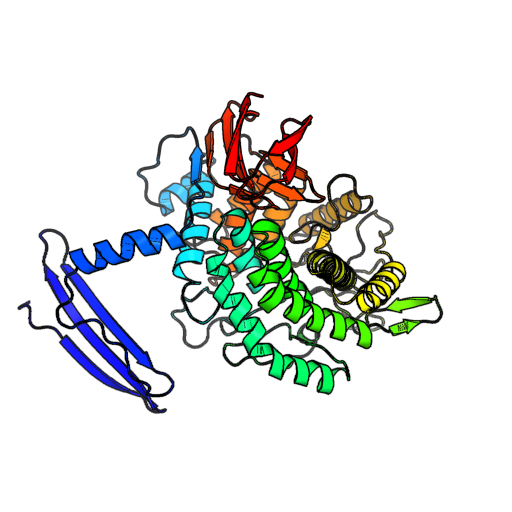C . LEU A 1 431 ? 0.946 -16.792 8.870 1.00 96.56 431 LEU A C 1
ATOM 3405 O O . LEU A 1 431 ? -0.039 -17.052 8.179 1.00 96.56 431 LEU A O 1
ATOM 3409 N N . HIS A 1 432 ? 2.174 -16.943 8.399 1.00 95.00 432 HIS A N 1
ATOM 3410 C CA . HIS A 1 432 ? 2.462 -17.668 7.177 1.00 95.00 432 HIS A CA 1
ATOM 3411 C C . HIS A 1 432 ? 2.496 -19.186 7.458 1.00 95.00 432 HIS A C 1
ATOM 3413 O O . HIS A 1 432 ? 3.116 -19.619 8.436 1.00 95.00 432 HIS A O 1
ATOM 3419 N N . PRO A 1 433 ? 1.907 -20.044 6.604 1.00 88.12 433 PRO A N 1
ATOM 3420 C CA . PRO A 1 433 ? 2.046 -21.497 6.731 1.00 88.12 433 PRO A CA 1
ATOM 3421 C C . PRO A 1 433 ? 3.519 -21.973 6.781 1.00 88.12 433 PRO A C 1
ATOM 3423 O O . PRO A 1 433 ? 4.357 -21.421 6.070 1.00 88.12 433 PRO A O 1
ATOM 3426 N N . PRO A 1 434 ? 3.879 -23.012 7.562 1.00 82.44 434 PRO A N 1
ATOM 3427 C CA . PRO A 1 434 ? 2.995 -23.837 8.376 1.00 82.44 434 PRO A CA 1
ATOM 3428 C C . PRO A 1 434 ? 2.469 -23.138 9.639 1.00 82.44 434 PRO A C 1
ATOM 3430 O O . PRO A 1 434 ? 1.293 -23.323 9.900 1.00 82.44 434 PRO A O 1
ATOM 3433 N N . ARG A 1 435 ? 3.267 -22.343 10.375 1.00 89.50 435 ARG A N 1
ATOM 3434 C CA . ARG A 1 435 ? 2.855 -21.427 11.476 1.00 89.50 435 ARG A CA 1
ATOM 3435 C C . ARG A 1 435 ? 4.015 -20.478 11.834 1.00 89.50 435 ARG A C 1
ATOM 3437 O O . ARG A 1 435 ? 4.640 -20.624 12.880 1.00 89.50 435 ARG A O 1
ATOM 3444 N N . ILE A 1 436 ? 4.369 -19.567 10.937 1.00 94.88 436 ILE A N 1
ATOM 3445 C CA . ILE A 1 436 ? 5.478 -18.619 11.107 1.00 94.88 436 ILE A CA 1
ATOM 3446 C C . ILE A 1 436 ? 4.888 -17.223 11.228 1.00 94.88 436 ILE A C 1
ATOM 3448 O O . ILE A 1 436 ? 4.195 -16.799 10.311 1.00 94.88 436 ILE A O 1
ATOM 3452 N N . PHE A 1 437 ? 5.182 -16.513 12.319 1.00 96.50 437 PHE A N 1
ATOM 3453 C CA . PHE A 1 437 ? 4.765 -15.119 12.452 1.00 96.50 437 PHE A CA 1
ATOM 3454 C C . PHE A 1 437 ? 5.329 -14.281 11.298 1.00 96.50 437 PHE A C 1
ATOM 3456 O O . PHE A 1 437 ? 6.541 -14.306 11.059 1.00 96.50 437 PHE A O 1
ATOM 3463 N N . GLN A 1 438 ? 4.437 -13.574 10.607 1.00 97.62 438 GLN A N 1
ATOM 3464 C CA . GLN A 1 438 ? 4.744 -12.540 9.627 1.00 97.62 438 GLN A CA 1
ATOM 3465 C C . GLN A 1 438 ? 3.828 -11.347 9.893 1.00 97.62 438 GLN A C 1
ATOM 3467 O O . GLN A 1 438 ? 2.633 -11.517 10.074 1.00 97.62 438 GLN A O 1
ATOM 3472 N N . ILE A 1 439 ? 4.376 -10.138 9.991 1.00 98.19 439 ILE A N 1
ATOM 3473 C CA . ILE A 1 439 ? 3.601 -8.955 10.400 1.00 98.19 439 ILE A CA 1
ATOM 3474 C C . ILE A 1 439 ? 2.784 -8.348 9.256 1.00 98.19 439 ILE A C 1
ATOM 3476 O O . ILE A 1 439 ? 1.852 -7.576 9.480 1.00 98.19 439 ILE A O 1
ATOM 3480 N N . ASP A 1 440 ? 3.157 -8.659 8.022 1.00 97.88 440 ASP A N 1
ATOM 3481 C CA . ASP A 1 440 ? 2.538 -8.123 6.815 1.00 97.88 440 ASP A CA 1
ATOM 3482 C C . ASP A 1 440 ? 1.026 -8.394 6.777 1.00 97.88 440 ASP A C 1
ATOM 3484 O O . ASP A 1 440 ? 0.259 -7.452 6.577 1.00 97.88 440 ASP A O 1
ATOM 3488 N N . GLY A 1 441 ? 0.566 -9.610 7.087 1.00 98.12 441 GLY A N 1
ATOM 3489 C CA . GLY A 1 441 ? -0.864 -9.924 7.152 1.00 98.12 441 GLY A CA 1
ATOM 3490 C C . GLY A 1 441 ? -1.632 -9.115 8.206 1.00 98.12 441 GLY A C 1
ATOM 3491 O O . GLY A 1 441 ? -2.753 -8.684 7.926 1.00 98.12 441 GLY A O 1
ATOM 3492 N N . ASN A 1 442 ? -1.019 -8.779 9.353 1.00 98.81 442 ASN A N 1
ATOM 3493 C CA . ASN A 1 442 ? -1.619 -7.850 10.324 1.00 98.81 442 ASN A CA 1
ATOM 3494 C C . ASN A 1 442 ? -1.859 -6.466 9.713 1.00 98.81 442 ASN A C 1
ATOM 3496 O O . ASN A 1 442 ? -2.937 -5.885 9.868 1.00 98.81 442 ASN A O 1
ATOM 3500 N N . MET A 1 443 ? -0.858 -5.940 9.007 1.00 98.62 443 MET A N 1
ATOM 3501 C CA . MET A 1 443 ? -0.915 -4.606 8.405 1.00 98.62 443 MET A CA 1
ATOM 3502 C C . MET A 1 443 ? -1.864 -4.565 7.210 1.00 98.62 443 MET A C 1
ATOM 3504 O O . MET A 1 443 ? -2.633 -3.614 7.069 1.00 98.62 443 MET A O 1
ATOM 3508 N N . GLY A 1 444 ? -1.881 -5.622 6.397 1.00 98.75 444 GLY A N 1
ATOM 3509 C CA . GLY A 1 444 ? -2.838 -5.781 5.311 1.00 98.75 444 GLY A CA 1
ATOM 3510 C C . GLY A 1 444 ? -4.279 -5.921 5.814 1.00 98.75 444 GLY A C 1
ATOM 3511 O O . GLY A 1 444 ? -5.169 -5.287 5.263 1.00 98.75 444 GLY A O 1
ATOM 3512 N N . GLY A 1 445 ? -4.529 -6.670 6.894 1.00 98.75 445 GLY A N 1
ATOM 3513 C CA . GLY A 1 445 ? -5.866 -6.772 7.490 1.00 98.75 445 GLY A CA 1
ATOM 3514 C C . GLY A 1 445 ? -6.352 -5.446 8.085 1.00 98.75 445 GLY A C 1
ATOM 3515 O O . GLY A 1 445 ? -7.501 -5.060 7.876 1.00 98.75 445 GLY A O 1
ATOM 3516 N N . CYS A 1 446 ? -5.462 -4.695 8.743 1.00 98.81 446 CYS A N 1
ATOM 3517 C CA . CYS A 1 446 ? -5.738 -3.323 9.182 1.00 98.81 446 CYS A CA 1
ATOM 3518 C C . CYS A 1 446 ? -6.082 -2.410 7.989 1.00 98.81 446 CYS A C 1
ATOM 3520 O O . CYS A 1 446 ? -7.079 -1.689 8.025 1.00 98.81 446 CYS A O 1
ATOM 3522 N N . ALA A 1 447 ? -5.315 -2.495 6.898 1.00 98.81 447 ALA A N 1
ATOM 3523 C CA . ALA A 1 447 ? -5.578 -1.736 5.679 1.00 98.81 447 ALA A CA 1
ATOM 3524 C C . ALA A 1 447 ? -6.901 -2.131 5.002 1.00 98.81 447 ALA A C 1
ATOM 3526 O O . ALA A 1 447 ? -7.601 -1.255 4.503 1.00 98.81 447 ALA A O 1
ATOM 3527 N N . ALA A 1 448 ? -7.283 -3.410 5.017 1.00 98.81 448 ALA A N 1
ATOM 3528 C CA . ALA A 1 448 ? -8.561 -3.863 4.476 1.00 98.81 448 ALA A CA 1
ATOM 3529 C C . ALA A 1 448 ? -9.747 -3.262 5.247 1.00 98.81 448 ALA A C 1
ATOM 3531 O O . ALA A 1 448 ? -10.686 -2.775 4.623 1.00 98.81 448 ALA A O 1
ATOM 3532 N N . VAL A 1 449 ? -9.676 -3.202 6.584 1.00 98.81 449 VAL A N 1
ATOM 3533 C CA . VAL A 1 449 ? -10.692 -2.516 7.405 1.00 98.81 449 VAL A CA 1
ATOM 3534 C C . VAL A 1 449 ? -10.769 -1.023 7.059 1.00 98.81 449 VAL A C 1
ATOM 3536 O O . VAL A 1 449 ? -11.875 -0.502 6.905 1.00 98.81 449 VAL A O 1
ATOM 3539 N N . CYS A 1 450 ? -9.627 -0.346 6.859 1.00 98.56 450 CYS A N 1
ATOM 3540 C CA . CYS A 1 450 ? -9.622 1.030 6.349 1.00 98.56 450 CYS A CA 1
ATOM 3541 C C . CYS A 1 450 ? -10.362 1.125 5.009 1.00 98.56 450 CYS A C 1
ATOM 3543 O O . CYS A 1 450 ? -11.285 1.918 4.889 1.00 98.56 450 CYS A O 1
ATOM 3545 N N . GLU A 1 451 ? -9.998 0.303 4.021 1.00 98.44 451 GLU A N 1
ATOM 3546 C CA . GLU A 1 451 ? -10.560 0.354 2.663 1.00 98.44 451 GLU A CA 1
ATOM 3547 C C . GLU A 1 451 ? -12.060 0.018 2.615 1.00 98.44 451 GLU A C 1
ATOM 3549 O O . GLU A 1 451 ? -12.775 0.553 1.766 1.00 98.44 451 GLU A O 1
ATOM 3554 N N . MET A 1 452 ? -12.560 -0.820 3.533 1.00 98.69 452 MET A N 1
ATOM 3555 C CA . MET A 1 452 ? -13.995 -1.106 3.665 1.00 98.69 452 MET A CA 1
ATOM 3556 C C . MET A 1 452 ? -14.799 0.144 4.044 1.00 98.69 452 MET A C 1
ATOM 3558 O O . MET A 1 452 ? -15.900 0.359 3.525 1.00 98.69 452 MET A O 1
ATOM 3562 N N . LEU A 1 453 ? -14.241 0.972 4.932 1.00 98.75 453 LEU A N 1
ATOM 3563 C CA . LEU A 1 453 ? -14.889 2.163 5.485 1.00 98.75 453 LEU A CA 1
ATOM 3564 C C . LEU A 1 453 ? -14.603 3.432 4.678 1.00 98.75 453 LEU A C 1
ATOM 3566 O O . LEU A 1 453 ? -15.495 4.265 4.512 1.00 98.75 453 LEU A O 1
ATOM 3570 N N . LEU A 1 454 ? -13.378 3.588 4.183 1.00 98.50 454 LEU A N 1
ATOM 3571 C CA . LEU A 1 454 ? -12.916 4.735 3.416 1.00 98.50 454 LEU A CA 1
ATOM 3572 C C . LEU A 1 454 ? -11.801 4.315 2.452 1.00 98.50 454 LEU A C 1
ATOM 3574 O O . LEU A 1 454 ? -10.678 4.018 2.858 1.00 98.50 454 LEU A O 1
ATOM 3578 N N . SER A 1 455 ? -12.097 4.360 1.157 1.00 97.00 455 SER A N 1
ATOM 3579 C CA . SER A 1 455 ? -11.112 4.178 0.087 1.00 97.00 455 SER A CA 1
ATOM 3580 C C . SER A 1 455 ? -10.957 5.458 -0.727 1.00 97.00 455 SER A C 1
ATOM 3582 O O . SER A 1 455 ? -11.862 6.294 -0.793 1.00 97.00 455 SER A O 1
ATOM 3584 N N . ALA A 1 456 ? -9.795 5.629 -1.352 1.00 94.88 456 ALA A N 1
ATOM 3585 C CA . ALA A 1 456 ? -9.540 6.721 -2.280 1.00 94.88 456 ALA A CA 1
ATOM 3586 C C . ALA A 1 456 ? -8.867 6.168 -3.540 1.00 94.88 456 ALA A C 1
ATOM 3588 O O . ALA A 1 456 ? -7.809 5.555 -3.453 1.00 94.88 456 ALA A O 1
ATOM 3589 N N . GLU A 1 457 ? -9.492 6.371 -4.699 1.00 92.94 457 GLU A N 1
ATOM 3590 C CA . GLU A 1 457 ? -8.937 6.003 -6.007 1.00 92.94 457 GLU A CA 1
ATOM 3591 C C . GLU A 1 457 ? -9.444 6.970 -7.085 1.00 92.94 457 GLU A C 1
ATOM 3593 O O . GLU A 1 457 ? -10.576 7.460 -7.023 1.00 92.94 457 GLU A O 1
ATOM 3598 N N . GLY A 1 458 ? -8.609 7.280 -8.081 1.00 86.75 458 GLY A N 1
ATOM 3599 C CA . GLY A 1 458 ? -9.024 8.090 -9.236 1.00 86.75 458 GLY A CA 1
ATOM 3600 C C . GLY A 1 458 ? -9.579 9.476 -8.873 1.00 86.75 458 GLY A C 1
ATOM 3601 O O . GLY A 1 458 ? -10.463 9.987 -9.557 1.00 86.75 458 GLY A O 1
ATOM 3602 N N . GLY A 1 459 ? -9.116 10.066 -7.765 1.00 90.44 459 GLY A N 1
ATOM 3603 C CA . GLY A 1 459 ? -9.600 11.357 -7.261 1.00 90.44 459 GLY A CA 1
ATOM 3604 C C . GLY A 1 459 ? -10.964 11.316 -6.557 1.00 90.44 459 GLY A C 1
ATOM 3605 O O . GLY A 1 459 ? -11.508 12.373 -6.241 1.00 90.44 459 GLY A O 1
ATOM 3606 N N . THR A 1 460 ? -11.515 10.127 -6.295 1.00 96.19 460 THR A N 1
ATOM 3607 C CA . THR A 1 460 ? -12.776 9.944 -5.562 1.00 96.19 460 THR A CA 1
ATOM 3608 C C . THR A 1 460 ? -12.526 9.286 -4.212 1.00 96.19 460 THR A C 1
ATOM 3610 O O . THR A 1 460 ? -11.862 8.255 -4.140 1.00 96.19 460 THR A O 1
ATOM 3613 N N . VAL A 1 461 ? -13.096 9.853 -3.149 1.00 97.81 461 VAL A N 1
ATOM 3614 C CA . VAL A 1 461 ? -13.119 9.264 -1.804 1.00 97.81 461 VAL A CA 1
ATOM 3615 C C . VAL A 1 461 ? -14.446 8.537 -1.624 1.00 97.81 461 VAL A C 1
ATOM 3617 O O . VAL A 1 461 ? -15.500 9.169 -1.614 1.00 97.81 461 VAL A O 1
ATOM 3620 N N . THR A 1 462 ? -14.414 7.215 -1.495 1.00 97.88 462 THR A N 1
ATOM 3621 C CA . THR A 1 462 ? -15.613 6.391 -1.311 1.00 97.88 462 THR A CA 1
ATOM 3622 C C . THR A 1 462 ? -15.757 6.007 0.156 1.00 97.88 462 THR A C 1
ATOM 3624 O O . THR A 1 462 ? -14.868 5.370 0.715 1.00 97.88 462 THR A O 1
ATOM 3627 N N . LEU A 1 463 ? -16.881 6.377 0.774 1.00 98.31 463 LEU A N 1
ATOM 3628 C CA . LEU A 1 463 ? -17.214 6.027 2.154 1.00 98.31 463 LEU A CA 1
ATOM 3629 C C . LEU A 1 463 ? -18.154 4.824 2.191 1.00 98.31 463 LEU A C 1
ATOM 3631 O O . LEU A 1 463 ? -19.127 4.774 1.433 1.00 98.31 463 LEU A O 1
ATOM 3635 N N . LEU A 1 464 ? -17.892 3.912 3.129 1.00 98.12 464 LEU A N 1
ATOM 3636 C CA . LEU A 1 464 ? -18.654 2.682 3.364 1.00 98.12 464 LEU A CA 1
ATOM 3637 C C . LEU A 1 464 ? -18.777 1.836 2.084 1.00 98.12 464 LEU A C 1
ATOM 3639 O O . LEU A 1 464 ? -19.809 1.220 1.826 1.00 98.12 464 LEU A O 1
ATOM 3643 N N . GLY A 1 465 ? -17.733 1.858 1.246 1.00 96.69 465 GLY A N 1
ATOM 3644 C CA . GLY A 1 465 ? -17.743 1.252 -0.087 1.00 96.69 465 GLY A CA 1
ATOM 3645 C C . GLY A 1 465 ? -17.848 -0.272 -0.064 1.00 96.69 465 GLY A C 1
ATOM 3646 O O . GLY A 1 465 ? -18.385 -0.854 -1.003 1.00 96.69 465 GLY A O 1
ATOM 3647 N N . ALA A 1 466 ? -17.381 -0.903 1.014 1.00 97.56 466 ALA A N 1
ATOM 3648 C CA . ALA A 1 466 ? -17.483 -2.340 1.233 1.00 97.56 466 ALA A CA 1
ATOM 3649 C C . ALA A 1 466 ? -17.856 -2.656 2.694 1.00 97.56 466 ALA A C 1
ATOM 3651 O O . ALA A 1 466 ? -17.245 -3.516 3.328 1.00 97.56 466 ALA A O 1
ATOM 3652 N N . LEU A 1 467 ? -18.847 -1.936 3.233 1.00 97.88 467 LEU A N 1
ATOM 3653 C CA . LEU A 1 467 ? -19.362 -2.152 4.587 1.00 97.88 467 LEU A CA 1
ATOM 3654 C C . LEU A 1 467 ? -20.105 -3.507 4.681 1.00 97.88 467 LEU A C 1
ATOM 3656 O O . LEU A 1 467 ? -21.039 -3.721 3.906 1.00 97.88 467 LEU A O 1
ATOM 3660 N N . PRO A 1 468 ? -19.717 -4.415 5.595 1.00 97.12 468 PRO A N 1
ATOM 3661 C CA . PRO A 1 468 ? -20.339 -5.725 5.744 1.00 97.12 468 PRO A CA 1
ATOM 3662 C C . PRO A 1 468 ? -21.655 -5.609 6.525 1.00 97.12 468 PRO A C 1
ATOM 3664 O O . PRO A 1 468 ? -21.827 -4.690 7.330 1.00 97.12 468 PRO A O 1
ATOM 3667 N N . GLU A 1 469 ? -22.585 -6.543 6.313 1.00 96.31 469 GLU A N 1
ATOM 3668 C CA . GLU A 1 469 ? -23.896 -6.529 6.988 1.00 96.31 469 GLU A CA 1
ATOM 3669 C C . GLU A 1 469 ? -23.757 -6.647 8.514 1.00 96.31 469 GLU A C 1
ATOM 3671 O O . GLU A 1 469 ? -24.543 -6.075 9.270 1.00 96.31 469 GLU A O 1
ATOM 3676 N N . GLU A 1 470 ? -22.706 -7.328 8.967 1.00 96.12 470 GLU A N 1
ATOM 3677 C CA . GLU A 1 470 ? -22.338 -7.509 10.366 1.00 96.12 470 GLU A CA 1
ATOM 3678 C C . GLU A 1 470 ? -22.016 -6.188 11.085 1.00 96.12 470 GLU A C 1
ATOM 3680 O O . GLU A 1 470 ? -22.068 -6.126 12.315 1.00 96.12 470 GLU A O 1
ATOM 3685 N N . TRP A 1 471 ? -21.702 -5.116 10.349 1.00 96.88 471 TRP A N 1
ATOM 3686 C CA . TRP A 1 471 ? -21.456 -3.773 10.886 1.00 96.88 471 TRP A CA 1
ATOM 3687 C C . TRP A 1 471 ? -22.674 -2.868 10.673 1.00 96.88 471 TRP A C 1
ATOM 3689 O O . TRP A 1 471 ? -22.563 -1.785 10.100 1.00 96.88 471 TRP A O 1
ATOM 3699 N N . GLY A 1 472 ? -23.850 -3.308 11.131 1.00 95.06 472 GLY A N 1
ATOM 3700 C CA . GLY A 1 472 ? -25.128 -2.629 10.885 1.00 95.06 472 GLY A CA 1
ATOM 3701 C C . GLY A 1 472 ? -25.129 -1.128 11.210 1.00 95.06 472 GLY A C 1
ATOM 3702 O O . GLY A 1 472 ? -25.507 -0.322 10.360 1.00 95.06 472 GLY A O 1
ATOM 3703 N N . SER A 1 473 ? -24.652 -0.741 12.396 1.00 98.06 473 SER A N 1
ATOM 3704 C CA . SER A 1 473 ? -24.552 0.662 12.831 1.00 98.06 473 SER A CA 1
ATOM 3705 C C . SER A 1 473 ? -23.227 0.916 13.544 1.00 98.06 473 SER A C 1
ATOM 3707 O O . SER A 1 473 ? -22.682 0.020 14.193 1.00 98.06 473 SER A O 1
ATOM 3709 N N . GLY A 1 474 ? -22.709 2.138 13.437 1.00 98.25 474 GLY A N 1
ATOM 3710 C CA . GLY A 1 474 ? -21.433 2.502 14.041 1.00 98.25 474 GLY A CA 1
ATOM 3711 C C . GLY A 1 474 ? -20.912 3.863 13.594 1.00 98.25 474 GLY A C 1
ATOM 3712 O O . GLY A 1 474 ? -21.615 4.661 12.969 1.00 98.25 474 GLY A O 1
ATOM 3713 N N . SER A 1 475 ? -19.659 4.137 13.939 1.00 98.69 475 SER A N 1
ATOM 3714 C CA . SER A 1 475 ? -18.938 5.310 13.472 1.00 98.69 475 SER A CA 1
ATOM 3715 C C . SER A 1 475 ? -17.459 5.024 13.248 1.00 98.69 475 SER A C 1
ATOM 3717 O O . SER A 1 475 ? -16.873 4.140 13.871 1.00 98.69 475 SER A O 1
ATOM 3719 N N . PHE A 1 476 ? -16.848 5.798 12.359 1.00 98.75 476 PHE A N 1
ATOM 3720 C CA . PHE A 1 476 ? -15.403 5.939 12.311 1.00 98.75 476 PHE A CA 1
ATOM 3721 C C . PHE A 1 476 ? -15.038 7.411 12.415 1.00 98.75 476 PHE A C 1
ATOM 3723 O O . PHE A 1 476 ? -15.779 8.281 11.945 1.00 98.75 476 PHE A O 1
ATOM 3730 N N . ARG A 1 477 ? -13.888 7.697 13.018 1.00 98.62 477 ARG A N 1
ATOM 3731 C CA . ARG A 1 477 ? -13.357 9.051 13.165 1.00 98.62 477 ARG A CA 1
ATOM 3732 C C . ARG A 1 477 ? -11.917 9.125 12.689 1.00 98.62 477 ARG A C 1
ATOM 3734 O O . ARG A 1 477 ? -11.169 8.159 12.813 1.00 98.62 477 ARG A O 1
ATOM 3741 N N . HIS A 1 478 ? -11.546 10.286 12.158 1.00 98.12 478 HIS A N 1
ATOM 3742 C CA . HIS A 1 478 ? -10.167 10.658 11.826 1.00 98.12 478 HIS A CA 1
ATOM 3743 C C . HIS A 1 478 ? -9.428 9.730 10.849 1.00 98.12 478 HIS A C 1
ATOM 3745 O O . HIS A 1 478 ? -8.195 9.653 10.876 1.00 98.12 478 HIS A O 1
ATOM 3751 N N . LEU A 1 479 ? -10.156 9.064 9.947 1.00 98.62 479 LEU A N 1
ATOM 3752 C CA . LEU A 1 479 ? -9.526 8.442 8.784 1.00 98.62 479 LEU A CA 1
ATOM 3753 C C . LEU A 1 479 ? -9.111 9.530 7.792 1.00 98.62 479 LEU A C 1
ATOM 3755 O O . LEU A 1 479 ? -9.775 10.557 7.647 1.00 98.62 479 LEU A O 1
ATOM 3759 N N . LYS A 1 480 ? -7.988 9.320 7.111 1.00 98.25 480 LYS A N 1
ATOM 3760 C CA . LYS A 1 480 ? -7.416 10.287 6.175 1.00 98.25 480 LYS A CA 1
ATOM 3761 C C . LYS A 1 480 ? -7.691 9.905 4.730 1.00 98.25 480 LYS A C 1
ATOM 3763 O O . LYS A 1 480 ? -7.655 8.734 4.358 1.00 98.25 480 LYS A O 1
ATOM 3768 N N . ALA A 1 481 ? -7.857 10.924 3.900 1.00 98.06 481 ALA A N 1
ATOM 3769 C CA . ALA A 1 481 ? -7.914 10.834 2.449 1.00 98.06 481 ALA A CA 1
ATOM 3770 C C . ALA A 1 481 ? -6.907 11.813 1.806 1.00 98.06 481 ALA A C 1
ATOM 3772 O O . ALA A 1 481 ? -6.443 12.749 2.470 1.00 98.06 481 ALA A O 1
ATOM 3773 N N . PRO A 1 482 ? -6.559 11.633 0.514 1.00 97.56 482 PRO A N 1
ATOM 3774 C CA . PRO A 1 482 ? -5.657 12.534 -0.198 1.00 97.56 482 PRO A CA 1
ATOM 3775 C C . PRO A 1 482 ? -6.034 14.020 -0.075 1.00 97.56 482 PRO A C 1
ATOM 3777 O O . PRO A 1 482 ? -7.208 14.391 -0.111 1.00 97.56 482 PRO A O 1
ATOM 3780 N N . GLY A 1 483 ? -5.026 14.891 0.010 1.00 97.06 483 GLY A N 1
ATOM 3781 C CA . GLY A 1 483 ? -5.211 16.341 0.070 1.00 97.06 483 GLY A CA 1
ATOM 3782 C C . GLY A 1 483 ? -5.450 16.906 1.471 1.00 97.06 483 GLY A C 1
ATOM 3783 O O . GLY A 1 483 ? -6.096 17.936 1.583 1.00 97.06 483 GLY A O 1
ATOM 3784 N N . THR A 1 484 ? -4.923 16.289 2.530 1.00 97.12 484 THR A N 1
ATOM 3785 C CA . THR A 1 484 ? -5.078 16.697 3.946 1.00 97.12 484 THR A CA 1
ATOM 3786 C C . THR A 1 484 ? -6.488 16.551 4.515 1.00 97.12 484 THR A C 1
ATOM 3788 O O . THR A 1 484 ? -6.836 17.201 5.503 1.00 97.12 484 THR A O 1
ATOM 3791 N N . LEU A 1 485 ? -7.308 15.704 3.892 1.00 98.56 485 LEU A N 1
ATOM 3792 C CA . LEU A 1 485 ? -8.691 15.503 4.298 1.00 98.56 485 LEU A CA 1
ATOM 3793 C C . LEU A 1 485 ? -8.768 14.493 5.449 1.00 98.56 485 LEU A C 1
ATOM 3795 O O . LEU A 1 485 ? -8.334 13.352 5.320 1.00 98.56 485 LEU A O 1
ATOM 3799 N N . ASP A 1 486 ? -9.335 14.926 6.566 1.00 98.50 486 ASP A N 1
ATOM 3800 C CA . ASP A 1 486 ? -9.785 14.119 7.696 1.00 98.50 486 ASP A CA 1
ATOM 3801 C C . ASP A 1 486 ? -11.285 13.860 7.542 1.00 98.50 486 ASP A C 1
ATOM 3803 O O . ASP A 1 486 ? -12.053 14.784 7.255 1.00 98.50 486 ASP A O 1
ATOM 3807 N N . VAL A 1 487 ? -11.687 12.603 7.687 1.00 98.75 487 VAL A N 1
ATOM 3808 C CA . VAL A 1 487 ? -13.055 12.150 7.469 1.00 98.75 487 VAL A CA 1
ATOM 3809 C C . VAL A 1 487 ? -13.515 11.354 8.678 1.00 98.75 487 VAL A C 1
ATOM 3811 O O . VAL A 1 487 ? -12.848 10.419 9.128 1.00 98.75 487 VAL A O 1
ATOM 3814 N N . SER A 1 488 ? -14.697 11.707 9.162 1.00 98.81 488 SER A N 1
ATOM 3815 C CA . SER A 1 488 ? -15.440 10.948 10.160 1.00 98.81 488 SER A CA 1
ATOM 3816 C C . SER A 1 488 ? -16.842 10.674 9.630 1.00 98.81 488 SER A C 1
ATOM 3818 O O . SER A 1 488 ? -17.425 11.511 8.939 1.00 98.81 488 SER A O 1
ATOM 3820 N N . CYS A 1 489 ? -17.399 9.508 9.927 1.00 98.69 489 CYS A N 1
ATOM 3821 C CA . CYS A 1 489 ? -18.729 9.126 9.472 1.00 98.69 489 CYS A CA 1
ATOM 3822 C C . CYS A 1 489 ? -19.469 8.374 10.571 1.00 98.69 489 CYS A C 1
ATOM 3824 O O . CYS A 1 489 ? -18.899 7.494 11.209 1.00 98.69 489 CYS A O 1
ATOM 3826 N N . VAL A 1 490 ? -20.745 8.703 10.750 1.00 98.75 490 VAL A N 1
ATOM 3827 C CA . VAL A 1 490 ? -21.701 7.890 11.506 1.00 98.75 490 VAL A CA 1
ATOM 3828 C C . VAL A 1 490 ? -22.637 7.237 10.506 1.00 98.75 490 VAL A C 1
ATOM 3830 O O . VAL A 1 490 ? -23.163 7.913 9.612 1.00 98.75 490 VAL A O 1
ATOM 3833 N N . TRP A 1 491 ? -22.861 5.938 10.665 1.00 98.50 491 TRP A N 1
ATOM 3834 C CA . TRP A 1 491 ? -23.783 5.179 9.838 1.00 98.50 491 TRP A CA 1
ATOM 3835 C C . TRP A 1 491 ? -24.781 4.398 10.682 1.00 98.50 491 TRP A C 1
ATOM 3837 O O . TRP A 1 491 ? -24.513 4.009 11.822 1.00 98.50 491 TRP A O 1
ATOM 3847 N N . LYS A 1 492 ? -25.933 4.142 10.074 1.00 97.81 492 LYS A N 1
ATOM 3848 C CA . LYS A 1 492 ? -27.015 3.358 10.647 1.00 97.81 492 LYS A CA 1
ATOM 3849 C C . LYS A 1 492 ? -27.661 2.503 9.574 1.00 97.81 492 LYS A C 1
ATOM 3851 O O . LYS A 1 492 ? -27.842 2.961 8.445 1.00 97.81 492 LYS A O 1
ATOM 3856 N N . ASP A 1 493 ? -27.998 1.267 9.923 1.00 95.31 493 ASP A N 1
ATOM 3857 C CA . ASP A 1 493 ? -28.620 0.297 9.014 1.00 95.31 493 ASP A CA 1
ATOM 3858 C C . ASP A 1 493 ? -27.859 0.195 7.669 1.00 95.31 493 ASP A C 1
ATOM 3860 O O . ASP A 1 493 ? -28.442 0.191 6.580 1.00 95.31 493 ASP A O 1
ATOM 3864 N N . GLY A 1 494 ? -26.524 0.191 7.755 1.00 94.69 494 GLY A N 1
ATOM 3865 C CA . GLY A 1 494 ? -25.599 0.105 6.626 1.00 94.69 494 GLY A CA 1
ATOM 3866 C C . GLY A 1 494 ? -25.465 1.376 5.774 1.00 94.69 494 GLY A C 1
ATOM 3867 O O . GLY A 1 494 ? -24.930 1.313 4.667 1.00 94.69 494 GLY A O 1
ATOM 3868 N N . ARG A 1 495 ? -25.974 2.530 6.227 1.00 95.94 495 ARG A N 1
ATOM 3869 C CA . ARG A 1 495 ? -26.002 3.779 5.442 1.00 95.94 495 ARG A CA 1
ATOM 3870 C C . ARG A 1 495 ? -25.425 4.952 6.216 1.00 95.94 495 ARG A C 1
ATOM 3872 O O . ARG A 1 495 ? -25.741 5.135 7.386 1.00 95.94 495 ARG A O 1
ATOM 3879 N N . ALA A 1 496 ? -24.617 5.770 5.544 1.00 97.62 496 ALA A N 1
ATOM 3880 C CA . ALA A 1 496 ? -24.100 7.007 6.120 1.00 97.62 496 ALA A CA 1
ATOM 3881 C C . ALA A 1 496 ? -25.259 7.943 6.500 1.00 97.62 496 ALA A C 1
ATOM 3883 O O . ALA A 1 496 ? -26.093 8.257 5.652 1.00 97.62 496 ALA A O 1
ATOM 3884 N N . GLU A 1 497 ? -25.286 8.398 7.752 1.00 96.81 497 GLU A N 1
ATOM 3885 C CA . GLU A 1 497 ? -26.231 9.411 8.238 1.00 96.81 497 GLU A CA 1
ATOM 3886 C C . GLU A 1 497 ? -25.564 10.785 8.298 1.00 96.81 497 GLU A C 1
ATOM 3888 O O . GLU A 1 497 ? -26.118 11.790 7.847 1.00 96.81 497 GLU A O 1
ATOM 3893 N N . THR A 1 498 ? -24.346 10.827 8.844 1.00 97.88 498 THR A N 1
ATOM 3894 C CA . THR A 1 498 ? -23.550 12.052 8.937 1.00 97.88 498 THR A CA 1
ATOM 3895 C C . THR A 1 498 ? -22.120 11.799 8.494 1.00 97.88 498 THR A C 1
ATOM 3897 O O . THR A 1 498 ? -21.533 10.756 8.787 1.00 97.88 498 THR A O 1
ATOM 3900 N N . ILE A 1 499 ? -21.559 12.767 7.774 1.00 98.44 499 ILE A N 1
ATOM 3901 C CA . ILE A 1 499 ? -20.152 12.788 7.380 1.00 98.44 499 ILE A CA 1
ATOM 3902 C C . ILE A 1 499 ? -19.570 14.120 7.823 1.00 98.44 499 ILE A C 1
ATOM 3904 O O . ILE A 1 499 ? -20.028 15.173 7.381 1.00 98.44 499 ILE A O 1
ATOM 3908 N N . GLU A 1 500 ? -18.556 14.079 8.674 1.00 98.56 500 GLU A N 1
ATOM 3909 C CA . GLU A 1 500 ? -17.744 15.237 9.013 1.00 98.56 500 GLU A CA 1
ATOM 3910 C C . GLU A 1 500 ? -16.449 15.206 8.207 1.00 98.56 500 GLU A C 1
ATOM 3912 O O . GLU A 1 500 ? -15.759 14.190 8.127 1.00 98.56 500 GLU A O 1
ATOM 3917 N N . LEU A 1 501 ? -16.136 16.341 7.596 1.00 98.56 501 LEU A N 1
ATOM 3918 C CA . LEU A 1 501 ? -14.966 16.539 6.763 1.00 98.56 501 LEU A CA 1
ATOM 3919 C C . LEU A 1 501 ? -14.187 17.714 7.313 1.00 98.56 501 LEU A C 1
ATOM 3921 O O . LEU A 1 501 ? -14.758 18.788 7.514 1.00 98.56 501 LEU A O 1
ATOM 3925 N N . ARG A 1 502 ? -12.884 17.544 7.486 1.00 98.25 502 ARG A N 1
ATOM 3926 C CA . ARG A 1 502 ? -11.986 18.631 7.857 1.00 98.25 502 ARG A CA 1
ATOM 3927 C C . ARG A 1 502 ? -10.758 18.600 6.970 1.00 98.25 502 ARG A C 1
ATOM 3929 O O . ARG A 1 502 ? -10.116 17.566 6.856 1.00 98.25 502 ARG A O 1
ATOM 3936 N N . ALA A 1 503 ? -10.405 19.731 6.373 1.00 96.88 503 ALA A N 1
ATOM 3937 C CA . ALA A 1 503 ? -9.214 19.825 5.536 1.00 96.88 503 ALA A CA 1
ATOM 3938 C C . ALA A 1 503 ? -8.190 20.786 6.142 1.00 96.88 503 ALA A C 1
ATOM 3940 O O . ALA A 1 503 ? -8.526 21.909 6.522 1.00 96.88 503 ALA A O 1
ATOM 3941 N N . GLU A 1 504 ? -6.927 20.370 6.242 1.00 95.88 504 GLU A N 1
ATOM 3942 C CA . GLU A 1 504 ? -5.855 21.260 6.720 1.00 95.88 504 GLU A CA 1
ATOM 3943 C C . GLU A 1 504 ? -5.405 22.257 5.647 1.00 95.88 504 GLU A C 1
ATOM 3945 O O . GLU A 1 504 ? -4.885 23.321 5.973 1.00 95.88 504 GLU A O 1
ATOM 3950 N N . GLN A 1 505 ? -5.648 21.944 4.376 1.00 95.50 505 GLN A N 1
ATOM 3951 C CA . GLN A 1 505 ? -5.445 22.815 3.224 1.00 95.50 505 GLN A CA 1
ATOM 3952 C C . GLN A 1 505 ? -6.754 22.974 2.446 1.00 95.50 505 GLN A C 1
ATOM 3954 O O . GLN A 1 505 ? -7.616 22.099 2.464 1.00 95.50 505 GLN A O 1
ATOM 3959 N N . ALA A 1 506 ? -6.911 24.103 1.754 1.00 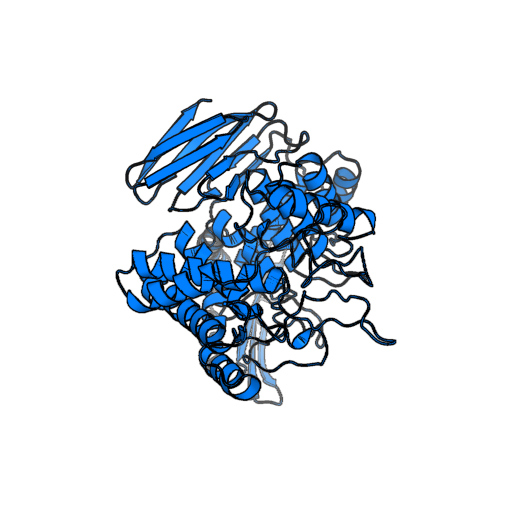96.94 506 ALA A N 1
ATOM 3960 C CA . ALA A 1 506 ? -8.076 24.315 0.903 1.00 96.94 506 ALA A CA 1
ATOM 3961 C C . ALA A 1 506 ? -8.062 23.349 -0.293 1.00 96.94 506 ALA A C 1
ATOM 3963 O O . ALA A 1 506 ? -7.011 23.095 -0.883 1.00 96.94 506 ALA A O 1
ATOM 3964 N N . GLY A 1 507 ? -9.231 22.848 -0.685 1.00 96.12 507 GLY A N 1
ATOM 3965 C CA . GLY A 1 507 ? -9.328 21.865 -1.757 1.00 96.12 507 GLY A CA 1
ATOM 3966 C C . GLY A 1 507 ? -10.756 21.571 -2.188 1.00 96.12 507 GLY A C 1
ATOM 3967 O O . GLY A 1 507 ? -11.726 22.139 -1.681 1.00 96.12 507 GLY A O 1
ATOM 3968 N N . THR A 1 508 ? -10.881 20.692 -3.176 1.00 97.00 508 THR A N 1
ATOM 3969 C CA . THR A 1 508 ? -12.161 20.135 -3.616 1.00 97.00 508 THR A CA 1
ATOM 3970 C C . THR A 1 508 ? -12.022 18.628 -3.727 1.00 97.00 508 THR A C 1
ATOM 3972 O O . THR A 1 508 ? -11.076 18.141 -4.344 1.00 97.00 508 THR A O 1
ATOM 3975 N N . TRP A 1 509 ? -12.975 17.908 -3.146 1.00 97.50 509 TRP A N 1
ATOM 3976 C CA . TRP A 1 509 ? -13.019 16.452 -3.133 1.00 97.50 509 TRP A CA 1
ATOM 3977 C C . TRP A 1 509 ? -14.324 15.963 -3.736 1.00 97.50 509 TRP A C 1
ATOM 3979 O O . TRP A 1 509 ? -15.386 16.544 -3.500 1.00 97.50 509 TRP A O 1
ATOM 3989 N N . THR A 1 510 ? -14.241 14.863 -4.475 1.00 97.50 510 THR A N 1
ATOM 3990 C CA . THR A 1 510 ? -15.411 14.083 -4.868 1.00 97.50 510 THR A CA 1
ATOM 3991 C C . THR A 1 510 ? -15.612 12.992 -3.830 1.00 97.50 510 THR A C 1
ATOM 3993 O O . THR A 1 510 ? -14.760 12.118 -3.677 1.00 97.50 510 THR A O 1
ATOM 3996 N N . LEU A 1 511 ? -16.728 13.045 -3.110 1.00 97.38 511 LEU A N 1
ATOM 3997 C CA . LEU A 1 511 ? -17.128 12.011 -2.163 1.00 97.38 511 LEU A CA 1
ATOM 3998 C C . LEU A 1 511 ? -18.161 11.101 -2.799 1.00 97.38 511 LEU A C 1
ATOM 4000 O O . LEU A 1 511 ? -19.106 11.594 -3.410 1.00 97.38 511 LEU A O 1
ATOM 4004 N N . ARG A 1 512 ? -18.029 9.794 -2.600 1.00 96.62 512 ARG A N 1
ATOM 4005 C CA . ARG A 1 512 ? -19.008 8.800 -3.025 1.00 96.62 512 ARG A CA 1
ATOM 4006 C C . ARG A 1 512 ? -19.533 8.032 -1.822 1.00 96.62 512 ARG A C 1
ATOM 4008 O O . ARG A 1 512 ? -18.759 7.498 -1.038 1.00 96.62 512 ARG A O 1
ATOM 4015 N N . THR A 1 513 ? -20.849 7.953 -1.680 1.00 95.25 513 THR A N 1
ATOM 4016 C CA . THR A 1 513 ? -21.503 7.112 -0.667 1.00 95.25 513 THR A CA 1
ATOM 4017 C C . THR A 1 513 ? -22.930 6.788 -1.102 1.00 95.25 513 THR A C 1
ATOM 4019 O O . THR A 1 513 ? -23.562 7.583 -1.802 1.00 95.25 513 THR A O 1
ATOM 4022 N N . GLY A 1 514 ? -23.431 5.593 -0.774 1.00 89.94 514 GLY A N 1
ATOM 4023 C CA . GLY A 1 514 ? -24.786 5.163 -1.151 1.00 89.94 514 GLY A CA 1
ATOM 4024 C C . GLY A 1 514 ? -25.081 5.237 -2.659 1.00 89.94 514 GLY A C 1
ATOM 4025 O O . GLY A 1 514 ? -26.213 5.515 -3.054 1.00 89.94 514 GLY A O 1
ATOM 4026 N N . GLY A 1 515 ? -24.058 5.068 -3.507 1.00 87.25 515 GLY A N 1
ATOM 4027 C CA . GLY A 1 515 ? -24.165 5.180 -4.968 1.00 87.25 515 GLY A CA 1
ATOM 4028 C C . GLY A 1 515 ? -24.311 6.609 -5.512 1.00 87.25 515 GLY A C 1
ATOM 4029 O O . GLY A 1 515 ? -24.580 6.774 -6.700 1.00 87.25 515 GLY A O 1
ATOM 4030 N N . LYS A 1 516 ? -24.145 7.641 -4.676 1.00 92.38 516 LYS A N 1
ATOM 4031 C CA . LYS A 1 516 ? -24.198 9.058 -5.065 1.00 92.38 516 LYS A CA 1
ATOM 4032 C C . LYS A 1 516 ? -22.833 9.715 -4.928 1.00 92.38 516 LYS A C 1
ATOM 4034 O O . LYS A 1 516 ? -22.047 9.321 -4.071 1.00 92.38 516 LYS A O 1
ATOM 4039 N N . GLU A 1 517 ? -22.592 10.738 -5.743 1.00 94.94 517 GLU A N 1
ATOM 4040 C CA . GLU A 1 517 ? -21.382 11.558 -5.696 1.00 94.94 517 GLU A CA 1
ATOM 4041 C C . GLU A 1 517 ? -21.684 12.993 -5.261 1.00 94.94 517 GLU A C 1
ATOM 4043 O O . GLU A 1 517 ? -22.688 13.585 -5.662 1.00 94.94 517 GLU A O 1
ATOM 4048 N N . TYR A 1 518 ? -20.787 13.553 -4.456 1.00 94.31 518 TYR A N 1
ATOM 4049 C CA . TYR A 1 518 ? -20.876 14.889 -3.889 1.00 94.31 518 TYR A CA 1
ATOM 4050 C C . TYR A 1 518 ? -19.550 15.611 -4.115 1.00 94.31 518 TYR A C 1
ATOM 4052 O O . TYR A 1 518 ? -18.514 15.184 -3.611 1.00 94.31 518 TYR A O 1
ATOM 4060 N N . ALA A 1 519 ? -19.575 16.727 -4.840 1.00 96.50 519 ALA A N 1
ATOM 4061 C CA . ALA A 1 519 ? -18.434 17.631 -4.900 1.00 96.50 519 ALA A CA 1
ATOM 4062 C C . ALA A 1 519 ? -18.442 18.528 -3.657 1.00 96.50 519 ALA A C 1
ATOM 4064 O O . ALA A 1 519 ? -19.400 19.270 -3.418 1.00 96.50 519 ALA A O 1
ATOM 4065 N N . VAL A 1 520 ? -17.379 18.468 -2.861 1.00 96.69 520 VAL A N 1
ATOM 4066 C CA . VAL A 1 520 ? -17.244 19.242 -1.628 1.00 96.69 520 VAL A CA 1
ATOM 4067 C C . VAL A 1 520 ? -15.996 20.101 -1.715 1.00 96.69 520 VAL A C 1
ATOM 4069 O O . VAL A 1 520 ? -14.889 19.583 -1.800 1.00 96.69 520 VAL A O 1
ATOM 4072 N N . ALA A 1 521 ? -16.178 21.418 -1.674 1.00 97.50 521 ALA A N 1
ATOM 4073 C CA . ALA A 1 521 ? -15.090 22.366 -1.479 1.00 97.50 521 ALA A CA 1
ATOM 4074 C C . ALA A 1 521 ? -14.985 22.727 0.007 1.00 97.50 521 ALA A C 1
ATOM 4076 O O . ALA A 1 521 ? -16.017 22.960 0.645 1.00 97.50 521 ALA A O 1
ATOM 4077 N N . LEU A 1 522 ? -13.757 22.774 0.526 1.00 97.75 522 LEU A N 1
ATOM 4078 C CA . LEU A 1 522 ? -13.438 23.231 1.881 1.00 97.75 522 LEU A CA 1
ATOM 4079 C C . LEU A 1 522 ? -12.299 24.245 1.820 1.00 97.75 522 LEU A C 1
ATOM 4081 O O . LEU A 1 522 ? -11.356 24.107 1.037 1.00 97.75 522 LEU A O 1
ATOM 4085 N N . SER A 1 523 ? -12.393 25.254 2.672 1.00 97.44 523 SER A N 1
ATOM 4086 C CA . SER A 1 523 ? -11.331 26.212 2.951 1.00 97.44 523 SER A CA 1
ATOM 4087 C C . SER A 1 523 ? -10.307 25.607 3.912 1.00 97.44 523 SER A C 1
ATOM 4089 O O . SER A 1 523 ? -10.562 24.611 4.588 1.00 97.44 523 SER A O 1
ATOM 4091 N N . GLN A 1 524 ? -9.137 26.235 4.014 1.00 96.81 524 GLN A N 1
ATOM 4092 C CA . GLN A 1 524 ? -8.106 25.820 4.961 1.00 96.81 524 GLN A CA 1
ATOM 4093 C C . GLN A 1 524 ? -8.633 25.826 6.406 1.00 96.81 524 GLN A C 1
ATOM 4095 O O . GLN A 1 524 ? -9.091 26.856 6.902 1.00 96.81 524 GLN A O 1
ATOM 4100 N N . GLY A 1 525 ? -8.520 24.683 7.084 1.00 95.31 525 GLY A N 1
ATOM 4101 C CA . GLY A 1 525 ? -8.956 24.496 8.466 1.00 95.31 525 GLY A CA 1
ATOM 4102 C C . GLY A 1 525 ? -10.474 24.416 8.647 1.00 95.31 525 GLY A C 1
ATOM 4103 O O . GLY A 1 525 ? -10.931 24.373 9.787 1.00 95.31 525 GLY A O 1
ATOM 4104 N N . GLU A 1 526 ? -11.251 24.410 7.560 1.00 96.81 526 GLU A N 1
ATOM 4105 C CA . GLU A 1 526 ? -12.707 24.306 7.615 1.00 96.81 526 GLU A CA 1
ATOM 4106 C C . GLU A 1 526 ? -13.131 22.890 8.016 1.00 96.81 526 GLU A C 1
ATOM 4108 O O . GLU A 1 526 ? -12.615 21.904 7.485 1.00 96.81 526 GLU A O 1
ATOM 4113 N N . THR A 1 527 ? -14.108 22.812 8.923 1.00 97.50 527 THR A N 1
ATOM 4114 C CA . THR A 1 527 ? -14.870 21.596 9.216 1.00 97.50 527 THR A CA 1
ATOM 4115 C C . THR A 1 527 ? -16.276 21.751 8.653 1.00 97.50 527 THR A C 1
ATOM 4117 O O . THR A 1 527 ? -16.943 22.756 8.909 1.00 97.50 527 THR A O 1
ATOM 4120 N N . LYS A 1 528 ? -16.747 20.746 7.916 1.00 97.50 528 LYS A N 1
ATOM 4121 C CA . LYS A 1 528 ? -18.085 20.706 7.331 1.00 97.50 528 LYS A CA 1
ATOM 4122 C C . LYS A 1 528 ? -18.756 19.376 7.626 1.00 97.50 528 LYS A C 1
ATOM 4124 O O . LYS A 1 528 ? -18.196 18.322 7.344 1.00 97.50 528 LYS A O 1
ATOM 4129 N N . THR A 1 529 ? -19.990 19.444 8.108 1.00 97.31 529 THR A N 1
ATOM 4130 C CA . THR A 1 529 ? -20.836 18.270 8.333 1.00 97.31 529 THR A CA 1
ATOM 4131 C C . THR A 1 529 ? -21.889 18.171 7.235 1.00 97.31 529 THR A C 1
ATOM 4133 O O . THR A 1 529 ? -22.588 19.143 6.937 1.00 97.31 529 THR A O 1
ATOM 4136 N N . LEU A 1 530 ? -22.007 16.995 6.630 1.00 94.94 530 LEU A N 1
ATOM 4137 C CA . LEU A 1 530 ? -23.041 16.636 5.667 1.00 94.94 530 LEU A CA 1
ATOM 4138 C C . LEU A 1 530 ? -24.016 15.671 6.342 1.00 94.94 530 LEU A C 1
ATOM 4140 O O . LEU A 1 530 ? -23.584 14.651 6.873 1.00 94.94 530 LEU A O 1
ATOM 4144 N N . ALA A 1 531 ? -25.310 15.983 6.304 1.00 91.44 531 ALA A N 1
ATOM 4145 C CA . ALA A 1 531 ? -26.376 15.028 6.604 1.00 91.44 531 ALA A CA 1
ATOM 4146 C C . ALA A 1 531 ? -26.879 14.444 5.276 1.00 91.44 531 ALA A C 1
ATOM 4148 O O . ALA A 1 531 ? -27.143 15.220 4.349 1.00 91.44 531 ALA A O 1
ATOM 4149 N N . ILE A 1 532 ? -26.947 13.114 5.164 1.00 87.06 532 ILE A N 1
ATOM 4150 C CA . ILE A 1 532 ? -27.209 12.397 3.899 1.00 87.06 532 ILE A CA 1
ATOM 4151 C C . ILE A 1 532 ? -28.564 11.698 3.880 1.00 87.06 532 ILE A C 1
ATOM 4153 O O . ILE A 1 532 ? -29.000 11.205 4.941 1.00 87.06 532 ILE A O 1
#

pLDDT: mean 92.59, std 11.16, range [34.69, 98.94]

Foldseek 3Di:
DDFDKDWDWDADPQLKTKIWIWTWDDDPPDIDIDIWIFIDNNNDDTPTPDPPDDPVVVCVVCPVLLDVLLFDWAWWFPDDDDPDALLVLLVCVLVVNRLCNLVVLLSVLSNLLSVLLPDLAAQFQQSPDDPDPCAVVSSWHFQLFFSLLSCLCCLQRVNLVSCVSVLSQLVVLFVVQQVCLCPVPVFFFGFAWRTDHPVNDRDQPDDAQRPAGLRLLSSLVSLLSSCQFAVDPCSLVPGNLVSLVRVLRSLLRQFDQDPVRATKHPQHFQPHWWFDDPDDDTHGTDIDFLLVLQSLLQSLVSNLVSCVVVVHDPVSNVVSVSNNVRHDDFDAAPVLATGRGPYDTHTPQQLDLDLSNLVCLPPNQVQAPPRPCLVNSVVSLVSNVVRPYPQALLSLLRNLQSCLSVLVQVSSSVSLSCSQNVQADSVSFGAGPPGHGTNSSSSSSSSSVSSCAWDDHPQEIEGNSRPHQSSQWIKIFQGTDGQQKTWIFTDHRSFTQKIKIFHQAWDWGWYHGPNDTDIDTDHHGDIDMDGD

Secondary structure (DSSP, 8-state):
-----EEEEEE-TTS-EEEEEEEEEE-SS-EEEEEEEEEETT-----PPPTT--HHHHHHHHHHHHHHHH-S-EEEESSPPP-S-HHHHHHHHHHT--TTHHHHHHHHHHHHHHHHSSSSS--BTTBT----SS-GGGG-EETTTHHHHTTTTTTTTT-GGGGHHHHHHHHHHHHHHHHHHHHHHS-SS----SEE-TT---S--SSGGGG--THHHHHHHHHHHHHHHH--HHHIIIIIHHHHHHHHHHHHHH-EE-TTS-EE-SSEE-TT--EE-SSSSEE-EES--HHHHHHHHHHHHHHHHHHHHHT--HHHHHHHHHHHHTSPPP-B-TTSPBPSSSSS--BS-TT-S--GGGTTTTTS-SS-TT-TTHHHHHHHHHHHHHTT---SHHHHHHHHHHHHHTT-HHHHHHHHHHHHHHSB-TT--BEETTTEE-SHHHHHHHHHHHHHHEEEETTEEEESTT--TT--SEEEEEEEETTTEEEEEEEETTEEEEEEEEESS-EEEEEEETTEEEEEEE-TT-EEEEE-

Radius of gyration: 24.11 Å; Cα contacts (8 Å, |Δi|>4): 1036; chains: 1; bounding box: 62×55×83 Å

Solvent-accessible surface area (backbone atoms only — not comparable to full-atom values): 27611 Å² total; per-residue (Å²): 135,79,88,69,62,52,76,52,74,53,68,51,96,83,54,30,33,40,40,38,41,34,43,70,48,80,55,99,92,50,67,49,69,51,73,43,77,31,74,22,78,82,52,54,89,62,78,69,72,65,92,81,70,48,68,67,63,50,49,66,55,43,52,62,57,50,48,62,45,48,32,70,45,46,80,48,63,80,58,84,84,76,94,63,58,58,58,60,44,46,56,33,37,74,72,71,74,34,74,59,53,66,56,54,46,32,52,47,24,39,48,49,41,33,68,36,22,72,55,80,48,45,48,30,41,38,32,79,66,74,96,57,96,78,41,78,80,68,46,28,39,42,39,86,50,46,45,58,29,54,50,61,32,30,57,40,35,60,26,54,74,42,47,49,17,45,54,50,44,54,61,68,26,41,72,45,12,28,50,32,16,36,74,76,69,70,20,51,31,41,30,35,22,31,50,31,49,99,82,41,50,29,57,56,89,56,78,81,63,28,70,37,68,53,25,40,36,58,56,41,48,53,43,49,50,49,33,46,29,61,61,42,64,64,53,34,66,73,48,33,48,57,53,40,50,28,38,47,37,19,50,70,56,54,41,42,74,46,94,89,66,32,42,40,40,65,83,22,39,37,63,79,53,39,26,67,43,100,59,102,50,74,38,47,78,46,52,40,10,32,36,47,49,49,38,53,48,52,46,40,51,48,50,39,54,52,28,60,76,69,74,46,65,68,66,57,42,53,52,41,52,54,49,59,75,23,45,70,78,86,53,63,32,101,84,47,24,44,27,46,43,69,48,78,70,58,54,76,51,63,23,43,55,59,61,42,55,39,31,35,60,43,92,43,55,76,34,26,94,89,38,86,60,34,62,17,39,50,45,34,49,53,51,21,47,77,53,58,23,47,75,34,17,46,30,20,14,50,49,16,32,39,26,10,70,72,42,37,15,66,62,16,48,53,35,48,50,46,35,58,62,74,20,30,47,71,85,62,48,15,20,33,76,94,80,40,75,30,38,25,18,30,19,21,43,23,25,18,57,44,26,13,48,49,34,73,41,77,79,34,38,30,42,52,46,14,60,38,80,77,57,34,31,32,37,39,34,43,34,37,42,72,55,31,29,33,38,28,38,36,32,47,84,72,36,67,44,37,37,39,38,33,19,71,40,60,51,72,43,37,37,31,45,96,93,43,78,43,83,46,75,44,50,61,66,34,72,50,76,45,78,101

Sequence (532 aa):
LKTEGLRLCGVFRGGVSFEVRAKTYPAAEYTTVLVDIAVSANGGTLLPFPADADYDALFARHLPEFRKALGNAEIELDTPESGLDTDERLKRFKAGDDPSLPVLYFEYGRYLLASGSSGELPLNLQGKWSEVIRPAWECDYHLNVNLQMAYWPAAALGMGKQEDPLFTFCERCVPYAREAARKLYGCRGVCFPLQTDSSCRTTPESTGWCVWIGAAAWLASHFTRRWRYEKDETFLKNRAYPFLKEVAAFYEDYLVLREDGLYHIAPSQSPENKFEGTGDYAVSILVDSAMDIELAAETLNACIEMSVSLGVDGDLRKKWSDILARLPALTTDSKGRLNEFDKERVETEPGHRHLSHLYGLYPGELFPQGHPLRRAAEISLDYRLSHGGAYTGWSRAWTACIMARLGRAEDCYKHLTALICDFATESLLDLHPPRIFQIDGNMGGCAAVCEMLLSAEGGTVTLLGALPEEWGSGSFRHLKAPGTLDVSCVWKDGRAETIELRAEQAGTWTLRTGGKEYAVALSQGETKTLAI

Nearest PDB structures (foldseek):
  7kmq-assembly1_A  TM=9.090E-01  e=1.666E-38  Xanthomonas citri pv. citri str. 306
  7kmq-assembly1_B  TM=9.102E-01  e=1.515E-38  Xanthomonas citri pv. citri str. 306
  2rdy-assembly1_B  TM=8.992E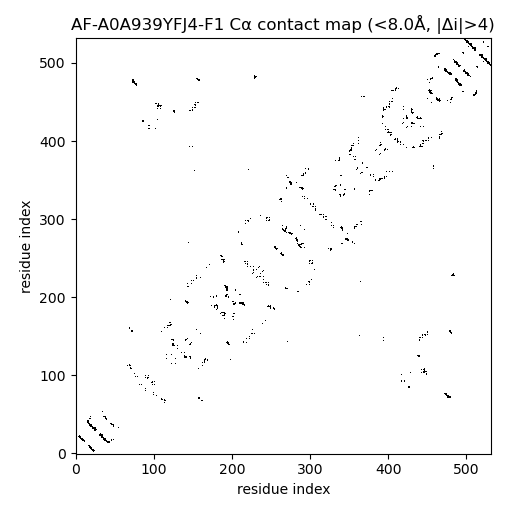-01  e=4.643E-37  Halalkalibacterium halodurans C-125
  7znz-assembly1_A  TM=8.649E-01  e=1.695E-32  Akkermansia muciniphila ATCC BAA-835
  7zo0-assembly1_A  TM=8.692E-01  e=1.510E-31  Akkermansia muciniphila ATCC BAA-835